Protein 6Z8H (pdb70)

Solvent-accessible surface area: 30286 Å² total; per-residue (Å²): 137,68,72,7,110,58,5,14,0,1,51,43,15,3,56,119,3,12,83,38,1,35,52,88,22,47,68,1,25,59,26,32,142,85,2,9,77,5,19,20,38,0,6,0,0,0,26,26,13,95,72,99,32,17,67,63,0,1,2,0,0,5,0,0,0,21,16,4,24,100,3,56,158,74,5,53,80,0,52,76,47,6,86,40,0,28,28,83,0,18,36,0,1,0,0,1,22,0,2,21,40,1,77,174,6,0,26,61,0,53,0,36,0,66,37,123,52,28,110,0,36,34,118,38,10,180,25,16,44,4,0,52,6,26,101,55,130,61,88,170,88,80,84,84,162,46,8,48,139,74,3,114,123,15,36,92,17,24,82,42,10,33,36,0,0,0,15,0,28,0,7,0,16,130,57,58,88,45,31,18,85,31,6,46,15,31,0,44,1,14,5,6,0,46,22,32,46,68,77,80,90,69,19,92,90,2,77,90,36,4,60,56,129,86,2,0,47,20,24,94,0,50,2,2,27,68,41,2,64,56,0,32,98,7,0,94,35,0,47,91,54,68,6,19,67,7,1,84,57,46,0,52,63,16,108,27,0,73,66,22,89,69,0,53,21,9,0,0,4,1,46,44,129,31,42,123,8,20,109,87,98,73,14,89,73,105,90,11,66,86,12,12,36,97,11,0,9,179,110,7,80,69,1,77,95,118,5,23,136,59,0,1,66,14,138,1,13,62,42,30,84,116,26,84,102,74,35,24,0,63,160,10,60,24,16,14,65,5,0,10,0,6,0,9,39,13,5,125,129,43,106,79,75,71,6,88,57,1,21,7,1,51,44,11,4,57,126,3,11,84,36,2,36,47,84,22,47,73,0,22,63,25,32,136,77,1,8,82,3,16,18,36,0,9,1,0,0,30,26,14,93,82,101,24,21,62,52,0,0,0,0,0,1,0,0,0,22,9,3,18,77,2,56,144,73,5,54,77,0,53,73,46,6,84,39,0,31,33,84,0,20,36,0,0,0,0,1,24,0,0,20,40,1,63,173,6,0,26,47,1,44,0,36,12,159,44,25,133,5,56,52,128,52,13,174,17,24,43,4,0,54,5,37,105,54,134,63,117,207,82,87,65,142,50,8,47,138,69,4,117,128,16,37,101,14,23,79,35,7,32,38,0,0,1,14,0,24,0,10,0,16,121,58,53,78,42,11,0,54,71,47,32,5,46,26,55,0,51,1,7,4,5,0,47,21,32,46,71,75,80,100,65,15,88,88,0,40,66,28,0,54,60,127,82,1,0,54,20,29,89,0,52,3,2,21,69,38,2,28,49,0,26,98,10,0,100,40,0,53,84,51,71,9,21,68,8,1,80,53,45,0,52,60,15,113,19,0,58,80,12,108,64,0,86,28,6,0,0,4,1,45,34,123,78,41,122,7,20,108,93,98,63,8,78,75,95,79,8,54,80,12,0,29,101,12,1,8,171,119,7,80,75,1,79,89,111,4,22,129,58,0,1,67,14,140,1,11,72,49,27,86,122,24,76,110,74,33,26,0,70,157,6,70,32,14,21,74,5,0,17,1,3,2,8,37,10,7,121,131,42,100

Nearest PDB structures (foldseek):
  6z8h-assembly1_A  TM=1.003E+00  e=2.555E-64  Trypanosoma brucei
  6z8g-assembly1_A  TM=1.002E+00  e=9.518E-60  Trypanosoma brucei
  6z8g-assembly1_B  TM=9.813E-01  e=1.825E-58  Trypanosoma brucei
  6z8h-assembly1_B  TM=9.817E-01  e=4.548E-58  Trypanosoma brucei
  8ok7-assembly1_D  TM=8.060E-01  e=4.323E-17  Trypanosoma brucei brucei

InterPro domains:
  IPR001812 Variant surface glycoprotein, N-terminal domain [PF00913] (261-370)
  IPR019609 Variant surface glycoprotein , C-terminal [PF10659] (403-498)

Organism: NCBI:txid5691

B-factor: mean 34.21, std 9.52, range [15.85, 76.56]

Secondary structure (DSSP, 8-state):
-PPP-SHHHHHHHHHHHHHHHHHHHHHHHHHHHHHHHHHHHHHHHHHHS-HHHHHHHHHHHHHHHHHHHHHHHHHHHHHHHHHHHHHHHHHHHHHHHHHHHHTT---EEEEE-TTT-S---GGGEEEE-TTPPP-PPPPS-------GGGGGGPPPPP----EEEEEEEEE-STTS-S------TT-EEEEEEEEESS----HHHHTT-TTS-EEEEEEE--SSTTHHHHHHHHHHHHHHTT-SSTT---TT-HHHHHT-HHHHHHHHHHHSS-TT--SGGGS-HHHHHHHHHHHHSGGGTTIIIIIHHHHHT-EEEE--TTS-EEEETTTS-SHHHHHHHHHHHHHHHH-/-PPP-SHHHHHHHHHHHHHHHHHHHHHHHHHHHHHHHHHHHHHHHHHHS-HHHHHHHHHHHHHHHHHHHHHHHHHHHHHHHHHHHHHHHHHHHHHHHHHHHHTT---EEEEE-------GGGEEEE-TTPPP-PPPP------SGGGGGGPPPPP----EEEEEEEEEESGGG-EETTTS---TT-EEEEEEEEESS----HHHHTT-TTS-EEEEEEE--SSTTHHHHHHHHHHHHHHTT-SSTT---TT-HHHHHHSTTHHHHHHHHHSS-TT--SGGGS-HHHHHHHHHHHHSGGGTTIIIIIHHHHHT-EEEE--TTS-EEEETTTS-SHHHHHHHHHHHHHHHH-

Sequence (701 aa):
NAPCTTACGCKSRLLKRLDLYTSKYADGINNERENSEAYSKLVTAALAAVPTMQRKILPLLGAAADILDICRRELATARPLVQAAISKIEEAAGVYNTLHKLERGLGEAKIEFGGTDLRLTKTKFRATSLGTIHTADCPNADEVKIGLEHEENEPEPAKLITHGHLDATCASGVGQSSSCTAVEANTHLTLGLTFSGSSKDESATWNAATNNKRAIHSNDADFLGSNATVAHEALKAIRSAGASTPCSSLITDFNAVRANPKFKLMVIKALLNKPTAEKESDAPADEVNNAINSAYGREGSEYNTKTWKDIGSTRIPKADPPGEKTDTIDKLSSLPQWGDAIARLLLQEITNAPCTTACGCKSRLLKRLDLYTSKYADGINNERENSEAYSKLVTAALAAVPTMQRKILPLLGAAADILDICRRELATARPLVQAAISKIEEAAGVYNTLHKLERGLGEAKIEFTDLRLTKTKFRATSLGTIHTADCPNGEVKIGLEHEENEPEPAKLITHGHLDATCASGVGQSSSCHTTAVEANTHLTLGLTFSGSSKDESATWNAATNNKRAIHSNDADFLGSNATVAHEALKAIRSAGASTPCSSLITDFNAVRANPKFKLMVIKALLNKPTAEKESDAPADEVNNAINSAYGREGSEYNTKTWKDIGSTRIPKADPPGEKTDTIDKLSSLPQWGDAIARLLLQEIT

Structure (mmCIF, N/CA/C/O backbone):
data_6Z8H
#
_entry.id   6Z8H
#
_cell.length_a   73.717
_cell.length_b   68.341
_cell.length_c   156.903
_cell.angle_alpha   90.000
_cell.angle_beta   92.548
_cell.angle_gamma   90.000
#
_symmetry.space_group_name_H-M   'C 1 2 1'
#
loop_
_entity.id
_entity.type
_entity.pdbx_description
1 polymer 'Variant surface glycoprotein MITat 1.13'
2 branched alpha-D-mannopyranose-(1-6)-beta-D-mannopyranose
3 non-polymer 2-acetamido-2-deoxy-beta-D-glucopyranose
4 non-polymer 'SULFATE ION'
5 water water
#
loop_
_atom_site.group_PDB
_atom_site.id
_atom_site.type_symbol
_atom_site.label_atom_id
_atom_site.label_alt_id
_atom_site.label_comp_id
_atom_site.label_asym_id
_atom_site.label_entity_id
_atom_site.label_seq_id
_atom_site.pdbx_PDB_ins_code
_atom_site.Cartn_x
_atom_site.Cartn_y
_atom_site.Cartn_z
_atom_site.occupancy
_atom_site.B_iso_or_equiv
_atom_site.auth_seq_id
_atom_site.auth_comp_id
_atom_site.auth_asym_id
_atom_site.auth_atom_id
_atom_site.pdbx_PDB_model_num
ATOM 1 N N . ASN A 1 28 ? 27.30300 37.42900 49.64500 1.000 49.40597 28 ASN A N 1
ATOM 2 C CA . ASN A 1 28 ? 26.03300 37.63700 48.95900 1.000 47.21545 28 ASN A CA 1
ATOM 3 C C . ASN A 1 28 ? 25.04800 38.30800 49.91100 1.000 42.27367 28 ASN A C 1
ATOM 4 O O . ASN A 1 28 ? 24.17800 39.06100 49.47700 1.000 41.67625 28 ASN A O 1
ATOM 14 N N . ALA A 1 29 ? 25.18900 38.02000 51.22900 1.000 40.32103 29 ALA A N 1
ATOM 15 C CA . ALA A 1 29 ? 24.29300 38.58100 52.23700 1.000 38.19407 29 ALA A CA 1
ATOM 16 C C . ALA A 1 29 ? 24.65800 40.03400 52.53500 1.000 37.36987 29 ALA A C 1
ATOM 17 O O . ALA A 1 29 ? 25.84100 40.38400 52.56700 1.000 36.94510 29 ALA A O 1
ATOM 24 N N . PRO A 1 30 ? 23.66800 40.89000 52.79300 1.000 36.44422 30 PRO A N 1
ATOM 25 C CA . PRO A 1 30 ? 23.97100 42.30000 53.04100 1.000 37.69337 30 PRO A CA 1
ATOM 26 C C . PRO A 1 30 ? 24.79100 42.47900 54.31100 1.000 38.12300 30 PRO A C 1
ATOM 27 O O . PRO A 1 30 ? 24.78100 41.64300 55.22300 1.000 38.78743 30 PRO A O 1
ATOM 38 N N . CYS A 1 31 ? 25.48400 43.61400 54.37000 1.000 37.23080 31 CYS A N 1
ATOM 39 C CA . CYS A 1 31 ? 26.21600 43.98100 55.56900 1.000 37.98624 31 CYS A CA 1
ATOM 40 C C . CYS A 1 31 ? 25.23700 44.34600 56.68400 1.000 36.79187 31 CYS A C 1
ATOM 41 O O . CYS A 1 31 ? 24.08200 44.72400 56.44200 1.000 37.25050 31 CYS A O 1
ATOM 48 N N . THR A 1 32 ? 25.71700 44.24800 57.92200 1.000 35.59648 32 THR A N 1
ATOM 49 C CA . THR A 1 32 ? 24.83100 44.31400 59.09000 1.000 34.87231 32 THR A CA 1
ATOM 50 C C . THR A 1 32 ? 25.29800 45.23800 60.20700 1.000 34.85956 32 THR A C 1
ATOM 51 O O . THR A 1 32 ? 24.52300 45.47700 61.14000 1.000 34.73955 32 THR A O 1
ATOM 62 N N . THR A 1 33 ? 26.50300 45.80100 60.13000 1.000 33.21891 33 THR A N 1
ATOM 63 C CA . THR A 1 33 ? 26.99400 46.73400 61.12800 1.000 33.33459 33 THR A CA 1
ATOM 64 C C . THR A 1 33 ? 27.59200 47.91100 60.36700 1.000 31.22798 33 THR A C 1
ATOM 65 O O . THR A 1 33 ? 27.94400 47.80100 59.18400 1.000 33.42818 33 THR A O 1
ATOM 76 N N . ALA A 1 34 ? 27.77000 49.02800 61.05200 1.000 32.05033 34 ALA A N 1
ATOM 77 C CA . ALA A 1 34 ? 28.37000 50.17000 60.39200 1.000 31.01168 34 ALA A CA 1
ATOM 78 C C . ALA A 1 34 ? 29.80600 49.87400 60.00500 1.000 31.65271 34 ALA A C 1
ATOM 79 O O . ALA A 1 34 ? 30.24800 50.24400 58.90900 1.000 32.87367 34 ALA A O 1
ATOM 86 N N . CYS A 1 35 ? 30.58100 49.27600 60.90100 1.000 33.59507 35 CYS A N 1
ATOM 87 C CA . CYS A 1 35 ? 31.95700 48.91100 60.56900 1.000 33.57000 35 CYS A CA 1
ATOM 88 C C . CYS A 1 35 ? 32.03100 47.96300 59.37300 1.000 33.55895 35 CYS A C 1
ATOM 89 O O . CYS A 1 35 ? 32.87000 48.14800 58.48300 1.000 33.45042 35 CYS A O 1
ATOM 96 N N . GLY A 1 36 ? 31.13500 46.97500 59.30800 1.000 33.47456 36 GLY A N 1
ATOM 97 C CA . GLY A 1 36 ? 31.13900 46.03500 58.20300 1.000 33.30918 36 GLY A CA 1
ATOM 98 C C . GLY A 1 36 ? 30.67500 46.66600 56.90700 1.000 33.29618 36 GLY A C 1
ATOM 99 O O . GLY A 1 36 ? 31.25000 46.41200 55.84400 1.000 34.24047 36 GLY A O 1
ATOM 103 N N . CYS A 1 37 ? 29.63100 47.48500 56.95800 1.000 33.25756 37 CYS A N 1
ATOM 104 C CA . CYS A 1 37 ? 29.15400 48.13900 55.74900 1.000 33.93404 37 CYS A CA 1
ATOM 105 C C . CYS A 1 37 ? 30.22400 49.06300 55.17800 1.000 32.42844 37 CYS A C 1
ATOM 106 O O . CYS A 1 37 ? 30.47600 49.06600 53.96500 1.000 33.68312 37 CYS A O 1
ATOM 113 N N . LYS A 1 38 ? 30.91500 49.80100 56.04300 1.000 30.77757 38 LYS A N 1
ATOM 114 C CA . LYS A 1 38 ? 31.93600 50.72600 55.57600 1.000 30.52154 38 LYS A CA 1
ATOM 115 C C . LYS A 1 38 ? 33.10100 49.95400 55.00000 1.000 31.12821 38 LYS A C 1
ATOM 116 O O . LYS A 1 38 ? 33.59700 50.29600 53.92300 1.000 31.42778 38 LYS A O 1
ATOM 135 N N . SER A 1 39 ? 33.56500 48.91500 55.69700 1.000 31.47930 39 SER A N 1
ATOM 136 C CA . SER A 1 39 ? 34.67800 48.11000 55.20900 1.000 32.83677 39 SER A CA 1
ATOM 137 C C . SER A 1 39 ? 34.34800 47.47700 53.86800 1.000 33.06864 39 SER A C 1
ATOM 138 O O . SER A 1 39 ? 35.16500 47.51500 52.93500 1.000 33.28512 39 SER A O 1
ATOM 146 N N . ARG A 1 40 ? 33.14000 46.94100 53.71600 1.000 32.85492 40 ARG A N 1
ATOM 147 C CA . ARG A 1 40 ? 32.81700 46.24800 52.47700 1.000 32.30045 40 ARG A CA 1
ATOM 148 C C . ARG A 1 40 ? 32.73000 47.23900 51.32900 1.000 32.03729 40 ARG A C 1
ATOM 149 O O . ARG A 1 40 ? 33.20800 46.96400 50.22100 1.000 33.26619 40 ARG A O 1
ATOM 170 N N . LEU A 1 41 ? 32.13800 48.40200 51.56800 1.000 31.79221 41 LEU A N 1
ATOM 171 C CA . LEU A 1 41 ? 31.97300 49.38200 50.50000 1.000 32.09176 41 LEU A CA 1
ATOM 172 C C . LEU A 1 41 ? 33.32200 49.93100 50.03400 1.000 31.99114 41 LEU A C 1
ATOM 173 O O . LEU A 1 41 ? 33.55400 50.12200 48.82000 1.000 32.56393 41 LEU A O 1
ATOM 189 N N . LEU A 1 42 ? 34.24800 50.14900 50.97300 1.000 31.83021 42 LEU A N 1
ATOM 190 C CA . LEU A 1 42 ? 35.58600 50.59100 50.60400 1.000 30.47874 42 LEU A CA 1
ATOM 191 C C . LEU A 1 42 ? 36.36700 49.47200 49.92600 1.000 29.90337 42 LEU A C 1
ATOM 192 O O . LEU A 1 42 ? 37.17400 49.74000 49.02900 1.000 30.09291 42 LEU A O 1
ATOM 208 N N . LYS A 1 43 ? 36.13100 48.21200 50.30500 1.000 29.99972 43 LYS A N 1
ATOM 209 C CA . LYS A 1 43 ? 36.75900 47.09500 49.59900 1.000 30.29118 43 LYS A CA 1
ATOM 210 C C . LYS A 1 43 ? 36.23600 46.97100 48.17400 1.000 30.83009 43 LYS A C 1
ATOM 211 O O . LYS A 1 43 ? 37.00000 46.66300 47.25000 1.000 31.93440 43 LYS A O 1
ATOM 230 N N . ARG A 1 44 ? 34.93900 47.19300 47.96900 1.000 30.83176 44 ARG A N 1
ATOM 231 C CA . ARG A 1 44 ? 34.39000 47.19300 46.62100 1.000 31.22231 44 ARG A CA 1
ATOM 232 C C . ARG A 1 44 ? 34.94200 48.35500 45.80200 1.000 31.32295 44 ARG A C 1
ATOM 233 O O . ARG A 1 44 ? 35.27700 48.19600 44.61400 1.000 34.00456 44 ARG A O 1
ATOM 254 N N . LEU A 1 45 ? 35.05700 49.52900 46.40800 1.000 30.84434 45 LEU A N 1
ATOM 255 C CA . LEU A 1 45 ? 35.67200 50.65100 45.71100 1.000 31.03995 45 LEU A CA 1
ATOM 256 C C . LEU A 1 45 ? 37.08900 50.30600 45.27600 1.000 31.05372 45 LEU A C 1
ATOM 257 O O . LEU A 1 45 ? 37.51100 50.63900 44.15200 1.000 31.88674 45 LEU A O 1
ATOM 273 N N . ASP A 1 46 ? 37.86000 49.69500 46.17000 1.000 32.14826 46 ASP A N 1
ATOM 274 C CA . ASP A 1 46 ? 39.24100 49.33900 45.88200 1.000 34.48564 46 ASP A CA 1
ATOM 275 C C . ASP A 1 46 ? 39.36300 48.41900 44.67000 1.000 33.41999 46 ASP A C 1
ATOM 276 O O . ASP A 1 46 ? 40.37100 48.49200 43.94400 1.000 34.73416 46 ASP A O 1
ATOM 285 N N . LEU A 1 47 ? 38.34200 47.60300 44.37500 1.000 32.90674 47 LEU A N 1
ATOM 286 C CA . LEU A 1 47 ? 38.40600 46.78000 43.16400 1.000 32.87965 47 LEU A CA 1
ATOM 287 C C . LEU A 1 47 ? 38.56800 47.65600 41.92100 1.000 32.43997 47 LEU A C 1
ATOM 288 O O . LEU A 1 47 ? 39.31500 47.32000 40.98000 1.000 34.33946 47 LEU A O 1
ATOM 304 N N . TYR A 1 48 ? 37.82600 48.76100 41.87600 1.000 31.38082 48 TYR A N 1
ATOM 305 C CA . TYR A 1 48 ? 37.84100 49.64500 40.72100 1.000 30.76232 48 TYR A CA 1
ATOM 306 C C . TYR A 1 48 ? 39.03400 50.57800 40.75400 1.000 29.96101 48 TYR A C 1
ATOM 307 O O . TYR A 1 48 ? 39.65400 50.81900 39.71300 1.000 29.54552 48 TYR A O 1
ATOM 325 N N . THR A 1 49 ? 39.37100 51.14700 41.90900 1.000 28.14300 49 THR A N 1
ATOM 326 C CA . THR A 1 49 ? 40.49700 52.08200 41.91600 1.000 29.22654 49 THR A CA 1
ATOM 327 C C . THR A 1 49 ? 41.83200 51.36900 41.74800 1.000 29.34964 49 THR A C 1
ATOM 328 O O . THR A 1 49 ? 42.76300 51.93700 41.15900 1.000 29.16531 49 THR A O 1
ATOM 339 N N . SER A 1 50 ? 41.92900 50.11800 42.18000 1.000 29.37335 50 SER A N 1
ATOM 340 C CA . SER A 1 50 ? 43.16200 49.36800 42.00000 1.000 30.79170 50 SER A CA 1
ATOM 341 C C . SER A 1 50 ? 43.37800 49.06100 40.53200 1.000 29.48171 50 SER A C 1
ATOM 342 O O . SER A 1 50 ? 44.49300 49.20500 40.02600 1.000 27.87002 50 SER A O 1
ATOM 350 N N . LYS A 1 51 ? 42.31300 48.68300 39.81100 1.000 28.24031 51 LYS A N 1
ATOM 351 C CA . LYS A 1 51 ? 42.45900 48.45500 38.37400 1.000 29.75274 51 LYS A CA 1
ATOM 352 C C . LYS A 1 51 ? 42.74200 49.75700 37.63100 1.000 28.83934 51 LYS A C 1
ATOM 353 O O . LYS A 1 51 ? 43.51100 49.77000 36.66200 1.000 28.79267 51 LYS A O 1
ATOM 372 N N . TYR A 1 52 ? 42.09500 50.85000 38.03000 1.000 27.46488 52 TYR A N 1
ATOM 373 C CA . TYR A 1 52 ? 42.37200 52.13800 37.40900 1.000 28.18133 52 TYR A CA 1
ATOM 374 C C . TYR A 1 52 ? 43.83700 52.50700 37.58200 1.000 28.02973 52 TYR A C 1
ATOM 375 O O . TYR A 1 52 ? 44.49200 52.92600 36.61200 1.000 28.22694 52 TYR A O 1
ATOM 393 N N . ALA A 1 53 ? 44.39000 52.30900 38.78300 1.000 27.36177 53 ALA A N 1
ATOM 394 C CA . ALA A 1 53 ? 45.80100 52.60100 39.03100 1.000 28.03836 53 ALA A CA 1
ATOM 395 C C . ALA A 1 53 ? 46.71300 51.70800 38.20200 1.000 28.43919 53 ALA A C 1
ATOM 396 O O . ALA A 1 53 ? 47.76800 52.15000 37.73300 1.000 27.91136 53 ALA A O 1
ATOM 403 N N . ASP A 1 54 ? 46.33000 50.44900 38.03600 1.000 26.96280 54 ASP A N 1
ATOM 404 C CA . ASP A 1 54 ? 47.07100 49.57200 37.15100 1.000 27.23881 54 ASP A CA 1
ATOM 405 C C . ASP A 1 54 ? 47.08000 50.17100 35.76000 1.000 26.88922 54 ASP A C 1
ATOM 406 O O . ASP A 1 54 ? 48.11000 50.18300 35.07100 1.000 26.99220 54 ASP A O 1
ATOM 415 N N . GLY A 1 55 ? 45.93400 50.69000 35.32100 1.000 24.73121 55 GLY A N 1
ATOM 416 C CA . GLY A 1 55 ? 45.88800 51.29800 34.00200 1.000 24.26355 55 GLY A CA 1
ATOM 417 C C . GLY A 1 55 ? 46.76800 52.53500 33.90700 1.000 25.53342 55 GLY A C 1
ATOM 418 O O . GLY A 1 55 ? 47.44200 52.76100 32.89000 1.000 25.82070 55 GLY A O 1
ATOM 422 N N . ILE A 1 56 ? 46.78500 53.35900 34.95600 1.000 24.15951 56 ILE A N 1
ATOM 423 C CA . ILE A 1 56 ? 47.64600 54.54300 34.96100 1.000 25.08106 56 ILE A CA 1
ATOM 424 C C . ILE A 1 56 ? 49.10500 54.14600 34.84200 1.000 26.24650 56 ILE A C 1
ATOM 425 O O . ILE A 1 56 ? 49.85900 54.74100 34.06600 1.000 26.24553 56 ILE A O 1
ATOM 441 N N . ASN A 1 57 ? 49.52600 53.13700 35.60000 1.000 26.10462 57 ASN A N 1
ATOM 442 C CA . ASN A 1 57 ? 50.89300 52.63500 35.50400 1.000 26.29753 57 ASN A CA 1
ATOM 443 C C . ASN A 1 57 ? 51.17900 52.07800 34.11200 1.000 26.21598 57 ASN A C 1
ATOM 444 O O . ASN A 1 57 ? 52.24300 52.33400 33.53500 1.000 26.55438 57 ASN A O 1
ATOM 455 N N . ASN A 1 58 ? 50.20600 51.38500 33.52600 1.000 26.18294 58 ASN A N 1
ATOM 456 C CA . ASN A 1 58 ? 50.42100 50.80500 32.20700 1.000 25.24613 58 ASN A CA 1
ATOM 457 C C . ASN A 1 58 ? 50.57400 51.89600 31.16400 1.000 25.88657 58 ASN A C 1
ATOM 458 O O . ASN A 1 58 ? 51.35300 51.74700 30.21600 1.000 25.59453 58 ASN A O 1
ATOM 469 N N . GLU A 1 59 ? 49.80800 52.98000 31.28500 1.000 24.35206 59 GLU A N 1
ATOM 470 C CA . GLU A 1 59 ? 49.92500 54.09000 30.34600 1.000 24.84807 59 GLU A CA 1
ATOM 471 C C . GLU A 1 59 ? 51.29000 54.73200 30.45700 1.000 25.91212 59 GLU A C 1
ATOM 472 O O . GLU A 1 59 ? 51.86300 55.17600 29.44300 1.000 26.48538 59 GLU A O 1
ATOM 484 N N . ARG A 1 60 ? 51.81900 54.84700 31.67600 1.000 24.82205 60 ARG A N 1
ATOM 485 C CA . ARG A 1 60 ? 53.16900 55.38500 31.82700 1.000 24.92326 60 ARG A CA 1
ATOM 486 C C . ARG A 1 60 ? 54.17800 54.49700 31.12300 1.000 25.69928 60 ARG A C 1
ATOM 487 O O . ARG A 1 60 ? 55.05600 54.99200 30.41200 1.000 25.03809 60 ARG A O 1
ATOM 508 N N . GLU A 1 61 ? 54.04800 53.18200 31.29700 1.000 23.71888 61 GLU A N 1
ATOM 509 C CA . GLU A 1 61 ? 54.95200 52.24300 30.65200 1.000 24.86303 61 GLU A CA 1
ATOM 510 C C . GLU A 1 61 ? 54.76600 52.24700 29.14600 1.000 23.43222 61 GLU A C 1
ATOM 511 O O . GLU A 1 61 ? 55.74700 52.16600 28.41000 1.000 24.52881 61 GLU A O 1
ATOM 523 N N . ASN A 1 62 ? 53.52300 52.34500 28.66500 1.000 21.72575 62 ASN A N 1
ATOM 524 C CA . ASN A 1 62 ? 53.27900 52.37300 27.22700 1.000 20.97515 62 ASN A CA 1
ATOM 525 C C . ASN A 1 62 ? 53.80900 53.66600 26.59900 1.000 21.39555 62 ASN A C 1
ATOM 526 O O . ASN A 1 62 ? 54.37200 53.63600 25.49600 1.000 21.93165 62 ASN A O 1
ATOM 537 N N . SER A 1 63 ? 53.64100 54.81200 27.26100 1.000 21.52865 63 SER A N 1
ATOM 538 C CA . SER A 1 63 ? 54.21300 56.03900 26.72400 1.000 22.27895 63 SER A CA 1
ATOM 539 C C . SER A 1 63 ? 55.72200 55.93200 26.61700 1.000 23.03648 63 SER A C 1
ATOM 540 O O . SER A 1 63 ? 56.29700 56.31200 25.58100 1.000 24.09150 63 SER A O 1
ATOM 548 N N . GLU A 1 64 ? 56.38100 55.38000 27.64500 1.000 23.68079 64 GLU A N 1
ATOM 549 C CA . GLU A 1 64 ? 57.83000 55.19800 27.59900 1.000 23.92253 64 GLU A CA 1
ATOM 550 C C . GLU A 1 64 ? 58.22800 54.22400 26.49200 1.000 24.44441 64 GLU A C 1
ATOM 551 O O . GLU A 1 64 ? 59.19200 54.46200 25.75000 1.000 25.06942 64 GLU A O 1
ATOM 563 N N . ALA A 1 65 ? 57.48500 53.12800 26.34700 1.000 23.03778 65 ALA A N 1
ATOM 564 C CA . ALA A 1 65 ? 57.83100 52.14700 25.33200 1.000 23.47950 65 ALA A CA 1
ATOM 565 C C . ALA A 1 65 ? 57.73200 52.75500 23.94700 1.000 23.96799 65 ALA A C 1
ATOM 566 O O . ALA A 1 65 ? 58.58900 52.50000 23.09100 1.000 23.05530 65 ALA A O 1
ATOM 573 N N . TYR A 1 66 ? 56.67700 53.52200 23.68300 1.000 23.05268 66 TYR A N 1
ATOM 574 C CA . TYR A 1 66 ? 56.50900 54.09900 22.35500 1.000 22.46031 66 TYR A CA 1
ATOM 575 C C . TYR A 1 66 ? 57.61400 55.09000 22.06200 1.000 22.22643 66 TYR A C 1
ATOM 576 O O . TYR A 1 66 ? 58.12700 55.13700 20.94800 1.000 22.26638 66 TYR A O 1
ATOM 594 N N . SER A 1 67 ? 57.97100 55.91800 23.03300 1.000 22.27796 67 SER A N 1
ATOM 595 C CA . SER A 1 67 ? 59.07800 56.83500 22.80800 1.000 23.34194 67 SER A CA 1
ATOM 596 C C . SER A 1 67 ? 60.37300 56.09700 22.52700 1.000 25.54359 67 SER A C 1
ATOM 597 O O . SER A 1 67 ? 61.15200 56.52000 21.66800 1.000 24.08825 67 SER A O 1
ATOM 605 N N . LYS A 1 68 ? 60.57300 54.98100 23.23100 1.000 24.33620 68 LYS A N 1
ATOM 606 C CA . LYS A 1 68 ? 61.76400 54.10500 23.08900 1.000 26.98426 68 LYS A CA 1
ATOM 607 C C . LYS A 1 68 ? 61.79800 53.54300 21.66200 1.000 24.51589 68 LYS A C 1
ATOM 608 O O . LYS A 1 68 ? 62.90300 53.45700 21.09400 1.000 23.62394 68 LYS A O 1
ATOM 627 N N . LEU A 1 69 ? 60.63300 53.18100 21.11000 1.000 22.34026 69 LEU A N 1
ATOM 628 C CA . LEU A 1 69 ? 60.52700 52.60600 19.76700 1.000 21.88809 69 LEU A CA 1
ATOM 629 C C . LEU A 1 69 ? 60.83100 53.66400 18.71200 1.000 22.24971 69 LEU A C 1
ATOM 630 O O . LEU A 1 69 ? 61.54900 53.40000 17.74800 1.000 23.69000 69 LEU A O 1
ATOM 646 N N . VAL A 1 70 ? 60.25600 54.86400 18.84700 1.000 21.99111 70 VAL A N 1
ATOM 647 C CA . VAL A 1 70 ? 60.49600 55.89800 17.84000 1.000 22.05416 70 VAL A CA 1
ATOM 648 C C . VAL A 1 70 ? 61.96900 56.26500 17.81000 1.000 21.73788 70 VAL A C 1
ATOM 649 O O . VAL A 1 70 ? 62.58700 56.37400 16.73700 1.000 22.32728 70 VAL A O 1
ATOM 662 N N . THR A 1 71 ? 62.54900 56.48400 18.98800 1.000 20.84889 71 THR A N 1
ATOM 663 C CA . THR A 1 71 ? 63.94500 56.88400 19.06800 1.000 22.46332 71 THR A CA 1
ATOM 664 C C . THR A 1 71 ? 64.85100 55.80900 18.49400 1.000 23.15700 71 THR A C 1
ATOM 665 O O . THR A 1 71 ? 65.73900 56.09100 17.68900 1.000 23.45325 71 THR A O 1
ATOM 676 N N . ALA A 1 72 ? 64.62200 54.55800 18.86800 1.000 23.05021 72 ALA A N 1
ATOM 677 C CA . ALA A 1 72 ? 65.43600 53.46900 18.34200 1.000 23.36859 72 ALA A CA 1
ATOM 678 C C . ALA A 1 72 ? 65.24500 53.29600 16.84000 1.000 23.55085 72 ALA A C 1
ATOM 679 O O . ALA A 1 72 ? 66.20100 52.99400 16.12400 1.000 24.99875 72 ALA A O 1
ATOM 686 N N . ALA A 1 73 ? 64.00400 53.40500 16.35700 1.000 21.91835 73 ALA A N 1
ATOM 687 C CA . ALA A 1 73 ? 63.75600 53.26300 14.93700 1.000 23.45788 73 ALA A CA 1
ATOM 688 C C . ALA A 1 73 ? 64.53500 54.28900 14.14800 1.000 24.48629 73 ALA A C 1
ATOM 689 O O . ALA A 1 73 ? 64.97700 53.99500 13.04200 1.000 25.32902 73 ALA A O 1
ATOM 696 N N . LEU A 1 74 ? 64.76100 55.47400 14.68900 1.000 24.15193 74 LEU A N 1
ATOM 697 C CA . LEU A 1 74 ? 65.51200 56.49400 13.95600 1.000 25.45270 74 LEU A CA 1
ATOM 698 C C . LEU A 1 74 ? 67.00600 56.23500 14.02000 1.000 26.64678 74 LEU A C 1
ATOM 699 O O . LEU A 1 74 ? 67.71300 56.42900 13.02200 1.000 29.05464 74 LEU A O 1
ATOM 715 N N . ALA A 1 75 ? 67.48900 55.77600 15.17300 1.000 26.12946 75 ALA A N 1
ATOM 716 C CA . ALA A 1 75 ? 68.92200 55.65800 15.41000 1.000 27.55197 75 ALA A CA 1
ATOM 717 C C . ALA A 1 75 ? 69.53800 54.33500 14.97400 1.000 27.13535 75 ALA A C 1
ATOM 718 O O . ALA A 1 75 ? 70.73200 54.30800 14.68500 1.000 28.83607 75 ALA A O 1
ATOM 725 N N . ALA A 1 76 ? 68.79300 53.23000 14.99300 1.000 26.90826 76 ALA A N 1
ATOM 726 C CA . ALA A 1 76 ? 69.39200 51.91500 14.79000 1.000 26.66957 76 ALA A CA 1
ATOM 727 C C . ALA A 1 76 ? 69.82400 51.68700 13.34200 1.000 26.92481 76 ALA A C 1
ATOM 728 O O . ALA A 1 76 ? 69.38700 52.37200 12.41000 1.000 28.37894 76 ALA A O 1
ATOM 735 N N . VAL A 1 77 ? 70.69300 50.69100 13.17200 1.000 27.86092 77 VAL A N 1
ATOM 736 C CA . VAL A 1 77 ? 71.15500 50.27000 11.85200 1.000 29.58640 77 VAL A CA 1
ATOM 737 C C . VAL A 1 77 ? 70.01500 49.54700 11.13800 1.000 29.02248 77 VAL A C 1
ATOM 738 O O . VAL A 1 77 ? 69.11100 48.99100 11.78500 1.000 28.96123 77 VAL A O 1
ATOM 751 N N . PRO A 1 78 ? 70.04200 49.47800 9.80400 1.000 29.46463 78 PRO A N 1
ATOM 752 C CA . PRO A 1 78 ? 68.87200 48.95000 9.08100 1.000 29.81662 78 PRO A CA 1
ATOM 753 C C . PRO A 1 78 ? 68.42000 47.55800 9.49800 1.000 29.13196 78 PRO A C 1
ATOM 754 O O . PRO A 1 78 ? 67.21500 47.30300 9.50100 1.000 29.05338 78 PRO A O 1
ATOM 765 N N . THR A 1 79 ? 69.34600 46.63000 9.76500 1.000 29.66657 79 THR A N 1
ATOM 766 C CA . THR A 1 79 ? 68.92600 45.29800 10.17900 1.000 30.59838 79 THR A CA 1
ATOM 767 C C . THR A 1 79 ? 68.07500 45.36400 11.43700 1.000 30.28078 79 THR A C 1
ATOM 768 O O . THR A 1 79 ? 67.13800 44.57200 11.59100 1.000 30.99594 79 THR A O 1
ATOM 779 N N . MET A 1 80 ? 68.38400 46.30200 12.34900 1.000 29.34138 80 MET A N 1
ATOM 780 C CA . MET A 1 80 ? 67.59400 46.45500 13.56800 1.000 28.79132 80 MET A CA 1
ATOM 781 C C . MET A 1 80 ? 66.36100 47.30500 13.30300 1.000 25.78028 80 MET A C 1
ATOM 782 O O . MET A 1 80 ? 65.27300 47.01300 13.81900 1.000 26.56640 80 MET A O 1
ATOM 796 N N . GLN A 1 81 ? 66.50600 48.35100 12.48600 1.000 25.29677 81 GLN A N 1
ATOM 797 C CA . GLN A 1 81 ? 65.34600 49.16600 12.16300 1.000 25.34157 81 GLN A CA 1
ATOM 798 C C . GLN A 1 81 ? 64.23000 48.32400 11.57200 1.000 24.59006 81 GLN A C 1
ATOM 799 O O . GLN A 1 81 ? 63.04800 48.56600 11.84500 1.000 25.32681 81 GLN A O 1
ATOM 813 N N . ARG A 1 82 ? 64.57800 47.35300 10.73200 1.000 26.15071 82 ARG A N 1
ATOM 814 C CA . ARG A 1 82 ? 63.53600 46.54700 10.12500 1.000 26.45915 82 ARG A CA 1
ATOM 815 C C . ARG A 1 82 ? 62.78800 45.71900 11.16700 1.000 26.10848 82 ARG A C 1
ATOM 816 O O . ARG A 1 82 ? 61.61900 45.40400 10.94200 1.000 27.14481 82 ARG A O 1
ATOM 837 N N . LYS A 1 83 ? 63.44400 45.32500 12.26600 1.000 25.16923 83 LYS A N 1
ATOM 838 C CA . LYS A 1 83 ? 62.77400 44.63500 13.37700 1.000 26.11576 83 LYS A CA 1
ATOM 839 C C . LYS A 1 83 ? 61.90700 45.58500 14.20400 1.000 25.99458 83 LYS A C 1
ATOM 840 O O . LYS A 1 83 ? 60.94900 45.14800 14.82500 1.000 27.26037 83 LYS A O 1
ATOM 859 N N . ILE A 1 84 ? 62.17000 46.88500 14.17700 1.000 24.53494 84 ILE A N 1
ATOM 860 C CA . ILE A 1 84 ? 61.41000 47.84600 14.97600 1.000 23.32696 84 ILE A CA 1
ATOM 861 C C . ILE A 1 84 ? 60.20400 48.39900 14.22000 1.000 23.19267 84 ILE A C 1
ATOM 862 O O . ILE A 1 84 ? 59.14700 48.63400 14.82000 1.000 22.98432 84 ILE A O 1
ATOM 878 N N . LEU A 1 85 ? 60.33600 48.61800 12.90500 1.000 23.10823 85 LEU A N 1
ATOM 879 C CA . LEU A 1 85 ? 59.23000 49.21400 12.16100 1.000 23.97007 85 LEU A CA 1
ATOM 880 C C . LEU A 1 85 ? 57.88600 48.51700 12.34500 1.000 23.96197 85 LEU A C 1
ATOM 881 O O . LEU A 1 85 ? 56.87300 49.22500 12.46600 1.000 23.37098 85 LEU A O 1
ATOM 897 N N . PRO A 1 86 ? 57.78400 47.18400 12.36200 1.000 22.88966 86 PRO A N 1
ATOM 898 C CA . PRO A 1 86 ? 56.46100 46.55900 12.53300 1.000 22.34686 86 PRO A CA 1
ATOM 899 C C . PRO A 1 86 ? 55.83700 46.79500 13.89700 1.000 23.34515 86 PRO A C 1
ATOM 900 O O . PRO A 1 86 ? 54.65200 46.49600 14.06400 1.000 24.28662 86 PRO A O 1
ATOM 911 N N . LEU A 1 87 ? 56.60700 47.28700 14.85400 1.000 23.41556 87 LEU A N 1
ATOM 912 C CA . LEU A 1 87 ? 56.08000 47.57700 16.17400 1.000 23.50665 87 LEU A CA 1
ATOM 913 C C . LEU A 1 87 ? 55.46600 48.95600 16.26400 1.000 22.93175 87 LEU A C 1
ATOM 914 O O . LEU A 1 87 ? 54.67900 49.20700 17.19100 1.000 23.13902 87 LEU A O 1
ATOM 930 N N . LEU A 1 88 ? 55.79300 49.87200 15.35800 1.000 22.52166 88 LEU A N 1
ATOM 931 C CA . LEU A 1 88 ? 55.46200 51.27000 15.62500 1.000 21.51280 88 LEU A CA 1
ATOM 932 C C . LEU A 1 88 ? 53.97200 51.57100 15.50500 1.000 21.85381 88 LEU A C 1
ATOM 933 O O . LEU A 1 88 ? 53.39400 52.19600 16.39300 1.000 22.90100 88 LEU A O 1
ATOM 949 N N . GLY A 1 89 ? 53.33300 51.16900 14.42000 1.000 22.59408 89 GLY A N 1
ATOM 950 C CA . GLY A 1 89 ? 51.92100 51.45300 14.23300 1.000 23.63500 89 GLY A CA 1
ATOM 951 C C . GLY A 1 89 ? 51.07800 50.72900 15.26800 1.000 23.77028 89 GLY A C 1
ATOM 952 O O . GLY A 1 89 ? 50.16100 51.30100 15.86600 1.000 22.46427 89 GLY A O 1
ATOM 956 N N . ALA A 1 90 ? 51.42300 49.47600 15.52900 1.000 24.95839 90 ALA A N 1
ATOM 957 C CA . ALA A 1 90 ? 50.71100 48.68200 16.52000 1.000 24.33234 90 ALA A CA 1
ATOM 958 C C . ALA A 1 90 ? 50.86600 49.30100 17.90500 1.000 23.46410 90 ALA A C 1
ATOM 959 O O . ALA A 1 90 ? 49.91800 49.31100 18.71000 1.000 23.97220 90 ALA A O 1
ATOM 966 N N . ALA A 1 91 ? 52.07600 49.73900 18.23800 1.000 22.72625 91 ALA A N 1
ATOM 967 C CA . ALA A 1 91 ? 52.30000 50.40200 19.52600 1.000 23.46584 91 ALA A CA 1
ATOM 968 C C . ALA A 1 91 ? 51.50800 51.70300 19.63600 1.000 23.30161 91 ALA A C 1
ATOM 969 O O . ALA A 1 91 ? 50.97200 52.02400 20.70300 1.000 22.33557 91 ALA A O 1
ATOM 976 N N . ALA A 1 92 ? 51.44400 52.49600 18.57800 1.000 22.52797 92 ALA A N 1
ATOM 977 C CA . ALA A 1 92 ? 50.61600 53.70200 18.62000 1.000 22.08695 92 ALA A CA 1
ATOM 978 C C . ALA A 1 92 ? 49.14200 53.36200 18.85600 1.000 22.19816 92 ALA A C 1
ATOM 979 O O . ALA A 1 92 ? 48.43500 54.09800 19.55200 1.000 22.19803 92 ALA A O 1
ATOM 986 N N . ASP A 1 93 ? 48.66300 52.28500 18.23600 1.000 22.66326 93 ASP A N 1
ATOM 987 C CA . ASP A 1 93 ? 47.30000 51.81600 18.45900 1.000 23.94660 93 ASP A CA 1
ATOM 988 C C . ASP A 1 93 ? 47.09600 51.46200 19.92900 1.000 23.36152 93 ASP A C 1
ATOM 989 O O . ASP A 1 93 ? 46.11600 51.89200 20.55300 1.000 24.07460 93 ASP A O 1
ATOM 998 N N . ILE A 1 94 ? 48.01400 50.67500 20.49700 1.000 22.90005 94 ILE A N 1
ATOM 999 C CA . ILE A 1 94 ? 47.89700 50.27800 21.89900 1.000 21.82790 94 ILE A CA 1
ATOM 1000 C C . ILE A 1 94 ? 47.86500 51.49800 22.81400 1.000 21.08742 94 ILE A C 1
ATOM 1001 O O . ILE A 1 94 ? 47.02400 51.60800 23.71400 1.000 22.69743 94 ILE A O 1
ATOM 1017 N N . LEU A 1 95 ? 48.76600 52.44800 22.58300 1.000 20.78318 95 LEU A N 1
ATOM 1018 C CA . LEU A 1 95 ? 48.86600 53.60000 23.47000 1.000 20.89268 95 LEU A CA 1
ATOM 1019 C C . LEU A 1 95 ? 47.63100 54.47500 23.34600 1.000 21.53026 95 LEU A C 1
ATOM 1020 O O . LEU A 1 95 ? 47.11900 54.98900 24.34400 1.000 21.59388 95 LEU A O 1
ATOM 1036 N N . ASP A 1 96 ? 47.15800 54.71100 22.13000 1.000 21.31305 96 ASP A N 1
ATOM 1037 C CA . ASP A 1 96 ? 45.98800 55.56000 21.94800 1.000 22.35051 96 ASP A CA 1
ATOM 1038 C C . ASP A 1 96 ? 44.76000 54.94800 22.62100 1.000 21.58965 96 ASP A C 1
ATOM 1039 O O . ASP A 1 96 ? 43.99500 55.64900 23.29200 1.000 22.02297 96 ASP A O 1
ATOM 1048 N N . ILE A 1 97 ? 44.55100 53.64400 22.43200 1.000 21.64885 97 ILE A N 1
ATOM 1049 C CA . ILE A 1 97 ? 43.39700 52.98300 23.04300 1.000 22.42021 97 ILE A CA 1
ATOM 1050 C C . ILE A 1 97 ? 43.52000 53.02200 24.56300 1.000 22.13953 97 ILE A C 1
ATOM 1051 O O . ILE A 1 97 ? 42.54600 53.29900 25.28600 1.000 23.64536 97 ILE A O 1
ATOM 1067 N N . CYS A 1 98 ? 44.72900 52.75800 25.06200 1.000 22.31716 98 CYS A N 1
ATOM 1068 C CA . CYS A 1 98 ? 45.00400 52.80700 26.49600 1.000 23.84744 98 CYS A CA 1
ATOM 1069 C C . CYS A 1 98 ? 44.60800 54.15800 27.07500 1.000 23.87135 98 CYS A C 1
ATOM 1070 O O . CYS A 1 98 ? 43.89200 54.23900 28.08400 1.000 24.66556 98 CYS A O 1
ATOM 1077 N N . ARG A 1 99 ? 45.04200 55.23300 26.43400 1.000 23.21384 99 ARG A N 1
ATOM 1078 C CA . ARG A 1 99 ? 44.74400 56.56400 26.93500 1.000 23.10650 99 ARG A CA 1
ATOM 1079 C C . ARG A 1 99 ? 43.26300 56.87800 26.83900 1.000 23.34180 99 ARG A C 1
ATOM 1080 O O . ARG A 1 99 ? 42.70200 57.47500 27.76300 1.000 24.88188 99 ARG A O 1
ATOM 1101 N N . ARG A 1 100 ? 42.59200 56.44300 25.78100 1.000 24.07869 100 ARG A N 1
ATOM 1102 C CA . ARG A 1 100 ? 41.16900 56.74100 25.63900 1.000 25.74081 100 ARG A CA 1
ATOM 1103 C C . ARG A 1 100 ? 40.34500 55.97600 26.65800 1.000 24.34153 100 ARG A C 1
ATOM 1104 O O . ARG A 1 100 ? 39.37500 56.51100 27.20400 1.000 25.75749 100 ARG A O 1
ATOM 1125 N N . GLU A 1 101 ? 40.73900 54.73700 26.93700 1.000 24.65192 101 GLU A N 1
ATOM 1126 C CA . GLU A 1 101 ? 40.06100 53.96300 27.96300 1.000 24.55054 101 GLU A CA 1
ATOM 1127 C C . GLU A 1 101 ? 40.18500 54.64300 29.31800 1.000 24.34096 101 GLU A C 1
ATOM 1128 O O . GLU A 1 101 ? 39.22800 54.65600 30.10800 1.000 25.77190 101 GLU A O 1
ATOM 1140 N N . LEU A 1 102 ? 41.38000 55.13200 29.64500 1.000 24.71122 102 LEU A N 1
ATOM 1141 C CA . LEU A 1 102 ? 41.56300 55.85400 30.89800 1.000 24.85227 102 LEU A CA 1
ATOM 1142 C C . LEU A 1 102 ? 40.72300 57.11800 30.94300 1.000 24.97558 102 LEU A C 1
ATOM 1143 O O . LEU A 1 102 ? 40.10600 57.40400 31.96800 1.000 25.45667 102 LEU A O 1
ATOM 1159 N N . ALA A 1 103 ? 40.66900 57.88900 29.85900 1.000 25.31141 103 ALA A N 1
ATOM 1160 C CA . ALA A 1 103 ? 39.89600 59.12800 29.87800 1.000 25.41604 103 ALA A CA 1
ATOM 1161 C C . ALA A 1 103 ? 38.40600 58.85500 30.04900 1.000 27.61129 103 ALA A C 1
ATOM 1162 O O . ALA A 1 103 ? 37.70700 59.61300 30.73200 1.000 28.05133 103 ALA A O 1
ATOM 1169 N N . THR A 1 104 ? 37.90700 57.75400 29.48000 1.000 27.53293 104 THR A N 1
ATOM 1170 C CA . THR A 1 104 ? 36.49900 57.39200 29.67000 1.000 28.72006 104 THR A CA 1
ATOM 1171 C C . THR A 1 104 ? 36.23600 56.95200 31.11600 1.000 28.72620 104 THR A C 1
ATOM 1172 O O . THR A 1 104 ? 35.21200 57.31500 31.73400 1.000 29.54649 104 THR A O 1
ATOM 1183 N N . ALA A 1 105 ? 37.16500 56.17900 31.67900 1.000 27.24025 105 ALA A N 1
ATOM 1184 C CA . ALA A 1 105 ? 36.98400 55.67400 33.03200 1.000 26.76164 105 ALA A CA 1
ATOM 1185 C C . ALA A 1 105 ? 37.12800 56.77000 34.08100 1.000 27.43928 105 ALA A C 1
ATOM 1186 O O . ALA A 1 105 ? 36.47300 56.70000 35.13500 1.000 28.89145 105 ALA A O 1
ATOM 1193 N N . ARG A 1 106 ? 37.97300 57.77500 33.84300 1.000 26.80062 106 ARG A N 1
ATOM 1194 C CA . ARG A 1 106 ? 38.38000 58.74600 34.85200 1.000 25.11772 106 ARG A CA 1
ATOM 1195 C C . ARG A 1 106 ? 37.16200 59.36000 35.54000 1.000 26.51736 106 ARG A C 1
ATOM 1196 O O . ARG A 1 106 ? 37.07400 59.28000 36.77700 1.000 26.44039 106 ARG A O 1
ATOM 1217 N N . PRO A 1 107 ? 36.20500 59.97000 34.82400 1.000 27.01827 107 PRO A N 1
ATOM 1218 C CA . PRO A 1 107 ? 35.09500 60.62800 35.55200 1.000 28.54683 107 PRO A CA 1
ATOM 1219 C C . PRO A 1 107 ? 34.17300 59.64600 36.26900 1.000 28.53605 107 PRO A C 1
ATOM 1220 O O . PRO A 1 107 ? 33.53500 60.01200 37.26400 1.000 29.37460 107 PRO A O 1
ATOM 1231 N N . LEU A 1 108 ? 34.04900 58.41700 35.77100 1.000 27.21740 108 LEU A N 1
ATOM 1232 C CA . LEU A 1 108 ? 33.23000 57.41700 36.45400 1.000 27.99287 108 LEU A CA 1
ATOM 1233 C C . LEU A 1 108 ? 33.88600 56.97600 37.75600 1.000 28.35334 108 LEU A C 1
ATOM 1234 O O . LEU A 1 108 ? 33.21200 56.84200 38.78200 1.000 28.57795 108 LEU A O 1
ATOM 1250 N N . VAL A 1 109 ? 35.20000 56.77800 37.75500 1.000 26.61821 109 VAL A N 1
ATOM 1251 C CA . VAL A 1 109 ? 35.91700 56.40500 38.96500 1.000 27.50315 109 VAL A CA 1
ATOM 1252 C C . VAL A 1 109 ? 35.88800 57.54700 39.96000 1.000 28.10703 109 VAL A C 1
ATOM 1253 O O . VAL A 1 109 ? 35.62900 57.33200 41.15200 1.000 27.87297 109 VAL A O 1
ATOM 1266 N N . GLN A 1 110 ? 36.04400 58.77900 39.48100 1.000 26.94553 110 GLN A N 1
ATOM 1267 C CA . GLN A 1 110 ? 35.98800 59.93400 40.36600 1.000 27.32543 110 GLN A CA 1
ATOM 1268 C C . GLN A 1 110 ? 34.61900 60.04600 41.01500 1.000 28.82972 110 GLN A C 1
ATOM 1269 O O . GLN A 1 110 ? 34.52400 60.31500 42.21800 1.000 28.63315 110 GLN A O 1
ATOM 1283 N N . ALA A 1 111 ? 33.54000 59.84200 40.24300 1.000 28.09077 111 ALA A N 1
ATOM 1284 C CA . ALA A 1 111 ? 32.19500 59.94400 40.80800 1.000 28.60114 111 ALA A CA 1
ATOM 1285 C C . ALA A 1 111 ? 31.95800 58.87900 41.86900 1.000 27.95831 111 ALA A C 1
ATOM 1286 O O . ALA A 1 111 ? 31.30000 59.14600 42.88700 1.000 27.97998 111 ALA A O 1
ATOM 1293 N N . ALA A 1 112 ? 32.50800 57.67600 41.66300 1.000 28.59237 112 ALA A N 1
ATOM 1294 C CA . ALA A 1 112 ? 32.33800 56.59700 42.63300 1.000 27.89548 112 ALA A CA 1
ATOM 1295 C C . ALA A 1 112 ? 33.14300 56.86400 43.90100 1.000 26.68564 112 ALA A C 1
ATOM 1296 O O . ALA A 1 112 ? 32.65100 56.64100 45.01700 1.000 27.27105 112 ALA A O 1
ATOM 1303 N N . ILE A 1 113 ? 34.36700 57.35600 43.76700 1.000 26.14194 113 ILE A N 1
ATOM 1304 C CA . ILE A 1 113 ? 35.16600 57.68700 44.94200 1.000 26.09944 113 ILE A CA 1
ATOM 1305 C C . ILE A 1 113 ? 34.43000 58.70000 45.81000 1.000 26.41926 113 ILE A C 1
ATOM 1306 O O . ILE A 1 113 ? 34.30900 58.54400 47.03800 1.000 26.68714 113 ILE A O 1
ATOM 1322 N N . SER A 1 114 ? 33.90000 59.75200 45.19000 1.000 26.94604 114 SER A N 1
ATOM 1323 C CA . SER A 1 114 ? 33.28000 60.79600 45.99800 1.000 27.50766 114 SER A CA 1
ATOM 1324 C C . SER A 1 114 ? 32.01800 60.28700 46.67600 1.000 25.95339 114 SER A C 1
ATOM 1325 O O . SER A 1 114 ? 31.76500 60.60900 47.84100 1.000 26.19215 114 SER A O 1
ATOM 1333 N N . LYS A 1 115 ? 31.21600 59.48400 45.97800 1.000 25.97044 115 LYS A N 1
ATOM 1334 C CA . LYS A 1 115 ? 29.95300 59.01100 46.54100 1.000 25.40748 115 LYS A CA 1
ATOM 1335 C C . LYS A 1 115 ? 30.17100 57.94100 47.60500 1.000 25.09583 115 LYS A C 1
ATOM 1336 O O . LYS A 1 115 ? 29.50500 57.95500 48.64700 1.000 25.90310 115 LYS A O 1
ATOM 1355 N N . ILE A 1 116 ? 31.13700 57.05100 47.41300 1.000 25.83411 116 ILE A N 1
ATOM 1356 C CA . ILE A 1 116 ? 31.43800 56.03200 48.41500 1.000 25.05583 116 ILE A CA 1
ATOM 1357 C C . ILE A 1 116 ? 32.04700 56.65600 49.66000 1.000 26.16663 116 ILE A C 1
ATOM 1358 O O . ILE A 1 116 ? 31.70800 56.25500 50.77700 1.000 26.35191 116 ILE A O 1
ATOM 1374 N N . GLU A 1 117 ? 32.96300 57.61400 49.50800 1.000 26.70942 117 GLU A N 1
ATOM 1375 C CA . GLU A 1 117 ? 33.58700 58.23300 50.67400 1.000 25.84285 117 GLU A CA 1
ATOM 1376 C C . GLU A 1 117 ? 32.58100 59.06500 51.47700 1.000 27.14408 117 GLU A C 1
ATOM 1377 O O . GLU A 1 117 ? 32.62700 59.05900 52.71200 1.000 26.87296 117 GLU A O 1
ATOM 1389 N N . GLU A 1 118 ? 31.62000 59.72800 50.81000 1.000 25.86051 118 GLU A N 1
ATOM 1390 C CA . GLU A 1 118 ? 30.55800 60.41600 51.54000 1.000 25.58073 118 GLU A CA 1
ATOM 1391 C C . GLU A 1 118 ? 29.72900 59.42500 52.34600 1.000 24.95551 118 GLU A C 1
ATOM 1392 O O . GLU A 1 118 ? 29.41500 59.67900 53.51400 1.000 25.30659 118 GLU A O 1
ATOM 1404 N N . ALA A 1 119 ? 29.35600 58.29000 51.74800 1.000 24.81162 119 ALA A N 1
ATOM 1405 C CA . ALA A 1 119 ? 28.59100 57.29000 52.48800 1.000 25.86287 119 ALA A CA 1
ATOM 1406 C C . ALA A 1 119 ? 29.39400 56.71700 53.64200 1.000 25.57917 119 ALA A C 1
ATOM 1407 O O . ALA A 1 119 ? 28.83500 56.46200 54.71400 1.000 25.80802 119 ALA A O 1
ATOM 1414 N N . ALA A 1 120 ? 30.70800 56.58100 53.47000 1.000 23.99888 120 ALA A N 1
ATOM 1415 C CA . ALA A 1 120 ? 31.58500 56.07300 54.51800 1.000 24.11713 120 ALA A CA 1
ATOM 1416 C C . ALA A 1 120 ? 31.60500 57.01700 55.70400 1.000 24.92230 120 ALA A C 1
ATOM 1417 O O . ALA A 1 120 ? 31.60400 56.57000 56.85800 1.000 26.18951 120 ALA A O 1
ATOM 1424 N N . GLY A 1 121 ? 31.55700 58.31900 55.44600 1.000 23.32705 121 GLY A N 1
ATOM 1425 C CA . GLY A 1 121 ? 31.45700 59.27100 56.54100 1.000 23.33775 121 GLY A CA 1
ATOM 1426 C C . GLY A 1 121 ? 30.16400 59.09800 57.32500 1.000 24.29142 121 GLY A C 1
ATOM 1427 O O . GLY A 1 121 ? 30.14800 59.14700 58.56900 1.000 24.51070 121 GLY A O 1
ATOM 1431 N N . VAL A 1 122 ? 29.05000 58.90800 56.61600 1.000 24.04318 122 VAL A N 1
ATOM 1432 C CA . VAL A 1 122 ? 27.81200 58.60900 57.32700 1.000 25.92028 122 VAL A CA 1
ATOM 1433 C C . VAL A 1 122 ? 27.96700 57.34000 58.15800 1.000 24.76756 122 VAL A C 1
ATOM 1434 O O . VAL A 1 122 ? 27.52500 57.29700 59.31900 1.000 25.55622 122 VAL A O 1
ATOM 1447 N N . TYR A 1 123 ? 28.59300 56.28200 57.60500 1.000 24.69136 123 TYR A N 1
ATOM 1448 C CA . TYR A 1 123 ? 28.77600 55.06600 58.40600 1.000 25.20268 123 TYR A CA 1
ATOM 1449 C C . TYR A 1 123 ? 29.60000 55.33100 59.66600 1.000 25.65954 123 TYR A C 1
ATOM 1450 O O . TYR A 1 123 ? 29.39400 54.66400 60.68500 1.000 25.59184 123 TYR A O 1
ATOM 1468 N N . ASN A 1 124 ? 30.51800 56.29400 59.63600 1.000 25.55708 124 ASN A N 1
ATOM 1469 C CA . ASN A 1 124 ? 31.24900 56.61900 60.85000 1.000 24.92223 124 ASN A CA 1
ATOM 1470 C C . ASN A 1 124 ? 30.27200 57.00400 61.93900 1.000 24.76109 124 ASN A C 1
ATOM 1471 O O . ASN A 1 124 ? 30.36400 56.53900 63.08800 1.000 26.81896 124 ASN A O 1
ATOM 1482 N N . THR A 1 125 ? 29.29400 57.83800 61.58400 1.000 24.79456 125 THR A N 1
ATOM 1483 C CA . THR A 1 125 ? 28.33200 58.27300 62.58600 1.000 24.99090 125 THR A CA 1
ATOM 1484 C C . THR A 1 125 ? 27.41400 57.12600 62.99600 1.000 25.09098 125 THR A C 1
ATOM 1485 O O . THR A 1 125 ? 27.00800 57.03700 64.16300 1.000 25.31416 125 THR A O 1
ATOM 1496 N N . LEU A 1 126 ? 27.01600 56.27100 62.05000 1.000 24.42766 126 LEU A N 1
ATOM 1497 C CA . LEU A 1 126 ? 26.19900 55.11100 62.41500 1.000 25.56055 126 LEU A CA 1
ATOM 1498 C C . LEU A 1 126 ? 26.90800 54.21300 63.42000 1.000 27.06773 126 LEU A C 1
ATOM 1499 O O . LEU A 1 126 ? 26.25800 53.65800 64.31200 1.000 26.75011 126 LEU A O 1
ATOM 1515 N N . HIS A 1 127 ? 28.20600 54.14200 63.37200 1.000 25.29971 127 HIS A N 1
ATOM 1516 C CA . HIS A 1 127 ? 29.03500 53.39500 64.32300 1.000 27.58058 127 HIS A CA 1
ATOM 1517 C C . HIS A 1 127 ? 29.07300 54.11600 65.67300 1.000 27.65300 127 HIS A C 1
ATOM 1518 O O . HIS A 1 127 ? 29.12700 53.50200 66.68000 1.000 28.02964 127 HIS A O 1
ATOM 1533 N N . LYS A 1 128 ? 29.02800 55.42800 65.67400 1.000 27.68147 128 LYS A N 1
ATOM 1534 C CA . LYS A 1 128 ? 28.98400 56.21400 66.92400 1.000 27.10301 128 LYS A CA 1
ATOM 1535 C C . LYS A 1 128 ? 27.63000 55.94600 67.61400 1.000 26.88044 128 LYS A C 1
ATOM 1536 O O . LYS A 1 128 ? 27.54400 56.07100 68.79100 1.000 27.78851 128 LYS A O 1
ATOM 1555 N N . LEU A 1 129 ? 26.59800 55.65400 66.86500 1.000 28.78773 129 LEU A N 1
ATOM 1556 C CA . LEU A 1 129 ? 25.24900 55.52500 67.39300 1.000 28.19450 129 LEU A CA 1
ATOM 1557 C C . LEU A 1 129 ? 24.79800 54.08300 67.59800 1.000 29.90366 129 LEU A C 1
ATOM 1558 O O . LEU A 1 129 ? 23.69800 53.87000 68.11300 1.000 31.36137 129 LEU A O 1
ATOM 1574 N N . GLU A 1 130 ? 25.64100 53.10100 67.26300 1.000 31.94869 130 GLU A N 1
ATOM 1575 C CA . GLU A 1 130 ? 25.22200 51.70300 67.22500 1.000 33.25339 130 GLU A CA 1
ATOM 1576 C C . GLU A 1 130 ? 24.71900 51.21100 68.57200 1.000 35.58431 130 GLU A C 1
ATOM 1577 O O . GLU A 1 130 ? 23.82300 50.36000 68.61900 1.000 38.26686 130 GLU A O 1
ATOM 1589 N N . ARG A 1 131 ? 25.24600 51.73300 69.68200 1.000 33.55905 131 ARG A N 1
ATOM 1590 C CA . ARG A 1 131 ? 24.93200 51.27300 71.05700 1.000 31.64616 131 ARG A CA 1
ATOM 1591 C C . ARG A 1 131 ? 23.91400 52.22700 71.65700 1.000 30.72173 131 ARG A C 1
ATOM 1592 O O . ARG A 1 131 ? 23.72500 52.12200 72.82700 1.000 33.33942 131 ARG A O 1
ATOM 1613 N N . GLY A 1 132 ? 23.31900 53.12100 70.88900 1.000 29.45951 132 GLY A N 1
ATOM 1614 C CA . GLY A 1 132 ? 22.36700 54.07100 71.40100 1.000 29.09248 132 GLY A CA 1
ATOM 1615 C C . GLY A 1 132 ? 23.01800 55.32500 71.93700 1.000 26.11776 132 GLY A C 1
ATOM 1616 O O . GLY A 1 132 ? 24.22300 55.57200 71.80800 1.000 27.44808 132 GLY A O 1
ATOM 1620 N N . LEU A 1 133 ? 22.18200 56.13800 72.57900 1.000 24.81273 133 LEU A N 1
ATOM 1621 C CA . LEU A 1 133 ? 22.59100 57.45400 73.05900 1.000 24.40810 133 LEU A CA 1
ATOM 1622 C C . LEU A 1 133 ? 22.30100 57.60300 74.55800 1.000 23.25277 133 LEU A C 1
ATOM 1623 O O . LEU A 1 133 ? 22.06300 58.71200 75.04900 1.000 23.29291 133 LEU A O 1
ATOM 1639 N N . GLY A 1 134 ? 22.36700 56.50000 75.30400 1.000 21.81701 134 GLY A N 1
ATOM 1640 C CA . GLY A 1 134 ? 22.30000 56.57500 76.75700 1.000 21.47548 134 GLY A CA 1
ATOM 1641 C C . GLY A 1 134 ? 20.89400 56.80100 77.30100 1.000 21.85053 134 GLY A C 1
ATOM 1642 O O . GLY A 1 134 ? 19.86900 56.63000 76.62400 1.000 23.43969 134 GLY A O 1
ATOM 1646 N N . GLU A 1 135 ? 20.85800 57.26900 78.54800 1.000 22.61415 135 GLU A N 1
ATOM 1647 C CA . GLU A 1 135 ? 19.59400 57.33600 79.28200 1.000 22.40802 135 GLU A CA 1
ATOM 1648 C C . GLU A 1 135 ? 19.67100 58.39400 80.37200 1.000 23.39698 135 GLU A C 1
ATOM 1649 O O . GLU A 1 135 ? 20.75000 58.82200 80.79700 1.000 23.07558 135 GLU A O 1
ATOM 1661 N N . ALA A 1 136 ? 18.48800 58.79800 80.82300 1.000 22.19065 136 ALA A N 1
ATOM 1662 C CA . ALA A 1 136 ? 18.31300 59.58700 82.03700 1.000 23.86456 136 ALA A CA 1
ATOM 1663 C C . ALA A 1 136 ? 17.55600 58.71000 83.01000 1.000 25.27240 136 ALA A C 1
ATOM 1664 O O . ALA A 1 136 ? 16.48600 58.22000 82.66900 1.000 27.40048 136 ALA A O 1
ATOM 1671 N N . LYS A 1 137 ? 18.10600 58.51000 84.19900 1.000 27.60264 137 LYS A N 1
ATOM 1672 C CA . LYS A 1 137 ? 17.46000 57.65600 85.19200 1.000 30.88580 137 LYS A CA 1
ATOM 1673 C C . LYS A 1 137 ? 17.25400 58.45900 86.46800 1.000 29.43660 137 LYS A C 1
ATOM 1674 O O . LYS A 1 137 ? 18.22500 58.82300 87.13500 1.000 32.13524 137 LYS A O 1
ATOM 1693 N N . ILE A 1 138 ? 15.99900 58.76300 86.76200 1.000 28.72871 138 ILE A N 1
ATOM 1694 C CA . ILE A 1 138 ? 15.62000 59.40700 88.01500 1.000 29.50319 138 ILE A CA 1
ATOM 1695 C C . ILE A 1 138 ? 15.31800 58.34000 89.05300 1.000 32.28587 138 ILE A C 1
ATOM 1696 O O . ILE A 1 138 ? 14.53400 57.41700 88.79900 1.000 33.34319 138 ILE A O 1
ATOM 1712 N N . GLU A 1 139 ? 15.94200 58.46600 90.22200 1.000 33.80215 139 GLU A N 1
ATOM 1713 C CA . GLU A 1 139 ? 15.59000 57.68600 91.40400 1.000 34.76387 139 GLU A CA 1
ATOM 1714 C C . GLU A 1 139 ? 15.13200 58.68100 92.45900 1.000 34.17742 139 GLU A C 1
ATOM 1715 O O . GLU A 1 139 ? 15.93400 59.46600 92.97000 1.000 35.79462 139 GLU A O 1
ATOM 1727 N N . PHE A 1 140 ? 13.84500 58.66500 92.76600 1.000 35.82487 140 PHE A N 1
ATOM 1728 C CA . PHE A 1 140 ? 13.29300 59.69700 93.64000 1.000 35.03147 140 PHE A CA 1
ATOM 1729 C C . PHE A 1 140 ? 13.80900 59.65800 95.07700 1.000 37.19678 140 PHE A C 1
ATOM 1730 O O . PHE A 1 140 ? 13.65100 60.66000 95.78500 1.000 37.02670 140 PHE A O 1
ATOM 1747 N N . GLY A 1 141 ? 14.49000 58.59000 95.49500 1.000 37.73176 141 GLY A N 1
ATOM 1748 C CA . GLY A 1 141 ? 15.26300 58.59800 96.71800 1.000 39.51034 141 GLY A CA 1
ATOM 1749 C C . GLY A 1 141 ? 14.61900 57.92300 97.92200 1.000 41.94258 141 GLY A C 1
ATOM 1750 O O . GLY A 1 141 ? 15.34500 57.49300 98.82200 1.000 43.62477 141 GLY A O 1
ATOM 1754 N N . GLY A 1 142 ? 13.28300 57.84100 97.98100 1.000 41.54466 142 GLY A N 1
ATOM 1755 C CA . GLY A 1 142 ? 12.58200 57.18600 99.07300 1.000 41.49333 142 GLY A CA 1
ATOM 1756 C C . GLY A 1 142 ? 12.01200 58.10700 100.13200 1.000 42.38206 142 GLY A C 1
ATOM 1757 O O . GLY A 1 142 ? 11.31000 57.62600 101.03300 1.000 43.79630 142 GLY A O 1
ATOM 1761 N N . THR A 1 143 ? 12.29900 59.40000 100.07300 1.000 43.19384 143 THR A N 1
ATOM 1762 C CA . THR A 1 143 ? 11.81000 60.35100 101.05900 1.000 43.01032 143 THR A CA 1
ATOM 1763 C C . THR A 1 143 ? 10.70200 61.24400 100.53200 1.000 42.76507 143 THR A C 1
ATOM 1764 O O . THR A 1 143 ? 9.70800 61.46300 101.23800 1.000 43.74046 143 THR A O 1
ATOM 1775 N N . ASP A 1 144 ? 10.84400 61.76000 99.30900 1.000 41.07737 144 ASP A N 1
ATOM 1776 C CA . ASP A 1 144 ? 9.82800 62.63400 98.73900 1.000 39.91725 144 ASP A CA 1
ATOM 1777 C C . ASP A 1 144 ? 9.94100 62.60000 97.21800 1.000 37.24829 144 ASP A C 1
ATOM 1778 O O . ASP A 1 144 ? 10.82200 61.94600 96.64700 1.000 37.76874 144 ASP A O 1
ATOM 1787 N N . LEU A 1 145 ? 9.02100 63.31300 96.56600 1.000 39.06524 145 LEU A N 1
ATOM 1788 C CA . LEU A 1 145 ? 9.00600 63.44400 95.11000 1.000 38.78510 145 LEU A CA 1
ATOM 1789 C C . LEU A 1 145 ? 9.54300 64.79700 94.64800 1.000 37.94651 145 LEU A C 1
ATOM 1790 O O . LEU A 1 145 ? 9.32900 65.18300 93.48700 1.000 39.25177 145 LEU A O 1
ATOM 1806 N N . ARG A 1 146 ? 10.25300 65.52000 95.51700 1.000 36.35555 146 ARG A N 1
ATOM 1807 C CA . ARG A 1 146 ? 11.00600 66.67700 95.05500 1.000 35.02644 146 ARG A CA 1
ATOM 1808 C C . ARG A 1 146 ? 12.14100 66.23000 94.11300 1.000 34.26235 146 ARG A C 1
ATOM 1809 O O . ARG A 1 146 ? 12.55400 65.06300 94.09000 1.000 34.51744 146 ARG A O 1
ATOM 1830 N N . LEU A 1 147 ? 12.64500 67.16800 93.31700 1.000 33.63542 147 LEU A N 1
ATOM 1831 C CA . LEU A 1 147 ? 13.61000 66.81900 92.28100 1.000 31.73861 147 LEU A CA 1
ATOM 1832 C C . LEU A 1 147 ? 14.70400 67.87000 92.22400 1.000 30.04231 147 LEU A C 1
ATOM 1833 O O . LEU A 1 147 ? 14.41800 69.06900 92.13100 1.000 29.61180 147 LEU A O 1
ATOM 1849 N N . THR A 1 148 ? 15.95100 67.40100 92.27400 1.000 27.98845 148 THR A N 1
ATOM 1850 C CA . THR A 1 148 ? 17.10600 68.18500 91.86700 1.000 26.91453 148 THR A CA 1
ATOM 1851 C C . THR A 1 148 ? 17.99400 67.26900 91.04900 1.000 24.57805 148 THR A C 1
ATOM 1852 O O . THR A 1 148 ? 17.72300 66.07500 90.90000 1.000 23.79754 148 THR A O 1
ATOM 1863 N N . LYS A 1 149 ? 19.09300 67.82800 90.55600 1.000 23.55117 149 LYS A N 1
ATOM 1864 C CA . LYS A 1 149 ? 20.00800 67.03400 89.75200 1.000 23.63793 149 LYS A CA 1
ATOM 1865 C C . LYS A 1 149 ? 20.50800 65.79600 90.47900 1.000 23.99122 149 LYS A C 1
ATOM 1866 O O . LYS A 1 149 ? 20.82700 64.79100 89.83800 1.000 25.22209 149 LYS A O 1
ATOM 1885 N N . THR A 1 150 ? 20.59200 65.83100 91.80500 1.000 23.34871 150 THR A N 1
ATOM 1886 C CA . THR A 1 150 ? 21.18200 64.69600 92.49200 1.000 25.84799 150 THR A CA 1
ATOM 1887 C C . THR A 1 150 ? 20.32200 63.43800 92.43100 1.000 26.57339 150 THR A C 1
ATOM 1888 O O . THR A 1 150 ? 20.81400 62.35900 92.77800 1.000 25.68085 150 THR A O 1
ATOM 1899 N N . LYS A 1 151 ? 19.06000 63.53800 92.03000 1.000 26.72586 151 LYS A N 1
ATOM 1900 C CA . LYS A 1 151 ? 18.23700 62.35000 91.85200 1.000 28.02770 151 LYS A CA 1
ATOM 1901 C C . LYS A 1 151 ? 18.35200 61.75300 90.45700 1.000 28.57032 151 LYS A C 1
ATOM 1902 O O . LYS A 1 151 ? 17.78300 60.68400 90.19800 1.000 29.38133 151 LYS A O 1
ATOM 1921 N N . PHE A 1 152 ? 19.11000 62.39300 89.56700 1.000 28.49504 152 PHE A N 1
ATOM 1922 C CA . PHE A 1 152 ? 19.43200 61.81900 88.26000 1.000 29.09029 152 PHE A CA 1
ATOM 1923 C C . PHE A 1 152 ? 20.70000 61.00600 88.43800 1.000 33.18232 152 PHE A C 1
ATOM 1924 O O . PHE A 1 152 ? 21.81200 61.53700 88.40200 1.000 34.52481 152 PHE A O 1
ATOM 1941 N N . ARG A 1 153 ? 20.54400 59.70600 88.67900 1.000 37.17116 153 ARG A N 1
ATOM 1942 C CA . ARG A 1 153 ? 21.74500 58.91900 88.91800 1.000 41.42006 153 ARG A CA 1
ATOM 1943 C C . ARG A 1 153 ? 22.37200 58.45000 87.61200 1.000 41.98351 153 ARG A C 1
ATOM 1944 O O . ARG A 1 153 ? 23.60100 58.42500 87.47900 1.000 45.66466 153 ARG A O 1
ATOM 1965 N N . ALA A 1 154 ? 21.55900 58.09500 86.62900 1.000 38.29128 154 ALA A N 1
ATOM 1966 C CA . ALA A 1 154 ? 22.05100 57.87200 85.28400 1.000 36.15748 154 ALA A CA 1
ATOM 1967 C C . ALA A 1 154 ? 21.77000 59.14300 84.50400 1.000 32.74314 154 ALA A C 1
ATOM 1968 O O . ALA A 1 154 ? 20.66800 59.72100 84.61700 1.000 30.24265 154 ALA A O 1
ATOM 1975 N N . THR A 1 155 ? 22.81100 59.62400 83.81800 1.000 32.58535 155 THR A N 1
ATOM 1976 C CA . THR A 1 155 ? 22.73200 60.74600 82.92100 1.000 31.19434 155 THR A CA 1
ATOM 1977 C C . THR A 1 155 ? 23.64400 60.51600 81.73500 1.000 30.56040 155 THR A C 1
ATOM 1978 O O . THR A 1 155 ? 24.30800 61.44600 81.26300 1.000 34.76146 155 THR A O 1
ATOM 1989 N N . SER A 1 156 ? 23.72900 59.26400 81.26800 1.000 26.46843 156 SER A N 1
ATOM 1990 C CA . SER A 1 156 ? 24.50500 58.91600 80.08100 1.000 25.99663 156 SER A CA 1
ATOM 1991 C C . SER A 1 156 ? 23.91600 59.47800 78.79300 1.000 24.87145 156 SER A C 1
ATOM 1992 O O . SER A 1 156 ? 24.57900 59.40000 77.75100 1.000 23.32524 156 SER A O 1
ATOM 2000 N N . LEU A 1 157 ? 22.72600 60.07200 78.83700 1.000 23.98343 157 LEU A N 1
ATOM 2001 C CA . LEU A 1 157 ? 22.06100 60.57800 77.64700 1.000 24.57013 157 LEU A CA 1
ATOM 2002 C C . LEU A 1 157 ? 22.97700 61.52600 76.88600 1.000 23.81912 157 LEU A C 1
ATOM 2003 O O . LEU A 1 157 ? 23.53100 62.46800 77.45500 1.000 27.23539 157 LEU A O 1
ATOM 2019 N N . GLY A 1 158 ? 23.15600 61.24400 75.58100 1.000 22.59971 158 GLY A N 1
ATOM 2020 C CA . GLY A 1 158 ? 24.01500 62.01800 74.71000 1.000 22.20931 158 GLY A CA 1
ATOM 2021 C C . GLY A 1 158 ? 25.39500 61.45300 74.52100 1.000 22.09268 158 GLY A C 1
ATOM 2022 O O . GLY A 1 158 ? 26.14700 62.00800 73.71100 1.000 24.10820 158 GLY A O 1
ATOM 2026 N N . THR A 1 159 ? 25.74900 60.37000 75.20400 1.000 22.88757 159 THR A N 1
ATOM 2027 C CA . THR A 1 159 ? 27.05600 59.75300 75.02000 1.000 22.95686 159 THR A CA 1
ATOM 2028 C C . THR A 1 159 ? 27.04800 58.89100 73.76400 1.000 22.90911 159 THR A C 1
ATOM 2029 O O . THR A 1 159 ? 26.18700 58.01800 73.60800 1.000 23.15503 159 THR A O 1
ATOM 2040 N N . ILE A 1 160 ? 27.99800 59.14200 72.86300 1.000 24.55137 160 ILE A N 1
ATOM 2041 C CA . ILE A 1 160 ? 28.15800 58.32600 71.67300 1.000 25.73611 160 ILE A CA 1
ATOM 2042 C C . ILE A 1 160 ? 29.18800 57.23500 71.93400 1.000 27.28420 160 ILE A C 1
ATOM 2043 O O . ILE A 1 160 ? 30.00300 57.32900 72.84600 1.000 27.87523 160 ILE A O 1
ATOM 2059 N N . HIS A 1 161 ? 29.23800 56.24900 71.03300 1.000 27.91655 161 HIS A N 1
ATOM 2060 C CA . HIS A 1 161 ? 30.16100 55.12800 71.14900 1.000 29.33499 161 HIS A CA 1
ATOM 2061 C C . HIS A 1 161 ? 31.50300 55.54800 70.57700 1.000 29.40450 161 HIS A C 1
ATOM 2062 O O . HIS A 1 161 ? 31.56700 56.07000 69.46100 1.000 31.41087 161 HIS A O 1
ATOM 2076 N N . THR A 1 162 ? 32.57400 55.31800 71.33700 1.000 29.55777 162 THR A N 1
ATOM 2077 C CA . THR A 1 162 ? 33.90100 55.79900 70.97700 1.000 30.48070 162 THR A CA 1
ATOM 2078 C C . THR A 1 162 ? 34.89900 54.71600 70.57200 1.000 32.80792 162 THR A C 1
ATOM 2079 O O . THR A 1 162 ? 35.97400 55.05000 70.06500 1.000 35.18903 162 THR A O 1
ATOM 2090 N N . ALA A 1 163 ? 34.59900 53.44600 70.78000 1.000 32.99055 163 ALA A N 1
ATOM 2091 C CA . ALA A 1 163 ? 35.58800 52.41700 70.49400 1.000 34.75415 163 ALA A CA 1
ATOM 2092 C C . ALA A 1 163 ? 35.82800 52.27900 68.99600 1.000 35.37577 163 ALA A C 1
ATOM 2093 O O . ALA A 1 163 ? 34.94100 52.51700 68.16800 1.000 37.11763 163 ALA A O 1
ATOM 2100 N N . ASP A 1 164 ? 37.04600 51.87200 68.65200 1.000 36.20921 164 ASP A N 1
ATOM 2101 C CA . ASP A 1 164 ? 37.32100 51.49700 67.27900 1.000 36.42636 164 ASP A CA 1
ATOM 2102 C C . ASP A 1 164 ? 36.46800 50.29200 66.89600 1.000 36.16072 164 ASP A C 1
ATOM 2103 O O . ASP A 1 164 ? 35.89000 49.60600 67.74000 1.000 36.81202 164 ASP A O 1
ATOM 2112 N N . CYS A 1 165 ? 36.42300 50.01900 65.59900 1.000 36.84194 165 CYS A N 1
ATOM 2113 C CA . CYS A 1 165 ? 35.79300 48.80800 65.10900 1.000 37.54566 165 CYS A CA 1
ATOM 2114 C C . CYS A 1 165 ? 36.55800 47.58800 65.62500 1.000 37.72965 165 CYS A C 1
ATOM 2115 O O . CYS A 1 165 ? 37.77900 47.64300 65.81700 1.000 39.75062 165 CYS A O 1
ATOM 2122 N N . PRO A 1 166 ? 35.86300 46.48800 65.91000 1.000 39.89086 166 PRO A N 1
ATOM 2123 C CA . PRO A 1 166 ? 36.57100 45.24400 66.24800 1.000 41.96759 166 PRO A CA 1
ATOM 2124 C C . PRO A 1 166 ? 37.42400 44.74200 65.09100 1.000 44.21301 166 PRO A C 1
ATOM 2125 O O . PRO A 1 166 ? 37.12500 44.97800 63.91800 1.000 43.56323 166 PRO A O 1
ATOM 2136 N N . ASN A 1 167 ? 38.49900 44.03300 65.44400 1.000 47.85804 167 ASN A N 1
ATOM 2137 C CA . ASN A 1 167 ? 39.45800 43.56900 64.44500 1.000 51.81666 167 ASN A CA 1
ATOM 2138 C C . ASN A 1 167 ? 38.86000 42.52800 63.50300 1.000 53.66495 167 ASN A C 1
ATOM 2139 O O . ASN A 1 167 ? 39.30100 42.42500 62.35000 1.000 54.82968 167 ASN A O 1
ATOM 2150 N N . ALA A 1 168 ? 37.87600 41.75600 63.96200 1.000 54.35190 168 ALA A N 1
ATOM 2151 C CA . ALA A 1 168 ? 37.16500 40.80100 63.12200 1.000 56.23968 168 ALA A CA 1
ATOM 2152 C C . ALA A 1 168 ? 35.69200 41.17900 63.09300 1.000 58.28402 168 ALA A C 1
ATOM 2153 O O . ALA A 1 168 ? 35.10200 41.42900 64.14700 1.000 58.44268 168 ALA A O 1
ATOM 2160 N N . ASP A 1 169 ? 35.09900 41.20700 61.89900 1.000 59.95982 169 ASP A N 1
ATOM 2161 C CA . ASP A 1 169 ? 33.69500 41.58900 61.76600 1.000 62.03935 169 ASP A CA 1
ATOM 2162 C C . ASP A 1 169 ? 32.82100 40.35500 61.51600 1.000 62.59037 169 ASP A C 1
ATOM 2163 O O . ASP A 1 169 ? 32.02500 40.30000 60.57000 1.000 62.51052 169 ASP A O 1
ATOM 2172 N N . GLU A 1 172 ? 31.09800 40.24100 57.99800 1.000 63.10185 172 GLU A N 1
ATOM 2173 C CA . GLU A 1 172 ? 31.90000 40.42500 56.79500 1.000 61.89721 172 GLU A CA 1
ATOM 2174 C C . GLU A 1 172 ? 32.96600 39.34100 56.67700 1.000 62.65466 172 GLU A C 1
ATOM 2175 O O . GLU A 1 172 ? 33.92400 39.48600 55.91300 1.000 62.68865 172 GLU A O 1
ATOM 2186 N N . VAL A 1 175 ? 32.59900 36.89300 53.30500 1.000 57.24812 175 VAL A N 1
ATOM 2187 C CA . VAL A 1 175 ? 32.15800 37.63000 52.12600 1.000 55.64897 175 VAL A CA 1
ATOM 2188 C C . VAL A 1 175 ? 33.28400 37.67100 51.09200 1.000 54.24136 175 VAL A C 1
ATOM 2189 O O . VAL A 1 175 ? 34.42400 38.02400 51.40400 1.000 54.03374 175 VAL A O 1
ATOM 2201 N N . LYS A 1 176 ? 32.96200 37.30300 49.85700 1.000 52.58324 176 LYS A N 1
ATOM 2202 C CA . LYS A 1 176 ? 33.92200 37.31400 48.76100 1.000 52.13798 176 LYS A CA 1
ATOM 2203 C C . LYS A 1 176 ? 33.67400 38.55100 47.90900 1.000 50.46999 176 LYS A C 1
ATOM 2204 O O . LYS A 1 176 ? 32.56100 38.76000 47.41300 1.000 51.23022 176 LYS A O 1
ATOM 2223 N N . ILE A 1 177 ? 34.70300 39.37700 47.76800 1.000 47.11294 177 ILE A N 1
ATOM 2224 C CA . ILE A 1 177 ? 34.61500 40.65300 47.07400 1.000 46.01962 177 ILE A CA 1
ATOM 2225 C C . ILE A 1 177 ? 35.46200 40.55500 45.81100 1.000 44.72649 177 ILE A C 1
ATOM 2226 O O . ILE A 1 177 ? 36.66500 40.26100 45.88100 1.000 47.27160 177 ILE A O 1
ATOM 2242 N N . GLY A 1 178 ? 34.83900 40.80800 44.66300 1.000 41.49828 178 GLY A N 1
ATOM 2243 C CA . GLY A 1 178 ? 35.54500 40.75600 43.39300 1.000 39.04834 178 GLY A CA 1
ATOM 2244 C C . GLY A 1 178 ? 34.66000 41.23700 42.26700 1.000 38.50150 178 GLY A C 1
ATOM 2245 O O . GLY A 1 178 ? 33.42800 41.20400 42.36200 1.000 40.12270 178 GLY A O 1
ATOM 2249 N N . LEU A 1 179 ? 35.30800 41.63700 41.16100 1.000 39.43401 179 LEU A N 1
ATOM 2250 C CA . LEU A 1 179 ? 34.53800 42.20500 40.05900 1.000 40.65731 179 LEU A CA 1
ATOM 2251 C C . LEU A 1 179 ? 33.54600 41.19400 39.50300 1.000 43.81905 179 LEU A C 1
ATOM 2252 O O . LEU A 1 179 ? 32.46400 41.57500 39.03700 1.000 43.70652 179 LEU A O 1
ATOM 2268 N N . GLU A 1 180 ? 33.88100 39.90100 39.56600 1.000 46.61038 180 GLU A N 1
ATOM 2269 C CA . GLU A 1 180 ? 32.96300 38.87400 39.09600 1.000 48.61408 180 GLU A CA 1
ATOM 2270 C C . GLU A 1 180 ? 31.72300 38.76500 39.97800 1.000 48.72053 180 GLU A C 1
ATOM 2271 O O . GLU A 1 180 ? 30.69300 38.26700 39.51500 1.000 50.51421 180 GLU A O 1
ATOM 2283 N N . HIS A 1 181 ? 31.78700 39.21900 41.23000 1.000 46.91613 181 HIS A N 1
ATOM 2284 C CA . HIS A 1 181 ? 30.64600 39.13000 42.12800 1.000 47.48620 181 HIS A CA 1
ATOM 2285 C C . HIS A 1 181 ? 29.81400 40.40300 42.15100 1.000 43.97449 181 HIS A C 1
ATOM 2286 O O . HIS A 1 181 ? 28.77300 40.43600 42.81100 1.000 43.95457 181 HIS A O 1
ATOM 2300 N N . GLU A 1 182 ? 30.23700 41.45000 41.44600 1.000 40.40388 182 GLU A N 1
ATOM 2301 C CA . GLU A 1 182 ? 29.61100 42.75400 41.61700 1.000 39.60955 182 GLU A CA 1
ATOM 2302 C C . GLU A 1 182 ? 28.21600 42.81900 41.00700 1.000 39.86083 182 GLU A C 1
ATOM 2303 O O . GLU A 1 182 ? 27.37300 43.58400 41.48600 1.000 40.89101 182 GLU A O 1
ATOM 2315 N N . GLU A 1 183 ? 27.93300 42.01900 39.97400 1.000 42.32302 183 GLU A N 1
ATOM 2316 C CA . GLU A 1 183 ? 26.62100 42.12200 39.34100 1.000 45.45695 183 GLU A CA 1
ATOM 2317 C C . GLU A 1 183 ? 25.49600 41.72600 40.29100 1.000 44.99318 183 GLU A C 1
ATOM 2318 O O . GLU A 1 183 ? 24.35500 42.16400 40.10600 1.000 46.31944 183 GLU A O 1
ATOM 2330 N N . ASN A 1 184 ? 25.77800 40.89300 41.29400 1.000 44.16512 184 ASN A N 1
ATOM 2331 C CA . ASN A 1 184 ? 24.75200 40.44000 42.22800 1.000 44.85042 184 ASN A CA 1
ATOM 2332 C C . ASN A 1 184 ? 24.98800 40.90700 43.66100 1.000 44.34532 184 ASN A C 1
ATOM 2333 O O . ASN A 1 184 ? 24.29700 40.44500 44.57800 1.000 45.21034 184 ASN A O 1
ATOM 2344 N N . GLU A 1 185 ? 25.90600 41.82900 43.87100 1.000 42.35194 185 GLU A N 1
ATOM 2345 C CA . GLU A 1 185 ? 26.15300 42.33400 45.20900 1.000 40.83651 185 GLU A CA 1
ATOM 2346 C C . GLU A 1 185 ? 24.97600 43.20100 45.65000 1.000 40.65549 185 GLU A C 1
ATOM 2347 O O . GLU A 1 185 ? 24.49100 44.03400 44.87700 1.000 41.11425 185 GLU A O 1
ATOM 2359 N N . PRO A 1 186 ? 24.45300 43.00400 46.85200 1.000 40.03804 186 PRO A N 1
ATOM 2360 C CA . PRO A 1 186 ? 23.33000 43.82600 47.30800 1.000 39.45573 186 PRO A CA 1
ATOM 2361 C C . PRO A 1 186 ? 23.78100 45.22600 47.69400 1.000 37.71007 186 PRO A C 1
ATOM 2362 O O . PRO A 1 186 ? 24.95300 45.48500 47.97900 1.000 36.97307 186 PRO A O 1
ATOM 2373 N N . GLU A 1 187 ? 22.79500 46.11900 47.75700 1.000 39.64739 187 GLU A N 1
ATOM 2374 C CA . GLU A 1 187 ? 23.04200 47.47600 48.19800 1.000 40.22185 187 GLU A CA 1
ATOM 2375 C C . GLU A 1 187 ? 23.57900 47.47600 49.62900 1.000 37.73543 187 GLU A C 1
ATOM 2376 O O . GLU A 1 187 ? 23.19800 46.62900 50.45300 1.000 37.51314 187 GLU A O 1
ATOM 2388 N N . PRO A 1 188 ? 24.44400 48.43500 49.96200 1.000 36.55364 188 PRO A N 1
ATOM 2389 C CA . PRO A 1 188 ? 24.85300 48.60800 51.36100 1.000 35.99010 188 PRO A CA 1
ATOM 2390 C C . PRO A 1 188 ? 23.64100 48.92100 52.22800 1.000 36.56758 188 PRO A C 1
ATOM 2391 O O . PRO A 1 188 ? 22.71200 49.61000 51.79500 1.000 36.47257 188 PRO A O 1
ATOM 2402 N N . ALA A 1 189 ? 23.65100 48.38200 53.45100 1.000 36.05796 189 ALA A N 1
ATOM 2403 C CA . ALA A 1 189 ? 22.50900 48.47300 54.35400 1.000 34.71367 189 ALA A CA 1
ATOM 2404 C C . ALA A 1 189 ? 22.40400 49.86300 54.96800 1.000 32.67023 189 ALA A C 1
ATOM 2405 O O . ALA A 1 189 ? 23.40600 50.52600 55.23600 1.000 33.28550 189 ALA A O 1
ATOM 2412 N N . LYS A 1 190 ? 21.16500 50.27700 55.24500 1.000 32.93723 190 LYS A N 1
ATOM 2413 C CA . LYS A 1 190 ? 20.92500 51.58400 55.84100 1.000 33.06782 190 LYS A CA 1
ATOM 2414 C C . LYS A 1 190 ? 21.13900 51.55800 57.34900 1.000 32.00665 190 LYS A C 1
ATOM 2415 O O . LYS A 1 190 ? 21.54500 52.56800 57.92800 1.000 32.22601 190 LYS A O 1
ATOM 2434 N N . LEU A 1 191 ? 20.92500 50.40000 57.96300 1.000 31.06944 191 LEU A N 1
ATOM 2435 C CA . LEU A 1 191 ? 21.14200 50.15600 59.39200 1.000 30.59766 191 LEU A CA 1
ATOM 2436 C C . LEU A 1 191 ? 20.18700 50.85600 60.37300 1.000 30.45927 191 LEU A C 1
ATOM 2437 O O . LEU A 1 191 ? 19.55100 50.18900 61.19000 1.000 31.86609 191 LEU A O 1
ATOM 2453 N N . ILE A 1 192 ? 20.09500 52.18000 60.34500 1.000 29.07282 192 ILE A N 1
ATOM 2454 C CA . ILE A 1 192 ? 19.25300 52.93800 61.27100 1.000 28.77336 192 ILE A CA 1
ATOM 2455 C C . ILE A 1 192 ? 18.22400 53.70400 60.45200 1.000 28.48685 192 ILE A C 1
ATOM 2456 O O . ILE A 1 192 ? 18.59000 54.49100 59.55600 1.000 29.07616 192 ILE A O 1
ATOM 2472 N N . THR A 1 193 ? 16.94600 53.42100 60.71000 1.000 27.98326 193 THR A N 1
ATOM 2473 C CA . THR A 1 193 ? 15.83300 54.18800 60.17600 1.000 29.64079 193 THR A CA 1
ATOM 2474 C C . THR A 1 193 ? 14.94000 54.83000 61.24000 1.000 28.12459 193 THR A C 1
ATOM 2475 O O . THR A 1 193 ? 14.14000 55.70900 60.89900 1.000 28.31387 193 THR A O 1
ATOM 2486 N N . HIS A 1 194 ? 15.04100 54.42300 62.50700 1.000 25.71744 194 HIS A N 1
ATOM 2487 C CA . HIS A 1 194 ? 14.14000 54.88700 63.55000 1.000 26.46670 194 HIS A CA 1
ATOM 2488 C C . HIS A 1 194 ? 14.92300 55.10200 64.83000 1.000 25.38033 194 HIS A C 1
ATOM 2489 O O . HIS A 1 194 ? 15.85600 54.35300 65.14500 1.000 25.95778 194 HIS A O 1
ATOM 2503 N N . GLY A 1 195 ? 14.47800 56.08900 65.59300 1.000 26.18752 195 GLY A N 1
ATOM 2504 C CA . GLY A 1 195 ? 14.93300 56.28500 66.95000 1.000 26.19785 195 GLY A CA 1
ATOM 2505 C C . GLY A 1 195 ? 13.81800 55.81400 67.86600 1.000 27.94629 195 GLY A C 1
ATOM 2506 O O . GLY A 1 195 ? 12.64700 55.92600 67.52300 1.000 29.24456 195 GLY A O 1
ATOM 2510 N N . HIS A 1 196 ? 14.18000 55.28200 69.03800 1.000 28.04910 196 HIS A N 1
ATOM 2511 C CA . HIS A 1 196 ? 13.23700 54.65700 69.95900 1.000 27.30888 196 HIS A CA 1
ATOM 2512 C C . HIS A 1 196 ? 13.35100 55.31800 71.31400 1.000 27.29851 196 HIS A C 1
ATOM 2513 O O . HIS A 1 196 ? 14.44400 55.41400 71.88400 1.000 26.18426 196 HIS A O 1
ATOM 2527 N N . LEU A 1 197 ? 12.20800 55.69800 71.84700 1.000 28.61186 197 LEU A N 1
ATOM 2528 C CA . LEU A 1 197 ? 12.13200 56.18300 73.20900 1.000 29.81057 197 LEU A CA 1
ATOM 2529 C C . LEU A 1 197 ? 11.92400 54.95000 74.07900 1.000 30.65142 197 LEU A C 1
ATOM 2530 O O . LEU A 1 197 ? 10.87000 54.30100 73.98800 1.000 31.27465 197 LEU A O 1
ATOM 2546 N N . ASP A 1 198 ? 12.98300 54.53200 74.78100 1.000 30.59430 198 ASP A N 1
ATOM 2547 C CA . ASP A 1 198 ? 12.92500 53.41100 75.71900 1.000 30.52496 198 ASP A CA 1
ATOM 2548 C C . ASP A 1 198 ? 12.53800 53.93500 77.09500 1.000 30.81283 198 ASP A C 1
ATOM 2549 O O . ASP A 1 198 ? 13.04200 54.96700 77.55100 1.000 31.97514 198 ASP A O 1
ATOM 2558 N N . ALA A 1 199 ? 11.61800 53.22700 77.76000 1.000 31.17151 199 ALA A N 1
ATOM 2559 C CA . ALA A 1 199 ? 11.11500 53.68400 79.04700 1.000 32.45153 199 ALA A CA 1
ATOM 2560 C C . ALA A 1 199 ? 11.05500 52.52900 80.02600 1.000 33.07813 199 ALA A C 1
ATOM 2561 O O . ALA A 1 199 ? 10.76300 51.39100 79.64800 1.000 34.47242 199 ALA A O 1
ATOM 2568 N N . THR A 1 200 ? 11.40500 52.83700 81.27400 1.000 33.80158 200 THR A N 1
ATOM 2569 C CA . THR A 1 200 ? 11.26500 51.91500 82.40600 1.000 33.29376 200 THR A CA 1
ATOM 2570 C C . THR A 1 200 ? 10.77600 52.70700 83.61000 1.000 32.94246 200 THR A C 1
ATOM 2571 O O . THR A 1 200 ? 11.36700 53.74000 83.94500 1.000 34.20066 200 THR A O 1
ATOM 2582 N N . CYS A 1 201 ? 9.71500 52.21900 84.26400 1.000 35.46537 201 CYS A N 1
ATOM 2583 C CA . CYS A 1 201 ? 9.18600 52.83500 85.47600 1.000 38.38502 201 CYS A CA 1
ATOM 2584 C C . CYS A 1 201 ? 9.01400 51.79500 86.56800 1.000 38.98969 201 CYS A C 1
ATOM 2585 O O . CYS A 1 201 ? 8.80300 50.59600 86.34500 1.000 40.66175 201 CYS A O 1
ATOM 2592 N N . ALA A 1 202 ? 9.15900 52.26000 87.76900 1.000 39.73960 202 ALA A N 1
ATOM 2593 C CA . ALA A 1 202 ? 9.02700 51.30000 88.84800 1.000 38.04427 202 ALA A CA 1
ATOM 2594 C C . ALA A 1 202 ? 8.64600 52.10800 90.05700 1.000 39.43549 202 ALA A C 1
ATOM 2595 O O . ALA A 1 202 ? 9.44200 52.94100 90.48500 1.000 41.13733 202 ALA A O 1
ATOM 2602 N N . SER A 1 203 ? 7.45700 51.85900 90.58300 1.000 38.56826 203 SER A N 1
ATOM 2603 C CA . SER A 1 203 ? 6.93400 52.53600 91.75100 1.000 38.58031 203 SER A CA 1
ATOM 2604 C C . SER A 1 203 ? 6.82900 51.52300 92.87600 1.000 40.99412 203 SER A C 1
ATOM 2605 O O . SER A 1 203 ? 6.82800 50.31000 92.63700 1.000 42.27441 203 SER A O 1
ATOM 2613 N N . GLY A 1 204 ? 6.81000 52.03800 94.09700 1.000 43.92673 204 GLY A N 1
ATOM 2614 C CA . GLY A 1 204 ? 6.76000 51.21100 95.28400 1.000 45.36361 204 GLY A CA 1
ATOM 2615 C C . GLY A 1 204 ? 8.14000 50.92000 95.85400 1.000 45.38740 204 GLY A C 1
ATOM 2616 O O . GLY A 1 204 ? 9.17400 51.11700 95.20500 1.000 43.81261 204 GLY A O 1
ATOM 2620 N N . VAL A 1 205 ? 8.12500 50.44000 97.10600 1.000 47.11848 205 VAL A N 1
ATOM 2621 C CA . VAL A 1 205 ? 9.35700 50.08300 97.80000 1.000 48.65026 205 VAL A CA 1
ATOM 2622 C C . VAL A 1 205 ? 9.94100 48.83900 97.14700 1.000 49.52065 205 VAL A C 1
ATOM 2623 O O . VAL A 1 205 ? 9.23600 47.85000 96.90700 1.000 51.26097 205 VAL A O 1
ATOM 2636 N N . GLY A 1 206 ? 11.23200 48.87200 96.87300 1.000 50.60809 206 GLY A N 1
ATOM 2637 C CA . GLY A 1 206 ? 11.88100 47.78600 96.17700 1.000 50.24158 206 GLY A CA 1
ATOM 2638 C C . GLY A 1 206 ? 11.81100 47.85600 94.66400 1.000 50.69516 206 GLY A C 1
ATOM 2639 O O . GLY A 1 206 ? 12.54000 47.10700 94.00100 1.000 50.55534 206 GLY A O 1
ATOM 2643 N N . GLN A 1 207 ? 10.96100 48.71600 94.10200 1.000 50.17199 207 GLN A N 1
ATOM 2644 C CA . GLN A 1 207 ? 10.82700 48.87400 92.65000 1.000 50.08560 207 GLN A CA 1
ATOM 2645 C C . GLN A 1 207 ? 10.57700 47.52400 91.97100 1.000 51.91259 207 GLN A C 1
ATOM 2646 O O . GLN A 1 207 ? 11.27600 47.13200 91.03000 1.000 52.00078 207 GLN A O 1
ATOM 2660 N N . SER A 1 208 ? 9.54400 46.82500 92.44800 1.000 52.92198 208 SER A N 1
ATOM 2661 C CA . SER A 1 208 ? 9.13300 45.55200 91.87300 1.000 53.99582 208 SER A CA 1
ATOM 2662 C C . SER A 1 208 ? 7.77400 45.61100 91.19600 1.000 53.79020 208 SER A C 1
ATOM 2663 O O . SER A 1 208 ? 7.43700 44.68600 90.45300 1.000 55.14331 208 SER A O 1
ATOM 2671 N N . SER A 1 209 ? 7.00600 46.66400 91.41100 1.000 52.25692 209 SER A N 1
ATOM 2672 C CA . SER A 1 209 ? 5.67100 46.76900 90.85800 1.000 52.78794 209 SER A CA 1
ATOM 2673 C C . SER A 1 209 ? 5.75000 47.69100 89.65100 1.000 51.60822 209 SER A C 1
ATOM 2674 O O . SER A 1 209 ? 6.81700 48.21800 89.30500 1.000 51.69923 209 SER A O 1
ATOM 2682 N N . SER A 1 210 ? 4.60900 47.90000 89.01700 1.000 52.00862 210 SER A N 1
ATOM 2683 C CA . SER A 1 210 ? 4.52800 48.70300 87.81300 1.000 51.44573 210 SER A CA 1
ATOM 2684 C C . SER A 1 210 ? 3.74300 49.97800 88.08600 1.000 50.44377 210 SER A C 1
ATOM 2685 O O . SER A 1 210 ? 2.85900 50.00800 88.94100 1.000 49.89669 210 SER A O 1
ATOM 2693 N N . CYS A 1 211 ? 4.11000 51.04000 87.38300 1.000 50.06901 211 CYS A N 1
ATOM 2694 C CA . CYS A 1 211 ? 3.49700 52.35200 87.54000 1.000 48.75181 211 CYS A CA 1
ATOM 2695 C C . CYS A 1 211 ? 2.18100 52.41200 86.74400 1.000 48.39669 211 CYS A C 1
ATOM 2696 O O . CYS A 1 211 ? 1.42800 53.39800 86.82200 1.000 47.08511 211 CYS A O 1
ATOM 2703 N N . THR A 1 214 ? 0.55100 51.11300 90.28600 1.000 44.79705 214 THR A N 1
ATOM 2704 C CA . THR A 1 214 ? 0.91100 51.93400 91.46600 1.000 43.99223 214 THR A CA 1
ATOM 2705 C C . THR A 1 214 ? 1.36600 53.33400 91.03200 1.000 43.55206 214 THR A C 1
ATOM 2706 O O . THR A 1 214 ? 2.35300 53.41900 90.31700 1.000 43.44239 214 THR A O 1
ATOM 2716 N N . ALA A 1 215 ? 0.79900 54.42900 91.52100 1.000 44.61420 215 ALA A N 1
ATOM 2717 C CA . ALA A 1 215 ? 1.21900 55.76600 91.06200 1.000 43.82388 215 ALA A CA 1
ATOM 2718 C C . ALA A 1 215 ? 2.68800 56.02200 91.46200 1.000 42.02408 215 ALA A C 1
ATOM 2719 O O . ALA A 1 215 ? 3.14600 55.55000 92.45600 1.000 45.00949 215 ALA A O 1
ATOM 2726 N N . VAL A 1 216 ? 3.43700 56.71400 90.61400 1.000 42.61257 216 VAL A N 1
ATOM 2727 C CA . VAL A 1 216 ? 4.79000 57.18500 90.87000 1.000 40.80592 216 VAL A CA 1
ATOM 2728 C C . VAL A 1 216 ? 4.86800 57.76800 92.27200 1.000 41.43258 216 VAL A C 1
ATOM 2729 O O . VAL A 1 216 ? 4.08500 58.65400 92.64200 1.000 40.42728 216 VAL A O 1
ATOM 2742 N N . GLU A 1 217 ? 5.82000 57.27400 93.05600 1.000 42.31569 217 GLU A N 1
ATOM 2743 C CA . GLU A 1 217 ? 5.95700 57.67700 94.45000 1.000 42.40383 217 GLU A CA 1
ATOM 2744 C C . GLU A 1 217 ? 7.43700 57.84300 94.77800 1.000 42.36815 217 GLU A C 1
ATOM 2745 O O . GLU A 1 217 ? 8.28700 57.95400 93.89000 1.000 42.03555 217 GLU A O 1
ATOM 2757 N N . ALA A 1 218 ? 7.76300 57.89200 96.06700 1.000 42.51061 218 ALA A N 1
ATOM 2758 C CA . ALA A 1 218 ? 9.07800 58.34500 96.49900 1.000 41.46151 218 ALA A CA 1
ATOM 2759 C C . ALA A 1 218 ? 10.17900 57.32900 96.24300 1.000 41.07908 218 ALA A C 1
ATOM 2760 O O . ALA A 1 218 ? 11.34100 57.73200 96.12400 1.000 40.52090 218 ALA A O 1
ATOM 2767 N N . ASN A 1 219 ? 9.84800 56.04300 96.12500 1.000 41.77675 219 ASN A N 1
ATOM 2768 C CA . ASN A 1 219 ? 10.83600 55.02400 95.80500 1.000 40.29806 219 ASN A CA 1
ATOM 2769 C C . ASN A 1 219 ? 10.93300 54.77200 94.30500 1.000 38.82720 219 ASN A C 1
ATOM 2770 O O . ASN A 1 219 ? 11.63300 53.85000 93.90200 1.000 39.85729 219 ASN A O 1
ATOM 2781 N N . THR A 1 220 ? 10.20100 55.52600 93.49000 1.000 38.16037 220 THR A N 1
ATOM 2782 C CA . THR A 1 220 ? 10.06300 55.21600 92.06400 1.000 36.51280 220 THR A CA 1
ATOM 2783 C C . THR A 1 220 ? 11.34000 55.49300 91.25800 1.000 36.71256 220 THR A C 1
ATOM 2784 O O . THR A 1 220 ? 12.05000 56.47000 91.50100 1.000 38.28684 220 THR A O 1
ATOM 2795 N N . HIS A 1 221 ? 11.68100 54.55200 90.37900 1.000 36.93807 221 HIS A N 1
ATOM 2796 C CA . HIS A 1 221 ? 12.73300 54.74200 89.38300 1.000 36.20624 221 HIS A CA 1
ATOM 2797 C C . HIS A 1 221 ? 12.08900 54.95100 88.02000 1.000 36.41766 221 HIS A C 1
ATOM 2798 O O . HIS A 1 221 ? 11.30500 54.11700 87.56200 1.000 36.56460 221 HIS A O 1
ATOM 2812 N N . LEU A 1 222 ? 12.45100 56.04600 87.35700 1.000 34.20168 222 LEU A N 1
ATOM 2813 C CA . LEU A 1 222 ? 11.94300 56.37700 86.02900 1.000 33.07497 222 LEU A CA 1
ATOM 2814 C C . LEU A 1 222 ? 13.14400 56.54200 85.12000 1.000 30.72525 222 LEU A C 1
ATOM 2815 O O . LEU A 1 222 ? 13.99000 57.39400 85.39200 1.000 31.60566 222 LEU A O 1
ATOM 2831 N N . THR A 1 223 ? 13.22000 55.72000 84.08000 1.000 31.31803 223 THR A N 1
ATOM 2832 C CA . THR A 1 223 ? 14.38600 55.69100 83.18600 1.000 31.23070 223 THR A CA 1
ATOM 2833 C C . THR A 1 223 ? 13.89700 55.92500 81.76200 1.000 28.98060 223 THR A C 1
ATOM 2834 O O . THR A 1 223 ? 12.99800 55.24100 81.31900 1.000 30.11946 223 THR A O 1
ATOM 2845 N N . LEU A 1 224 ? 14.43100 56.93500 81.09800 1.000 27.95814 224 LEU A N 1
ATOM 2846 C CA . LEU A 1 224 ? 14.14200 57.22900 79.69900 1.000 27.13785 224 LEU A CA 1
ATOM 2847 C C . LEU A 1 224 ? 15.44000 57.24000 78.90200 1.000 27.10806 224 LEU A C 1
ATOM 2848 O O . LEU A 1 224 ? 16.40000 57.89700 79.30000 1.000 28.34376 224 LEU A O 1
ATOM 2864 N N . GLY A 1 225 ? 15.47500 56.45500 77.82000 1.000 25.99666 225 GLY A N 1
ATOM 2865 C CA . GLY A 1 225 ? 16.66200 56.32200 77.00900 1.000 24.67021 225 GLY A CA 1
ATOM 2866 C C . GLY A 1 225 ? 16.31600 56.41400 75.53600 1.000 22.55807 225 GLY A C 1
ATOM 2867 O O . GLY A 1 225 ? 15.14800 56.36700 75.12400 1.000 22.90332 225 GLY A O 1
ATOM 2871 N N . LEU A 1 226 ? 17.37200 56.54900 74.73800 1.000 23.31557 226 LEU A N 1
ATOM 2872 C CA . LEU A 1 226 ? 17.26000 56.63300 73.28600 1.000 23.24145 226 LEU A CA 1
ATOM 2873 C C . LEU A 1 226 ? 18.12100 55.56200 72.63100 1.000 23.48719 226 LEU A C 1
ATOM 2874 O O . LEU A 1 226 ? 19.32400 55.46600 72.89800 1.000 23.34617 226 LEU A O 1
ATOM 2890 N N . THR A 1 227 ? 17.48800 54.72400 71.83700 1.000 24.47547 227 THR A N 1
ATOM 2891 C CA . THR A 1 227 ? 18.20900 53.75600 71.01400 1.000 25.15741 227 THR A CA 1
ATOM 2892 C C . THR A 1 227 ? 17.75400 53.90000 69.56900 1.000 25.71646 227 THR A C 1
ATOM 2893 O O . THR A 1 227 ? 16.84600 54.66900 69.24600 1.000 25.82616 227 THR A O 1
ATOM 2904 N N . PHE A 1 228 ? 18.39900 53.14300 68.69300 1.000 25.09387 228 PHE A N 1
ATOM 2905 C CA . PHE A 1 228 ? 18.16400 53.23900 67.25900 1.000 25.59245 228 PHE A CA 1
ATOM 2906 C C . PHE A 1 228 ? 18.11300 51.83000 66.69000 1.000 26.82950 228 PHE A C 1
ATOM 2907 O O . PHE A 1 228 ? 18.78200 50.92400 67.19900 1.000 28.85275 228 PHE A O 1
ATOM 2924 N N . SER A 1 229 ? 17.36300 51.65800 65.59900 1.000 28.47360 229 SER A N 1
ATOM 2925 C CA . SER A 1 229 ? 17.34100 50.38700 64.88300 1.000 28.45209 229 SER A CA 1
ATOM 2926 C C . SER A 1 229 ? 16.81900 50.60800 63.46700 1.000 28.77913 229 SER A C 1
ATOM 2927 O O . SER A 1 229 ? 16.53400 51.73500 63.04500 1.000 28.60758 229 SER A O 1
ATOM 2935 N N . GLY A 1 230 ? 16.70400 49.50700 62.73600 1.000 28.52302 230 GLY A N 1
ATOM 2936 C CA . GLY A 1 230 ? 16.22800 49.47100 61.37200 1.000 29.04331 230 GLY A CA 1
ATOM 2937 C C . GLY A 1 230 ? 14.74100 49.23800 61.21700 1.000 29.22431 230 GLY A C 1
ATOM 2938 O O . GLY A 1 230 ? 14.27300 49.05700 60.08800 1.000 31.18803 230 GLY A O 1
ATOM 2942 N N . SER A 1 231 ? 13.97200 49.27000 62.30000 1.000 30.57718 231 SER A N 1
ATOM 2943 C CA . SER A 1 231 ? 12.54100 49.04100 62.19800 1.000 31.22747 231 SER A CA 1
ATOM 2944 C C . SER A 1 231 ? 11.80600 49.89500 63.22000 1.000 31.79213 231 SER A C 1
ATOM 2945 O O . SER A 1 231 ? 12.31000 50.14800 64.31700 1.000 32.07124 231 SER A O 1
ATOM 2953 N N . SER A 1 232 ? 10.58800 50.30100 62.86800 1.000 31.26342 232 SER A N 1
ATOM 2954 C CA . SER A 1 232 ? 9.73400 50.97500 63.83800 1.000 32.30432 232 SER A CA 1
ATOM 2955 C C . SER A 1 232 ? 9.34000 50.01800 64.96200 1.000 33.09981 232 SER A C 1
ATOM 2956 O O . SER A 1 232 ? 9.12800 48.82400 64.74500 1.000 33.69011 232 SER A O 1
ATOM 2964 N N . LYS A 1 233 ? 9.20800 50.56300 66.17600 1.000 32.95351 233 LYS A N 1
ATOM 2965 C CA . LYS A 1 233 ? 8.83700 49.79100 67.36100 1.000 34.84298 233 LYS A CA 1
ATOM 2966 C C . LYS A 1 233 ? 7.78800 50.52700 68.18600 1.000 35.79256 233 LYS A C 1
ATOM 2967 O O . LYS A 1 233 ? 7.85600 51.74700 68.37200 1.000 35.24602 233 LYS A O 1
ATOM 2986 N N . ASP A 1 234 ? 6.82700 49.76400 68.70100 1.000 36.63329 234 ASP A N 1
ATOM 2987 C CA . ASP A 1 234 ? 5.89400 50.27600 69.70200 1.000 39.66167 234 ASP A CA 1
ATOM 2988 C C . ASP A 1 234 ? 5.54700 49.09000 70.59800 1.000 38.87485 234 ASP A C 1
ATOM 2989 O O . ASP A 1 234 ? 4.70700 48.26900 70.22500 1.000 38.55234 234 ASP A O 1
ATOM 2998 N N . GLU A 1 235 ? 6.14900 48.97100 71.77800 1.000 40.58262 235 GLU A N 1
ATOM 2999 C CA . GLU A 1 235 ? 5.92900 47.81000 72.66900 1.000 40.23096 235 GLU A CA 1
ATOM 3000 C C . GLU A 1 235 ? 5.11100 48.27200 73.87100 1.000 40.22043 235 GLU A C 1
ATOM 3001 O O . GLU A 1 235 ? 5.19700 47.60400 74.92200 1.000 40.92200 235 GLU A O 1
ATOM 3013 N N . SER A 1 236 ? 4.35000 49.36500 73.74000 1.000 37.71726 236 SER A N 1
ATOM 3014 C CA . SER A 1 236 ? 3.56500 49.83800 74.86800 1.000 40.01687 236 SER A CA 1
ATOM 3015 C C . SER A 1 236 ? 2.54200 48.80200 75.34200 1.000 39.55065 236 SER A C 1
ATOM 3016 O O . SER A 1 236 ? 2.20500 48.76100 76.53700 1.000 38.37247 236 SER A O 1
ATOM 3024 N N . ALA A 1 237 ? 2.05800 47.94200 74.43700 1.000 40.68564 237 ALA A N 1
ATOM 3025 C CA . ALA A 1 237 ? 1.02100 46.98400 74.80800 1.000 43.42946 237 ALA A CA 1
ATOM 3026 C C . ALA A 1 237 ? 1.47700 46.10100 75.96600 1.000 44.18438 237 ALA A C 1
ATOM 3027 O O . ALA A 1 237 ? 0.73300 45.88900 76.93300 1.000 46.27602 237 ALA A O 1
ATOM 3034 N N . THR A 1 238 ? 2.69000 45.55200 75.87300 1.000 42.79986 238 THR A N 1
ATOM 3035 C CA . THR A 1 238 ? 3.23100 44.76800 76.97900 1.000 41.74431 238 THR A CA 1
ATOM 3036 C C . THR A 1 238 ? 3.73700 45.67700 78.09500 1.000 40.25618 238 THR A C 1
ATOM 3037 O O . THR A 1 238 ? 3.62300 45.34000 79.28100 1.000 39.76632 238 THR A O 1
ATOM 3048 N N . TRP A 1 239 ? 4.30300 46.83300 77.73000 1.000 38.90751 239 TRP A N 1
ATOM 3049 C CA . TRP A 1 239 ? 4.90600 47.71900 78.72300 1.000 38.55381 239 TRP A CA 1
ATOM 3050 C C . TRP A 1 239 ? 3.86800 48.23800 79.71400 1.000 38.95746 239 TRP A C 1
ATOM 3051 O O . TRP A 1 239 ? 4.15600 48.39600 80.91300 1.000 39.00956 239 TRP A O 1
ATOM 3072 N N . ASN A 1 240 ? 2.64600 48.48300 79.23800 1.000 41.03169 240 ASN A N 1
ATOM 3073 C CA . ASN A 1 240 ? 1.62100 49.08800 80.08800 1.000 41.07556 240 ASN A CA 1
ATOM 3074 C C . ASN A 1 240 ? 1.11600 48.15200 81.19200 1.000 38.59737 240 ASN A C 1
ATOM 3075 O O . ASN A 1 240 ? 0.47900 48.60800 82.15300 1.000 39.05291 240 ASN A O 1
ATOM 3086 N N . ALA A 1 241 ? 1.35400 46.85400 81.07000 1.000 37.34453 241 ALA A N 1
ATOM 3087 C CA . ALA A 1 241 ? 1.02400 45.90600 82.12300 1.000 37.42440 241 ALA A CA 1
ATOM 3088 C C . ALA A 1 241 ? 2.25400 45.45300 82.89200 1.000 36.41967 241 ALA A C 1
ATOM 3089 O O . ALA A 1 241 ? 2.12100 44.70100 83.87000 1.000 39.44405 241 ALA A O 1
ATOM 3096 N N . ALA A 1 242 ? 3.44500 45.92700 82.49800 1.000 36.75496 242 ALA A N 1
ATOM 3097 C CA . ALA A 1 242 ? 4.68600 45.51400 83.12600 1.000 38.87236 242 ALA A CA 1
ATOM 3098 C C . ALA A 1 242 ? 5.73600 46.58300 82.85200 1.000 39.95060 242 ALA A C 1
ATOM 3099 O O . ALA A 1 242 ? 6.69500 46.32400 82.12200 1.000 39.75566 242 ALA A O 1
ATOM 3106 N N . THR A 1 243 ? 5.58800 47.72900 83.52100 1.000 39.90711 243 THR A N 1
ATOM 3107 C CA . THR A 1 243 ? 6.34000 49.01100 83.39300 1.000 40.57766 243 THR A CA 1
ATOM 3108 C C . THR A 1 243 ? 7.75200 48.90900 83.89300 1.000 38.86060 243 THR A C 1
ATOM 3109 O O . THR A 1 243 ? 8.61000 49.53400 83.25200 1.000 41.93201 243 THR A O 1
ATOM 3120 N N . ASN A 1 244 ? 8.07800 47.87900 84.65400 1.000 40.51242 244 ASN A N 1
ATOM 3121 C CA . ASN A 1 244 ? 9.42200 47.59100 85.18500 1.000 39.73031 244 ASN A CA 1
ATOM 3122 C C . ASN A 1 244 ? 10.27500 46.78000 84.20100 1.000 39.90767 244 ASN A C 1
ATOM 3123 O O . ASN A 1 244 ? 11.30000 46.27100 84.63900 1.000 40.82471 244 ASN A O 1
ATOM 3134 N N . ASN A 1 245 ? 9.87200 46.68100 82.94100 1.000 37.62742 245 ASN A N 1
ATOM 3135 C CA . ASN A 1 245 ? 10.71400 46.12400 81.89800 1.000 37.36577 245 ASN A CA 1
ATOM 3136 C C . ASN A 1 245 ? 10.98500 47.24000 80.90200 1.000 36.02924 245 ASN A C 1
ATOM 3137 O O . ASN A 1 245 ? 10.09500 48.02400 80.54300 1.000 35.81089 245 ASN A O 1
ATOM 3148 N N . LYS A 1 246 ? 12.23000 47.32500 80.48700 1.000 34.59866 246 LYS A N 1
ATOM 3149 C CA . LYS A 1 246 ? 12.62600 48.34700 79.53500 1.000 31.26353 246 LYS A CA 1
ATOM 3150 C C . LYS A 1 246 ? 12.03000 48.00800 78.17400 1.000 31.79333 246 LYS A C 1
ATOM 3151 O O . LYS A 1 246 ? 12.26100 46.91500 77.64200 1.000 33.11909 246 LYS A O 1
ATOM 3170 N N . ARG A 1 247 ? 11.21500 48.91300 77.63900 1.000 31.51228 247 ARG A N 1
ATOM 3171 C CA . ARG A 1 247 ? 10.61400 48.70500 76.32800 1.000 28.62339 247 ARG A CA 1
ATOM 3172 C C . ARG A 1 247 ? 10.62500 49.98800 75.50300 1.000 31.62845 247 ARG A C 1
ATOM 3173 O O . ARG A 1 247 ? 10.59000 51.09700 76.03700 1.000 31.43785 247 ARG A O 1
ATOM 3194 N N . ALA A 1 248 ? 10.63900 49.80900 74.18600 1.000 30.94433 248 ALA A N 1
ATOM 3195 C CA . ALA A 1 248 ? 10.56800 50.92600 73.24900 1.000 32.85321 248 ALA A CA 1
ATOM 3196 C C . ALA A 1 248 ? 9.10200 51.31000 73.09000 1.000 34.06661 248 ALA A C 1
ATOM 3197 O O . ALA A 1 248 ? 8.32500 50.57400 72.46700 1.000 36.51955 248 ALA A O 1
ATOM 3204 N N . ILE A 1 249 ? 8.70000 52.43300 73.69400 1.000 35.20222 249 ILE A N 1
ATOM 3205 C CA . ILE A 1 249 ? 7.28900 52.80800 73.73900 1.000 35.69213 249 ILE A CA 1
ATOM 3206 C C . ILE A 1 249 ? 6.88100 53.81000 72.66700 1.000 35.26999 249 ILE A C 1
ATOM 3207 O O . ILE A 1 249 ? 5.68300 54.10400 72.53900 1.000 34.72629 249 ILE A O 1
ATOM 3223 N N . HIS A 1 250 ? 7.82500 54.35700 71.91000 1.000 33.88039 250 HIS A N 1
ATOM 3224 C CA . HIS A 1 250 ? 7.49600 55.19200 70.76400 1.000 33.48146 250 HIS A CA 1
ATOM 3225 C C . HIS A 1 250 ? 8.70300 55.21500 69.84100 1.000 32.13592 250 HIS A C 1
ATOM 3226 O O . HIS A 1 250 ? 9.84700 55.09400 70.29600 1.000 33.03321 250 HIS A O 1
ATOM 3240 N N . SER A 1 251 ? 8.44300 55.38100 68.54500 1.000 31.51176 251 SER A N 1
ATOM 3241 C CA . SER A 1 251 ? 9.50700 55.45000 67.55600 1.000 31.68071 251 SER A CA 1
ATOM 3242 C C . SER A 1 251 ? 9.34700 56.69500 66.69600 1.000 32.20158 251 SER A C 1
ATOM 3243 O O . SER A 1 251 ? 8.22600 57.12900 66.41400 1.000 33.95524 251 SER A O 1
ATOM 3251 N N . ASN A 1 252 ? 10.47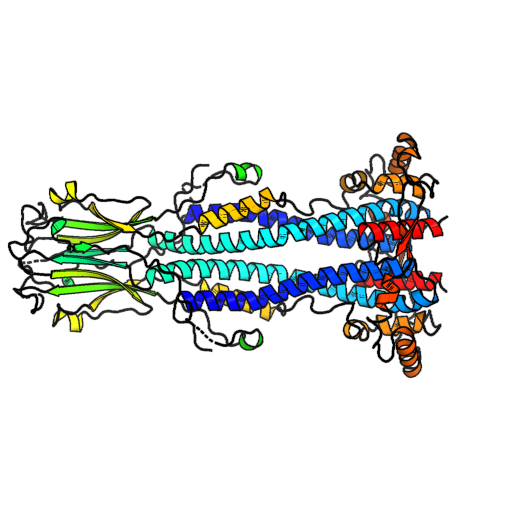700 57.27400 66.30100 1.000 30.07705 252 ASN A N 1
ATOM 3252 C CA . ASN A 1 252 ? 10.50500 58.41800 65.40700 1.000 29.16469 252 ASN A CA 1
ATOM 3253 C C . ASN A 1 252 ? 11.47200 58.14300 64.27000 1.000 28.67098 252 ASN A C 1
ATOM 3254 O O . ASN A 1 252 ? 12.36000 57.29500 64.37000 1.000 29.90183 252 ASN A O 1
ATOM 3265 N N . ASP A 1 253 ? 11.30300 58.89200 63.19100 1.000 29.58193 253 ASP A N 1
ATOM 3266 C CA . ASP A 1 253 ? 12.09800 58.64500 61.99800 1.000 29.24214 253 ASP A CA 1
ATOM 3267 C C . ASP A 1 253 ? 13.51300 59.18200 62.18200 1.000 28.13266 253 ASP A C 1
ATOM 3268 O O . ASP A 1 253 ? 13.71100 60.30900 62.65000 1.000 27.62228 253 ASP A O 1
ATOM 3277 N N . ALA A 1 254 ? 14.49700 58.36900 61.81000 1.000 26.95127 254 ALA A N 1
ATOM 3278 C CA . ALA A 1 254 ? 15.91400 58.68800 61.95000 1.000 27.62156 254 ALA A CA 1
ATOM 3279 C C . ALA A 1 254 ? 16.68200 58.07800 60.77700 1.000 27.36675 254 ALA A C 1
ATOM 3280 O O . ALA A 1 254 ? 17.60300 57.27000 60.92800 1.000 28.43677 254 ALA A O 1
ATOM 3287 N N . ASP A 1 255 ? 16.29300 58.48200 59.58500 1.000 28.05048 255 ASP A N 1
ATOM 3288 C CA . ASP A 1 255 ? 16.94600 57.99200 58.34200 1.000 29.61838 255 ASP A CA 1
ATOM 3289 C C . ASP A 1 255 ? 18.22200 58.80800 58.08200 1.000 28.92394 255 ASP A C 1
ATOM 3290 O O . ASP A 1 255 ? 18.11500 59.82300 57.41300 1.000 29.18382 255 ASP A O 1
ATOM 3299 N N . PHE A 1 256 ? 19.35100 58.35500 58.59500 1.000 27.81953 256 PHE A N 1
ATOM 3300 C CA . PHE A 1 256 ? 20.59700 59.10700 58.47300 1.000 26.38828 256 PHE A CA 1
ATOM 3301 C C . PHE A 1 256 ? 21.18000 59.02200 57.07000 1.000 28.29800 256 PHE A C 1
ATOM 3302 O O . PHE A 1 256 ? 21.59800 60.03500 56.50100 1.000 28.10273 256 PHE A O 1
ATOM 3319 N N . LEU A 1 257 ? 21.21600 57.82200 56.49800 1.000 28.48865 257 LEU A N 1
ATOM 3320 C CA . LEU A 1 257 ? 21.89900 57.64000 55.21800 1.000 29.39394 257 LEU A CA 1
ATOM 3321 C C . LEU A 1 257 ? 21.07300 58.13500 54.04200 1.000 29.72303 257 LEU A C 1
ATOM 3322 O O . LEU A 1 257 ? 21.63800 58.51300 53.00200 1.000 29.90796 257 LEU A O 1
ATOM 3338 N N . GLY A 1 258 ? 19.75600 58.10600 54.15100 1.000 31.45056 258 GLY A N 1
ATOM 3339 C CA . GLY A 1 258 ? 18.93900 58.43600 52.99800 1.000 32.22957 258 GLY A CA 1
ATOM 3340 C C . GLY A 1 258 ? 19.32000 57.55200 51.83300 1.000 33.53270 258 GLY A C 1
ATOM 3341 O O . GLY A 1 258 ? 19.42100 56.33300 51.95900 1.000 35.61559 258 GLY A O 1
ATOM 3345 N N . SER A 1 259 ? 19.55000 58.17800 50.69100 1.000 33.26837 259 SER A N 1
ATOM 3346 C CA . SER A 1 259 ? 19.92400 57.45800 49.48500 1.000 33.12988 259 SER A CA 1
ATOM 3347 C C . SER A 1 259 ? 21.43000 57.45400 49.24700 1.000 31.38178 259 SER A C 1
ATOM 3348 O O . SER A 1 259 ? 21.86200 57.09900 48.14800 1.000 32.08539 259 SER A O 1
ATOM 3356 N N . ASN A 1 260 ? 22.23500 57.83100 50.23800 1.000 30.04380 260 ASN A N 1
ATOM 3357 C CA . ASN A 1 260 ? 23.67100 57.97900 50.00800 1.000 28.90966 260 ASN A CA 1
ATOM 3358 C C . ASN A 1 260 ? 24.31000 56.64800 49.64100 1.000 30.23018 260 ASN A C 1
ATOM 3359 O O . ASN A 1 260 ? 25.18500 56.59300 48.76700 1.000 30.48148 260 ASN A O 1
ATOM 3369 N N . ALA A 1 261 ? 23.90400 55.56400 50.30900 1.000 30.24935 261 ALA A N 1
ATOM 3370 C CA . ALA A 1 261 ? 24.51000 54.27400 50.00600 1.000 30.16088 261 ALA A CA 1
ATOM 3371 C C . ALA A 1 261 ? 23.99900 53.72800 48.68200 1.000 30.70644 261 ALA A C 1
ATOM 3372 O O . ALA A 1 261 ? 24.75100 53.09300 47.94100 1.000 32.07564 261 ALA A O 1
ATOM 3379 N N . THR A 1 262 ? 22.73300 53.99100 48.35300 1.000 31.33778 262 THR A N 1
ATOM 3380 C CA . THR A 1 262 ? 22.19400 53.57100 47.06700 1.000 32.68679 262 THR A CA 1
ATOM 3381 C C . THR A 1 262 ? 22.91500 54.27000 45.93100 1.000 31.62838 262 THR A C 1
ATOM 3382 O O . THR A 1 262 ? 23.25200 53.63500 44.93500 1.000 31.80619 262 THR A O 1
ATOM 3393 N N . VAL A 1 263 ? 23.15900 55.57700 46.05800 1.000 31.84588 263 VAL A N 1
ATOM 3394 C CA . VAL A 1 263 ? 23.83500 56.33700 45.01100 1.000 32.26076 263 VAL A CA 1
ATOM 3395 C C . VAL A 1 263 ? 25.27900 55.88400 44.85200 1.000 30.44280 263 VAL A C 1
ATOM 3396 O O . VAL A 1 263 ? 25.80400 55.85200 43.73300 1.000 31.45984 263 VAL A O 1
ATOM 3409 N N . ALA A 1 264 ? 25.94600 55.53400 45.95400 1.000 30.14856 264 ALA A N 1
ATOM 3410 C CA . ALA A 1 264 ? 27.29100 54.97400 45.87700 1.000 30.19048 264 ALA A CA 1
ATOM 3411 C C . ALA A 1 264 ? 27.29200 53.64500 45.12800 1.000 30.96671 264 ALA A C 1
ATOM 3412 O O . ALA A 1 264 ? 28.11400 53.42600 44.22400 1.000 32.40055 264 ALA A O 1
ATOM 3419 N N . HIS A 1 265 ? 26.36100 52.75300 45.48200 1.000 31.19979 265 HIS A N 1
ATOM 3420 C CA . HIS A 1 265 ? 26.20400 51.48600 44.77500 1.000 30.39763 265 HIS A CA 1
ATOM 3421 C C . HIS A 1 265 ? 25.99200 51.72400 43.28700 1.000 31.55735 265 HIS A C 1
ATOM 3422 O O . HIS A 1 265 ? 26.58300 51.04000 42.44700 1.000 32.11523 265 HIS A O 1
ATOM 3436 N N . GLU A 1 266 ? 25.12100 52.63900 42.91800 1.000 32.27393 266 GLU A N 1
ATOM 3437 C CA . GLU A 1 266 ? 24.80500 52.94300 41.50900 1.000 33.76730 266 GLU A CA 1
ATOM 3438 C C . GLU A 1 266 ? 26.05600 53.49100 40.80600 1.000 31.76969 266 GLU A C 1
ATOM 3439 O O . GLU A 1 266 ? 26.16300 53.25100 39.59800 1.000 31.31926 266 GLU A O 1
ATOM 3451 N N . ALA A 1 267 ? 26.95300 54.18300 41.50500 1.000 30.52164 267 ALA A N 1
ATOM 3452 C CA . ALA A 1 267 ? 28.14100 54.73500 40.85700 1.000 31.01242 267 ALA A CA 1
ATOM 3453 C C . ALA A 1 267 ? 29.12900 53.63500 40.50900 1.000 30.61846 267 ALA A C 1
ATOM 3454 O O . ALA A 1 267 ? 29.79100 53.69800 39.46200 1.000 31.54278 267 ALA A O 1
ATOM 3461 N N . LEU A 1 268 ? 29.20900 52.59400 41.33300 1.000 30.69557 268 LEU A N 1
ATOM 3462 C CA . LEU A 1 268 ? 29.99600 51.42500 40.96000 1.000 30.38108 268 LEU A CA 1
ATOM 3463 C C . LEU A 1 268 ? 29.39800 50.72600 39.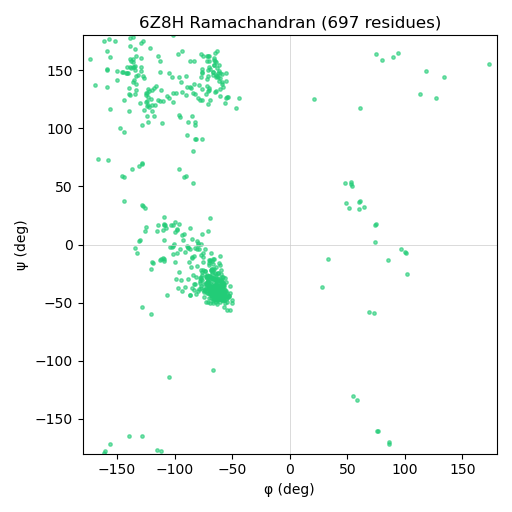74100 1.000 31.73668 268 LEU A C 1
ATOM 3464 O O . LEU A 1 268 ? 30.12400 50.36800 38.80300 1.000 32.97096 268 LEU A O 1
ATOM 3480 N N . LYS A 1 269 ? 28.07200 50.58100 39.69300 1.000 32.64106 269 LYS A N 1
ATOM 3481 C CA . LYS A 1 269 ? 27.44400 49.97400 38.52300 1.000 33.39126 269 LYS A CA 1
ATOM 3482 C C . LYS A 1 269 ? 27.72200 50.80000 37.26600 1.000 32.89590 269 LYS A C 1
ATOM 3483 O O . LYS A 1 269 ? 27.90700 50.24200 36.17400 1.000 33.41471 269 LYS A O 1
ATOM 3502 N N . ALA A 1 270 ? 27.77600 52.13100 37.39500 1.000 33.04061 270 ALA A N 1
ATOM 3503 C CA . ALA A 1 270 ? 28.04800 52.97000 36.22600 1.000 32.95728 270 ALA A CA 1
ATOM 3504 C C . ALA A 1 270 ? 29.39300 52.65000 35.58800 1.000 32.69753 270 ALA A C 1
ATOM 3505 O O . ALA A 1 270 ? 29.54600 52.74500 34.36100 1.000 34.68999 270 ALA A O 1
ATOM 3512 N N . ILE A 1 271 ? 30.38000 52.28200 36.40300 1.000 32.00823 271 ILE A N 1
ATOM 3513 C CA . ILE A 1 271 ? 31.67700 51.92300 35.86100 1.000 30.81865 271 ILE A CA 1
ATOM 3514 C C . ILE A 1 271 ? 31.54800 50.64500 35.05300 1.000 30.75497 271 ILE A C 1
ATOM 3515 O O . ILE A 1 271 ? 32.03500 50.55000 33.92300 1.000 31.79826 271 ILE A O 1
ATOM 3531 N N . ARG A 1 272 ? 30.86100 49.64800 35.61000 1.000 31.15344 272 ARG A N 1
ATOM 3532 C CA . ARG A 1 272 ? 30.68800 48.37400 34.91800 1.000 31.72740 272 ARG A CA 1
ATOM 3533 C C . ARG A 1 272 ? 29.86300 48.54100 33.64700 1.000 33.82181 272 ARG A C 1
ATOM 3534 O O . ARG A 1 272 ? 30.19100 47.96600 32.60300 1.000 35.18158 272 ARG A O 1
ATOM 3555 N N . SER A 1 273 ? 28.82000 49.36600 33.69400 1.000 34.95535 273 SER A N 1
ATOM 3556 C CA . SER A 1 273 ? 27.95900 49.52300 32.52500 1.000 36.13980 273 SER A CA 1
ATOM 3557 C C . SER A 1 273 ? 28.71000 50.15700 31.36600 1.000 35.55930 273 SER A C 1
ATOM 3558 O O . SER A 1 273 ? 28.42300 49.86000 30.19900 1.000 36.36520 273 SER A O 1
ATOM 3566 N N . ALA A 1 274 ? 29.68500 51.00700 31.66400 1.000 35.26015 274 ALA A N 1
ATOM 3567 C CA . ALA A 1 274 ? 30.50400 51.63200 30.63200 1.000 35.23172 274 ALA A CA 1
ATOM 3568 C C . ALA A 1 274 ? 31.63700 50.73200 30.15000 1.000 34.88809 274 ALA A C 1
ATOM 3569 O O . ALA A 1 274 ? 32.36200 51.09700 29.22100 1.000 35.66065 274 ALA A O 1
ATOM 3576 N N . GLY A 1 275 ? 31.79300 49.55800 30.74500 1.000 35.37793 275 GLY A N 1
ATOM 3577 C CA . GLY A 1 275 ? 32.92800 48.70900 30.44700 1.000 33.89127 275 GLY A CA 1
ATOM 3578 C C . GLY A 1 275 ? 34.25600 49.30000 30.83400 1.000 34.09497 275 GLY A C 1
ATOM 3579 O O . GLY A 1 275 ? 35.26300 49.04400 30.15300 1.000 36.82472 275 GLY A O 1
ATOM 3583 N N . ALA A 1 276 ? 34.28500 50.10000 31.89900 1.000 32.95651 276 ALA A N 1
ATOM 3584 C CA . ALA A 1 276 ? 35.44600 50.89800 32.26700 1.000 32.45584 276 ALA A CA 1
ATOM 3585 C C . ALA A 1 276 ? 36.17000 50.38200 33.50500 1.000 31.79681 276 ALA A C 1
ATOM 3586 O O . ALA A 1 276 ? 36.97100 51.11900 34.09700 1.000 32.73589 276 ALA A O 1
ATOM 3593 N N . SER A 1 277 ? 35.90900 49.13100 33.90600 1.000 31.72588 277 SER A N 1
ATOM 3594 C CA . SER A 1 277 ? 36.49700 48.61700 35.13300 1.000 31.21155 277 SER A CA 1
ATOM 3595 C C . SER A 1 277 ? 37.98500 48.33800 35.02300 1.000 31.01406 277 SER A C 1
ATOM 3596 O O . SER A 1 277 ? 38.68000 48.35700 36.03600 1.000 32.34615 277 SER A O 1
ATOM 3604 N N . THR A 1 278 ? 38.50600 48.06400 33.83200 1.000 30.05165 278 THR A N 1
ATOM 3605 C CA . THR A 1 278 ? 39.89900 47.63900 33.68200 1.000 28.90645 278 THR A CA 1
ATOM 3606 C C . THR A 1 278 ? 40.51700 48.37100 32.50200 1.000 28.94353 278 THR A C 1
ATOM 3607 O O . THR A 1 278 ? 40.89200 47.75300 31.49600 1.000 29.01499 278 THR A O 1
ATOM 3618 N N . PRO A 1 279 ? 40.63700 49.68700 32.59500 1.000 27.57761 279 PRO A N 1
ATOM 3619 C CA . PRO A 1 279 ? 41.19500 50.46500 31.47800 1.000 28.49281 279 PRO A CA 1
ATOM 3620 C C . PRO A 1 279 ? 42.68300 50.24400 31.30800 1.000 27.67015 279 PRO A C 1
ATOM 3621 O O . PRO A 1 279 ? 43.43100 49.99300 32.24300 1.000 28.09465 279 PRO A O 1
ATOM 3632 N N . CYS A 1 280 ? 43.13100 50.37200 30.05400 1.000 27.51391 280 CYS A N 1
ATOM 3633 C CA . CYS A 1 280 ? 44.55500 50.32600 29.71200 1.000 26.56831 280 CYS A CA 1
ATOM 3634 C C . CYS A 1 280 ? 45.21800 49.05400 30.24200 1.000 27.24401 280 CYS A C 1
ATOM 3635 O O . CYS A 1 280 ? 46.25600 49.09800 30.90800 1.000 28.22678 280 CYS A O 1
ATOM 3642 N N . SER A 1 281 ? 44.60200 47.90400 29.95600 1.000 27.28798 281 SER A N 1
ATOM 3643 C CA . SER A 1 281 ? 45.18700 46.64900 30.41000 1.000 28.57720 281 SER A CA 1
ATOM 3644 C C . SER A 1 281 ? 46.24400 46.09800 29.45600 1.000 29.39606 281 SER A C 1
ATOM 3645 O O . SER A 1 281 ? 46.96500 45.17100 29.84000 1.000 32.41978 281 SER A O 1
ATOM 3653 N N . SER A 1 282 ? 46.37800 46.64100 28.23500 1.000 26.90323 282 SER A N 1
ATOM 3654 C CA . SER A 1 282 ? 47.27600 46.08700 27.23100 1.000 26.87236 282 SER A CA 1
ATOM 3655 C C . SER A 1 282 ? 48.60500 46.82800 27.27100 1.000 26.38958 282 SER A C 1
ATOM 3656 O O . SER A 1 282 ? 48.64100 48.04300 27.50000 1.000 28.03672 282 SER A O 1
ATOM 3664 N N . LEU A 1 283 ? 49.69000 46.08900 27.04300 1.000 26.23357 283 LEU A N 1
ATOM 3665 C CA . LEU A 1 283 ? 51.04300 46.61800 27.10100 1.000 25.88102 283 LEU A CA 1
ATOM 3666 C C . LEU A 1 283 ? 51.76300 46.39300 25.77900 1.000 25.52027 283 LEU A C 1
ATOM 3667 O O . LEU A 1 283 ? 51.72700 45.29200 25.21400 1.000 26.27245 283 LEU A O 1
ATOM 3683 N N . ILE A 1 284 ? 52.43300 47.44700 25.30100 1.000 24.12188 284 ILE A N 1
ATOM 3684 C CA . ILE A 1 284 ? 53.28200 47.34900 24.12100 1.000 23.69589 284 ILE A CA 1
ATOM 3685 C C . ILE A 1 284 ? 54.33000 46.26300 24.28800 1.000 24.96394 284 ILE A C 1
ATOM 3686 O O . ILE A 1 284 ? 54.70400 45.61400 23.31000 1.000 25.67470 284 ILE A O 1
ATOM 3702 N N . THR A 1 285 ? 54.80500 46.02000 25.50900 1.000 25.71318 285 THR A N 1
ATOM 3703 C CA . THR A 1 285 ? 55.84600 45.02400 25.74400 1.000 27.31591 285 THR A CA 1
ATOM 3704 C C . THR A 1 285 ? 55.29800 43.59400 25.77000 1.000 27.95345 285 THR A C 1
ATOM 3705 O O . THR A 1 285 ? 56.07000 42.65300 25.95500 1.000 28.85299 285 THR A O 1
ATOM 3716 N N . ASP A 1 286 ? 53.99700 43.41600 25.56000 1.000 27.94307 286 ASP A N 1
ATOM 3717 C CA . ASP A 1 286 ? 53.36400 42.10800 25.43900 1.000 28.55953 286 ASP A CA 1
ATOM 3718 C C . ASP A 1 286 ? 53.24000 41.75700 23.95300 1.000 28.88847 286 ASP A C 1
ATOM 3719 O O . ASP A 1 286 ? 52.42500 42.34400 23.23300 1.000 29.17574 286 ASP A O 1
ATOM 3728 N N . PHE A 1 287 ? 54.00300 40.75600 23.50600 1.000 30.33668 287 PHE A N 1
ATOM 3729 C CA . PHE A 1 287 ? 53.97800 40.40600 22.08300 1.000 30.54325 287 PHE A CA 1
ATOM 3730 C C . PHE A 1 287 ? 52.56600 40.06400 21.62200 1.000 30.84518 287 PHE A C 1
ATOM 3731 O O . PHE A 1 287 ? 52.18800 40.35300 20.48800 1.000 31.83079 287 PHE A O 1
ATOM 3748 N N . ASN A 1 288 ? 51.75500 39.46300 22.48700 1.000 32.39366 288 ASN A N 1
ATOM 3749 C CA . ASN A 1 288 ? 50.40000 39.11200 22.07600 1.000 35.00285 288 ASN A CA 1
ATOM 3750 C C . ASN A 1 288 ? 49.54700 40.33900 21.78200 1.000 35.35173 288 ASN A C 1
ATOM 3751 O O . ASN A 1 288 ? 48.58300 40.24700 21.01500 1.000 36.56532 288 ASN A O 1
ATOM 3762 N N . ALA A 1 289 ? 49.88400 41.49100 22.36100 1.000 33.00652 289 ALA A N 1
ATOM 3763 C CA . ALA A 1 289 ? 49.13700 42.69800 22.04700 1.000 33.07622 289 ALA A CA 1
ATOM 3764 C C . ALA A 1 289 ? 49.53400 43.25900 20.69000 1.000 33.74713 289 ALA A C 1
ATOM 3765 O O . ALA A 1 289 ? 48.71500 43.89900 20.02200 1.000 37.16154 289 ALA A O 1
ATOM 3772 N N . VAL A 1 290 ? 50.77900 43.04600 20.27300 1.000 30.92381 290 VAL A N 1
ATOM 3773 C CA . VAL A 1 290 ? 51.27400 43.53600 18.98800 1.000 32.07290 290 VAL A CA 1
ATOM 3774 C C . VAL A 1 290 ? 50.98000 42.56000 17.85900 1.000 34.45958 290 VAL A C 1
ATOM 3775 O O . VAL A 1 290 ? 50.56800 42.97400 16.77000 1.000 34.36898 290 VAL A O 1
ATOM 3788 N N . ARG A 1 291 ? 51.20000 41.27000 18.09700 1.000 35.39944 291 ARG A N 1
ATOM 3789 C CA . ARG A 1 291 ? 51.18700 40.18600 17.07700 1.000 37.70467 291 ARG A CA 1
ATOM 3790 C C . ARG A 1 291 ? 49.82700 40.10400 16.38700 1.000 36.79808 291 ARG A C 1
ATOM 3791 O O . ARG A 1 291 ? 49.77800 39.55800 15.26600 1.000 36.92603 291 ARG A O 1
ATOM 3812 N N . ALA A 1 292 ? 48.76800 40.61500 17.01500 1.000 36.77642 292 ALA A N 1
ATOM 3813 C CA . ALA A 1 292 ? 47.43600 40.52500 16.43300 1.000 37.55920 292 ALA A CA 1
ATOM 3814 C C . ALA A 1 292 ? 47.12600 41.68900 15.50700 1.000 35.61870 292 ALA A C 1
ATOM 3815 O O . ALA A 1 292 ? 46.19900 41.58600 14.69400 1.000 35.40545 292 ALA A O 1
ATOM 3822 N N . ASN A 1 293 ? 47.91100 42.75200 15.56500 1.000 32.69961 293 ASN A N 1
ATOM 3823 C CA . ASN A 1 293 ? 47.57000 43.96100 14.84700 1.000 30.74078 293 ASN A CA 1
ATOM 3824 C C . ASN A 1 293 ? 47.85600 43.79800 13.36000 1.000 29.92861 293 ASN A C 1
ATOM 3825 O O . ASN A 1 293 ? 48.97900 43.43500 12.97900 1.000 30.89679 293 ASN A O 1
ATOM 3836 N N . PRO A 1 294 ? 46.86200 44.01800 12.49600 1.000 31.55509 294 PRO A N 1
ATOM 3837 C CA . PRO A 1 294 ? 47.12300 43.95900 11.04900 1.000 32.76011 294 PRO A CA 1
ATOM 3838 C C . PRO A 1 294 ? 48.29300 44.81700 10.60200 1.000 32.21604 294 PRO A C 1
ATOM 3839 O O . PRO A 1 294 ? 49.02800 44.42400 9.69000 1.000 32.50929 294 PRO A O 1
ATOM 3850 N N . LYS A 1 295 ? 48.48800 45.98600 11.21700 1.000 30.45928 295 LYS A N 1
ATOM 3851 C CA . LYS A 1 295 ? 49.59600 46.85900 10.83900 1.000 28.86106 295 LYS A CA 1
ATOM 3852 C C . LYS A 1 295 ? 50.93500 46.19600 11.12500 1.000 29.19197 295 LYS A C 1
ATOM 3853 O O . LYS A 1 295 ? 51.89600 46.39600 10.37700 1.000 28.34020 295 LYS A O 1
ATOM 3872 N N . PHE A 1 296 ? 51.00100 45.35000 12.15800 1.000 27.90406 296 PHE A N 1
ATOM 3873 C CA . PHE A 1 296 ? 52.23300 44.61900 12.44500 1.000 25.57320 296 PHE A CA 1
ATOM 3874 C C . PHE A 1 296 ? 52.49700 43.58300 11.36200 1.000 25.88842 296 PHE A C 1
ATOM 3875 O O . PHE A 1 296 ? 53.59800 43.51200 10.79700 1.000 25.77872 296 PHE A O 1
ATOM 3892 N N . LYS A 1 297 ? 51.49500 42.77500 11.04600 1.000 26.70195 297 LYS A N 1
ATOM 3893 C CA . LYS A 1 297 ? 51.70400 41.77100 10.01100 1.000 27.43308 297 LYS A CA 1
ATOM 3894 C C . LYS A 1 297 ? 52.05100 42.42500 8.68300 1.000 27.24118 297 LYS A C 1
ATOM 3895 O O . LYS A 1 297 ? 52.90400 41.92600 7.94100 1.000 27.56515 297 LYS A O 1
ATOM 3914 N N . LEU A 1 298 ? 51.37600 43.52100 8.34100 1.000 26.37771 298 LEU A N 1
ATOM 3915 C CA . LEU A 1 298 ? 51.69000 44.20700 7.08900 1.000 27.35495 298 LEU A CA 1
ATOM 3916 C C . LEU A 1 298 ? 53.11300 44.76300 7.06400 1.000 26.89902 298 LEU A C 1
ATOM 3917 O O . LEU A 1 298 ? 53.79300 44.67200 6.04100 1.000 27.49116 298 LEU A O 1
ATOM 3933 N N . MET A 1 299 ? 53.54200 45.45200 8.11600 1.000 25.96414 299 MET A N 1
ATOM 3934 C CA . MET A 1 299 ? 54.90600 45.96900 8.15900 1.000 25.41484 299 MET A CA 1
ATO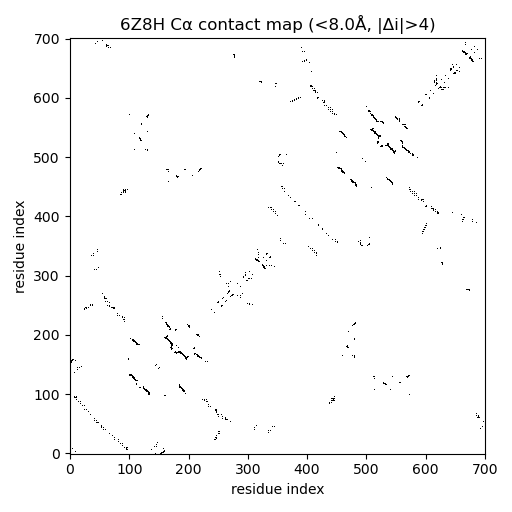M 3935 C C . MET A 1 299 ? 55.95900 44.86700 8.24700 1.000 25.41797 299 MET A C 1
ATOM 3936 O O . MET A 1 299 ? 57.08700 45.08600 7.80000 1.000 26.66365 299 MET A O 1
ATOM 3950 N N . VAL A 1 300 ? 55.62800 43.68300 8.77000 1.000 25.29687 300 VAL A N 1
ATOM 3951 C CA . VAL A 1 300 ? 56.54400 42.55600 8.59000 1.000 24.56497 300 VAL A CA 1
ATOM 3952 C C . VAL A 1 300 ? 56.79600 42.29500 7.10800 1.000 26.20640 300 VAL A C 1
ATOM 3953 O O . VAL A 1 300 ? 57.94100 42.09400 6.68000 1.000 26.71330 300 VAL A O 1
ATOM 3966 N N . ILE A 1 301 ? 55.73300 42.31000 6.30000 1.000 26.16524 301 ILE A N 1
ATOM 3967 C CA . ILE A 1 301 ? 55.87900 42.09400 4.85900 1.000 26.01802 301 ILE A CA 1
ATOM 3968 C C . ILE A 1 301 ? 56.69200 43.21900 4.23400 1.000 28.19199 301 ILE A C 1
ATOM 3969 O O . ILE A 1 301 ? 57.59800 42.99000 3.42600 1.000 29.90649 301 ILE A O 1
ATOM 3985 N N . LYS A 1 302 ? 56.36400 44.45900 4.58300 1.000 28.11983 302 LYS A N 1
ATOM 3986 C CA . LYS A 1 302 ? 57.00500 45.59400 3.93600 1.000 26.31970 302 LYS A CA 1
ATOM 3987 C C . LYS A 1 302 ? 58.48300 45.67400 4.29200 1.000 27.56722 302 LYS A C 1
ATOM 3988 O O . LYS A 1 302 ? 59.32300 45.95100 3.42500 1.000 28.86961 302 LYS A O 1
ATOM 4007 N N . ALA A 1 303 ? 58.81600 45.47200 5.56800 1.000 27.22962 303 ALA A N 1
ATOM 4008 C CA . ALA A 1 303 ? 60.14500 45.75700 6.08900 1.000 27.31155 303 ALA A CA 1
ATOM 4009 C C . ALA A 1 303 ? 61.02600 44.52500 6.19400 1.000 27.78262 303 ALA A C 1
ATOM 4010 O O . ALA A 1 303 ? 62.24900 44.65400 6.11300 1.000 29.50869 303 ALA A O 1
ATOM 4017 N N . LEU A 1 304 ? 60.44700 43.33900 6.41900 1.000 27.95121 304 LEU A N 1
ATOM 4018 C CA . LEU A 1 304 ? 61.23200 42.13100 6.62600 1.000 29.05248 304 LEU A CA 1
ATOM 4019 C C . LEU A 1 304 ? 61.16400 41.13900 5.47500 1.000 30.60330 304 LEU A C 1
ATOM 4020 O O . LEU A 1 304 ? 61.98300 40.21800 5.44700 1.000 32.53009 304 LEU A O 1
ATOM 4036 N N . LEU A 1 305 ? 60.22200 41.28900 4.53700 1.000 29.57427 305 LEU A N 1
ATOM 4037 C CA . LEU A 1 305 ? 60.14200 40.41600 3.36900 1.000 30.70507 305 LEU A CA 1
ATOM 4038 C C . LEU A 1 305 ? 60.40800 41.17100 2.07100 1.000 32.45220 305 LEU A C 1
ATOM 4039 O O . LEU A 1 305 ? 60.07700 40.67100 0.98900 1.000 33.44650 305 LEU A O 1
ATOM 4055 N N . ASN A 1 306 ? 60.99900 42.36500 2.15000 1.000 34.16290 306 ASN A N 1
ATOM 4056 C CA . ASN A 1 306 ? 61.47900 43.08600 0.96300 1.000 34.58285 306 ASN A CA 1
ATOM 4057 C C . ASN A 1 306 ? 60.34000 43.38700 -0.01500 1.000 34.67455 306 ASN A C 1
ATOM 4058 O O . ASN A 1 306 ? 60.52000 43.34600 -1.23500 1.000 36.99563 306 ASN A O 1
ATOM 4069 N N . LYS A 1 307 ? 59.15900 43.68800 0.51300 1.000 33.75059 307 LYS A N 1
ATOM 4070 C CA . LYS A 1 307 ? 57.99600 44.07000 -0.29100 1.000 31.87116 307 LYS A CA 1
ATOM 4071 C C . LYS A 1 307 ? 57.42000 45.37600 0.23600 1.000 30.54866 307 LYS A C 1
ATOM 4072 O O . LYS A 1 307 ? 56.30000 45.41900 0.77000 1.000 30.74592 307 LYS A O 1
ATOM 4076 N N . PRO A 1 308 ? 58.14500 46.47900 0.06500 1.000 31.66134 308 PRO A N 1
ATOM 4077 C CA . PRO A 1 308 ? 57.72800 47.70600 0.75000 1.000 31.02156 308 PRO A CA 1
ATOM 4078 C C . PRO A 1 308 ? 56.41800 48.28400 0.24500 1.000 29.64060 308 PRO A C 1
ATOM 4079 O O . PRO A 1 308 ? 55.80200 49.05800 0.97900 1.000 28.70388 308 PRO A O 1
ATOM 4090 N N . THR A 1 309 ? 55.97300 47.96800 -0.96800 1.000 29.83183 309 THR A N 1
ATOM 4091 C CA . THR A 1 309 ? 54.73400 48.53800 -1.48700 1.000 31.55454 309 THR A CA 1
ATOM 4092 C C . THR A 1 309 ? 53.50100 47.73300 -1.09000 1.000 32.37189 309 THR A C 1
ATOM 4093 O O . THR A 1 309 ? 52.37600 48.15100 -1.40800 1.000 32.64300 309 THR A O 1
ATOM 4104 N N . ALA A 1 310 ? 53.68500 46.59500 -0.40900 1.000 31.04732 310 ALA A N 1
ATOM 4105 C CA . ALA A 1 310 ? 52.55100 45.80700 0.05600 1.000 31.40039 310 ALA A CA 1
ATOM 4106 C C . ALA A 1 310 ? 51.61100 46.65600 0.91600 1.000 31.16533 310 ALA A C 1
ATOM 4107 O O . ALA A 1 310 ? 52.04000 47.48500 1.73600 1.000 29.92720 310 ALA A O 1
ATOM 4114 N N . GLU A 1 311 ? 50.30400 46.43900 0.73600 1.000 31.75889 311 GLU A N 1
ATOM 4115 C CA . GLU A 1 311 ? 49.31100 47.06200 1.60000 1.000 31.80058 311 GLU A CA 1
ATOM 4116 C C . GLU A 1 311 ? 48.26800 46.09600 2.14600 1.000 33.86400 311 GLU A C 1
ATOM 4117 O O . GLU A 1 311 ? 47.34300 46.53600 2.83500 1.000 33.78315 311 GLU A O 1
ATOM 4129 N N . LYS A 1 312 ? 48.38400 44.80100 1.86000 1.000 33.90317 312 LYS A N 1
ATOM 4130 C CA . LYS A 1 312 ? 47.45400 43.79700 2.35600 1.000 35.58335 312 LYS A CA 1
ATOM 4131 C C . LYS A 1 312 ? 48.21800 42.62200 2.95300 1.000 35.16747 312 LYS A C 1
ATOM 4132 O O . LYS A 1 312 ? 49.29900 42.25700 2.49600 1.000 34.29236 312 LYS A O 1
ATOM 4151 N N . GLU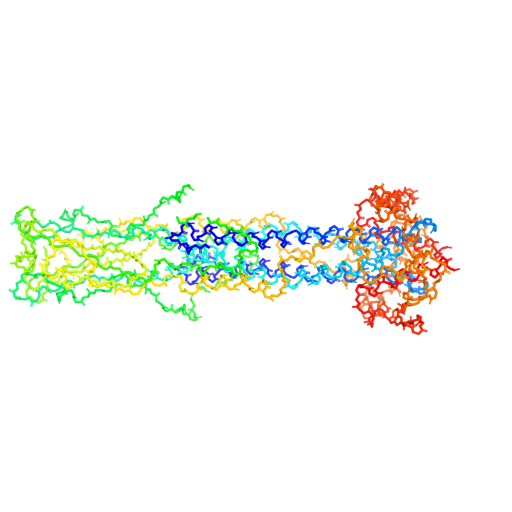 A 1 313 ? 47.64700 42.03100 4.00000 1.000 36.54521 313 GLU A N 1
ATOM 4152 C CA . GLU A 1 313 ? 48.31500 40.91600 4.65000 1.000 37.04696 313 GLU A CA 1
ATOM 4153 C C . GLU A 1 313 ? 48.48300 39.73100 3.72300 1.000 36.93942 313 GLU A C 1
ATOM 4154 O O . GLU A 1 313 ? 49.37500 38.91500 3.94800 1.000 36.66451 313 GLU A O 1
ATOM 4166 N N . SER A 1 314 ? 47.64400 39.61400 2.70300 1.000 38.30653 314 SER A N 1
ATOM 4167 C CA . SER A 1 314 ? 47.74600 38.53200 1.73600 1.000 39.89248 314 SER A CA 1
ATOM 4168 C C . SER A 1 314 ? 48.86500 38.73200 0.72000 1.000 38.65869 314 SER A C 1
ATOM 4169 O O . SER A 1 314 ? 49.05400 37.86100 -0.14100 1.000 40.07500 314 SER A O 1
ATOM 4177 N N . ASP A 1 315 ? 49.62600 39.82200 0.81200 1.000 37.74410 315 ASP A N 1
ATOM 4178 C CA . ASP A 1 315 ? 50.62900 40.13700 -0.20000 1.000 35.81180 315 ASP A CA 1
ATOM 4179 C C . ASP A 1 315 ? 51.90000 39.30600 -0.08500 1.000 36.27487 315 ASP A C 1
ATOM 4180 O O . ASP A 1 315 ? 52.75000 39.39600 -0.97600 1.000 38.22356 315 ASP A O 1
ATOM 4189 N N . ALA A 1 316 ? 52.07000 38.52900 0.98300 1.000 36.93183 316 ALA A N 1
ATOM 4190 C CA . ALA A 1 316 ? 53.13200 37.54200 1.07500 1.000 37.32209 316 ALA A CA 1
ATOM 4191 C C . ALA A 1 316 ? 52.53600 36.25300 1.61600 1.000 38.13107 316 ALA A C 1
ATOM 4192 O O . ALA A 1 316 ? 51.53800 36.29100 2.33600 1.000 39.36368 316 ALA A O 1
ATOM 4199 N N . PRO A 1 317 ? 53.08600 35.09700 1.24200 1.000 38.67482 317 PRO A N 1
ATOM 4200 C CA . PRO A 1 317 ? 52.58100 33.84000 1.81000 1.000 39.28372 317 PRO A CA 1
ATOM 4201 C C . PRO A 1 317 ? 52.70800 33.82400 3.32700 1.000 40.52646 317 PRO A C 1
ATOM 4202 O O . PRO A 1 317 ? 53.70100 34.28900 3.89200 1.000 41.22567 317 PRO A O 1
ATOM 4213 N N . ALA A 1 318 ? 51.67500 33.28100 3.98400 1.000 41.37777 318 ALA A N 1
ATOM 4214 C CA . ALA A 1 318 ? 51.62500 33.27200 5.44200 1.000 41.94892 318 ALA A CA 1
ATOM 4215 C C . ALA A 1 318 ? 52.82200 32.55900 6.05400 1.000 41.66769 318 ALA A C 1
ATOM 4216 O O . ALA A 1 318 ? 53.27200 32.92900 7.14300 1.000 41.30510 318 ALA A O 1
ATOM 4223 N N . ASP A 1 319 ? 53.28400 31.52100 5.40800 1.000 42.17118 319 ASP A N 1
ATOM 4224 C CA . ASP A 1 319 ? 54.50300 30.86300 5.87600 1.000 42.81949 319 ASP A CA 1
ATOM 4225 C C . ASP A 1 319 ? 55.61800 31.89400 5.91300 1.000 41.03402 319 ASP A C 1
ATOM 4226 O O . ASP A 1 319 ? 56.25100 31.90400 6.87600 1.000 40.63777 319 ASP A O 1
ATOM 4235 N N . GLU A 1 320 ? 55.92500 32.62900 4.85300 1.000 39.88354 320 GLU A N 1
ATOM 4236 C CA . GLU A 1 320 ? 57.04900 33.55500 4.82700 1.000 38.46348 320 GLU A CA 1
ATOM 4237 C C . GLU A 1 320 ? 56.89700 34.60500 5.91400 1.000 35.69139 320 GLU A C 1
ATOM 4238 O O . GLU A 1 320 ? 57.87700 34.97700 6.55400 1.000 35.67000 320 GLU A O 1
ATOM 4250 N N . VAL A 1 321 ? 55.66800 35.06500 6.14700 1.000 33.76669 321 VAL A N 1
ATOM 4251 C CA . VAL A 1 321 ? 55.40500 36.01200 7.23200 1.000 33.92136 321 VAL A CA 1
ATOM 4252 C C . VAL A 1 321 ? 55.76700 35.39500 8.57600 1.000 33.60664 321 VAL A C 1
ATOM 4253 O O . VAL A 1 321 ? 56.41700 36.02500 9.41500 1.000 33.93743 321 VAL A O 1
ATOM 4266 N N . ASN A 1 322 ? 55.36400 34.14600 8.80500 1.000 34.60607 322 ASN A N 1
ATOM 4267 C CA . ASN A 1 322 ? 55.67000 33.52700 10.08900 1.000 35.21154 322 ASN A CA 1
ATOM 4268 C C . ASN A 1 322 ? 57.16700 33.30900 10.26200 1.000 34.62864 322 ASN A C 1
ATOM 4269 O O . ASN A 1 322 ? 57.69900 33.49200 11.36200 1.000 36.43058 322 ASN A O 1
ATOM 4280 N N . ASN A 1 323 ? 57.86400 32.89800 9.19900 1.000 35.64441 323 ASN A N 1
ATOM 4281 C CA . ASN A 1 323 ? 59.31100 32.73300 9.29800 1.000 36.19320 323 ASN A CA 1
ATOM 4282 C C . ASN A 1 323 ? 60.00600 34.06300 9.57200 1.000 34.37671 323 ASN A C 1
ATOM 4283 O O . ASN A 1 323 ? 61.00600 34.11100 10.29600 1.000 34.14151 323 ASN A O 1
ATOM 4294 N N . ALA A 1 324 ? 59.52200 35.14300 8.96200 1.000 32.93801 324 ALA A N 1
ATOM 4295 C CA . ALA A 1 324 ? 60.08700 36.46100 9.24500 1.000 31.63093 324 ALA A CA 1
ATOM 4296 C C . ALA A 1 324 ? 59.85500 36.87700 10.70000 1.000 30.98509 324 ALA A C 1
ATOM 4297 O O . ALA A 1 324 ? 60.77000 37.37800 11.36400 1.000 31.27767 324 ALA A O 1
ATOM 4304 N N . ILE A 1 325 ? 58.64700 36.64000 11.21700 1.000 29.41304 325 ILE A N 1
ATOM 4305 C CA . ILE A 1 325 ? 58.35100 36.91600 12.62500 1.000 30.40907 325 ILE A CA 1
ATOM 4306 C C . ILE A 1 325 ? 59.27600 36.11100 13.52700 1.000 30.88262 325 ILE A C 1
ATOM 4307 O O . ILE A 1 325 ? 59.87700 36.65000 14.46100 1.000 32.91924 325 ILE A O 1
ATOM 4323 N N . ASN A 1 326 ? 59.45000 34.81700 13.22800 1.000 32.12377 326 ASN A N 1
ATOM 4324 C CA . ASN A 1 326 ? 60.31400 33.99000 14.06400 1.000 33.11137 326 ASN A CA 1
ATOM 4325 C C . ASN A 1 326 ? 61.77000 34.44400 14.01300 1.000 33.79621 326 ASN A C 1
ATOM 4326 O O . ASN A 1 326 ? 62.46400 34.41600 15.03300 1.000 35.03901 326 ASN A O 1
ATOM 4337 N N . SER A 1 327 ? 62.25500 34.86100 12.84000 1.000 34.84610 327 SER A N 1
ATOM 4338 C CA . SER A 1 327 ? 63.64100 35.31800 12.73700 1.000 35.96213 327 SER A CA 1
ATOM 4339 C C . SER A 1 327 ? 63.84200 36.62500 13.48500 1.000 34.34669 327 SER A C 1
ATOM 4340 O O . SER A 1 327 ? 64.89400 36.85100 14.10200 1.000 35.00799 327 SER A O 1
ATOM 4348 N N . ALA A 1 328 ? 62.84300 37.49800 13.44500 1.000 32.23552 328 ALA A N 1
ATOM 4349 C CA . ALA A 1 328 ? 63.01800 38.82000 14.01900 1.000 30.46225 328 ALA A CA 1
ATOM 4350 C C . ALA A 1 328 ? 62.79700 38.83600 15.52100 1.000 29.94750 328 ALA A C 1
ATOM 4351 O O . ALA A 1 328 ? 63.45800 39.61100 16.21800 1.000 31.65270 328 ALA A O 1
ATOM 4358 N N . TYR A 1 329 ? 61.87700 38.01800 16.03900 1.000 29.84607 329 TYR A N 1
ATOM 4359 C CA . TYR A 1 329 ? 61.45300 38.14100 17.42900 1.000 29.85665 329 TYR A CA 1
ATOM 4360 C C . TYR A 1 329 ? 61.59700 36.84300 18.21500 1.000 31.65818 329 TYR A C 1
ATOM 4361 O O . TYR A 1 329 ? 61.06700 36.74800 19.31600 1.000 33.41195 329 TYR A O 1
ATOM 4379 N N . GLY A 1 330 ? 62.34000 35.87300 17.70200 1.000 32.04668 330 GLY A N 1
ATOM 4380 C CA . GLY A 1 330 ? 62.32800 34.53300 18.22700 1.000 32.52727 330 GLY A CA 1
ATOM 4381 C C . GLY A 1 330 ? 61.06600 33.79500 17.82400 1.000 32.52423 330 GLY A C 1
ATOM 4382 O O . GLY A 1 330 ? 60.07200 34.38400 17.39900 1.000 32.49680 330 GLY A O 1
ATOM 4386 N N . ARG A 1 331 ? 61.11400 32.47000 17.97900 1.000 34.07836 331 ARG A N 1
ATOM 4387 C CA . ARG A 1 331 ? 60.01200 31.61700 17.54400 1.000 35.30402 331 ARG A CA 1
ATOM 4388 C C . ARG A 1 331 ? 58.71500 32.06000 18.21500 1.000 36.82284 331 ARG A C 1
ATOM 4389 O O . ARG A 1 331 ? 58.62400 32.10300 19.44600 1.000 37.13406 331 ARG A O 1
ATOM 4410 N N . GLU A 1 332 ? 57.71600 32.40100 17.39500 1.000 37.70283 332 GLU A N 1
ATOM 4411 C CA . GLU A 1 332 ? 56.43600 32.94700 17.86200 1.000 39.09231 332 GLU A CA 1
ATOM 4412 C C . GLU A 1 332 ? 56.61300 34.09400 18.86800 1.000 38.77527 332 GLU A C 1
ATOM 4413 O O . GLU A 1 332 ? 55.81600 34.26100 19.80100 1.000 38.71624 332 GLU A O 1
ATOM 4425 N N . GLY A 1 333 ? 57.64700 34.91100 18.67200 1.000 36.33454 333 GLY A N 1
ATOM 4426 C CA . GLY A 1 333 ? 57.85500 36.06500 19.52300 1.000 35.71799 333 GLY A CA 1
ATOM 4427 C C . GLY A 1 333 ? 58.38600 35.75500 20.90000 1.000 34.90485 333 GLY A C 1
ATOM 4428 O O . GLY A 1 333 ? 58.29400 36.59900 21.79200 1.000 34.35028 333 GLY A O 1
ATOM 4432 N N . SER A 1 334 ? 58.94500 34.56000 21.10200 1.000 35.97807 334 SER A N 1
ATOM 4433 C CA . SER A 1 334 ? 59.41500 34.14900 22.41900 1.000 36.47586 334 SER A CA 1
ATOM 4434 C C . SER A 1 334 ? 60.59900 34.97100 22.90700 1.000 36.67347 334 SER A C 1
ATOM 4435 O O . SER A 1 334 ? 60.88800 34.96400 24.10700 1.000 37.93890 334 SER A O 1
ATOM 4443 N N . GLU A 1 335 ? 61.28300 35.68800 22.01900 1.000 35.24704 335 GLU A N 1
ATOM 4444 C CA . GLU A 1 335 ? 62.42600 36.50000 22.40300 1.000 35.15634 335 GLU A CA 1
ATOM 4445 C C . GLU A 1 335 ? 62.10300 37.99200 22.35800 1.000 32.30042 335 GLU A C 1
ATOM 4446 O O . GLU A 1 335 ? 63.01300 38.81000 22.41500 1.000 33.37665 335 GLU A O 1
ATOM 4458 N N . TYR A 1 336 ? 60.82100 38.35800 22.27100 1.000 32.30613 336 TYR A N 1
ATOM 4459 C CA . TYR A 1 336 ? 60.44000 39.76100 22.12000 1.000 30.74791 336 TYR A CA 1
ATOM 4460 C C . TYR A 1 336 ? 60.94400 40.61400 23.27500 1.000 31.23780 336 TYR A C 1
ATOM 4461 O O . TYR A 1 336 ? 61.33600 41.77200 23.07300 1.000 31.65302 336 TYR A O 1
ATOM 4479 N N . ASN A 1 337 ? 60.93800 40.06200 24.48800 1.000 30.95581 337 ASN A N 1
ATOM 4480 C CA . ASN A 1 337 ? 61.42200 40.76500 25.66600 1.000 31.05716 337 ASN A CA 1
ATOM 4481 C C . ASN A 1 337 ? 62.86200 40.41700 26.01500 1.000 33.27503 337 ASN A C 1
ATOM 4482 O O . ASN A 1 337 ? 63.62500 41.29900 26.42600 1.000 33.59314 337 ASN A O 1
ATOM 4493 N N . THR A 1 338 ? 63.26400 39.15300 25.84400 1.000 33.50709 338 THR A N 1
ATOM 4494 C CA . THR A 1 338 ? 64.61300 38.76300 26.22600 1.000 34.55426 338 THR A CA 1
ATOM 4495 C C . THR A 1 338 ? 65.66300 39.24800 25.23600 1.000 34.78294 338 THR A C 1
ATOM 4496 O O . THR A 1 338 ? 66.83100 39.37000 25.61800 1.000 36.59241 338 THR A O 1
ATOM 4507 N N . LYS A 1 339 ? 65.28300 39.53700 23.98900 1.000 33.73485 339 LYS A N 1
ATOM 4508 C CA . LYS A 1 339 ? 66.24600 39.96900 22.97700 1.000 33.82679 339 LYS A CA 1
ATOM 4509 C C . LYS A 1 339 ? 65.79400 41.26500 22.29700 1.000 33.36276 339 LYS A C 1
ATOM 4510 O O . LYS A 1 339 ? 66.53200 42.25900 22.28500 1.000 34.49677 339 LYS A O 1
ATOM 4529 N N . THR A 1 340 ? 64.56900 41.30100 21.76100 1.000 31.19108 340 THR A N 1
ATOM 4530 C CA . THR A 1 340 ? 64.19500 42.45100 20.93700 1.000 29.82911 340 THR A CA 1
ATOM 4531 C C . THR A 1 340 ? 64.21100 43.73600 21.75500 1.000 29.28044 340 THR A C 1
ATOM 4532 O O . THR A 1 340 ? 64.78900 44.73800 21.34400 1.000 29.14128 340 THR A O 1
ATOM 4543 N N . TRP A 1 341 ? 63.54700 43.73600 22.90400 1.000 28.56317 341 TRP A N 1
ATOM 4544 C CA . TRP A 1 341 ? 63.52200 44.94500 23.71800 1.000 28.74270 341 TRP A CA 1
ATOM 4545 C C . TRP A 1 341 ? 64.87000 45.23100 24.36400 1.000 30.44180 341 TRP A C 1
ATOM 4546 O O . TRP A 1 341 ? 65.19500 46.39700 24.62600 1.000 29.76498 341 TRP A O 1
ATOM 4567 N N . LYS A 1 342 ? 65.65800 44.20500 24.60000 1.000 31.98783 342 LYS A N 1
ATOM 4568 C CA . LYS A 1 342 ? 67.02100 44.40900 25.09200 1.000 33.47976 342 LYS A CA 1
ATOM 4569 C C . LYS A 1 342 ? 67.80300 45.12100 23.97800 1.000 31.96520 342 LYS A C 1
ATOM 4570 O O . LYS A 1 342 ? 68.49600 46.03900 24.30200 1.000 31.68747 342 LYS A O 1
ATOM 4589 N N . ASP A 1 343 ? 67.70900 44.67400 22.72400 1.000 31.45821 343 ASP A N 1
ATOM 4590 C CA . ASP A 1 343 ? 68.43400 45.31400 21.63600 1.000 30.46308 343 ASP A CA 1
ATOM 4591 C C . ASP A 1 343 ? 67.94300 46.74500 21.41900 1.000 29.15801 343 ASP A C 1
ATOM 4592 O O . ASP A 1 343 ? 68.73400 47.64100 21.09600 1.000 28.74647 343 ASP A O 1
ATOM 4601 N N . ILE A 1 344 ? 66.63300 46.97500 21.56300 1.000 27.81979 344 ILE A N 1
ATOM 4602 C CA . ILE A 1 344 ? 66.10100 48.33300 21.44600 1.000 28.09059 344 ILE A CA 1
ATOM 4603 C C . ILE A 1 344 ? 66.75600 49.24700 22.47400 1.000 28.10752 344 ILE A C 1
ATOM 4604 O O . ILE A 1 344 ? 67.20700 50.35300 22.15500 1.000 28.63219 344 ILE A O 1
ATOM 4620 N N . GLY A 1 345 ? 66.83100 48.78600 23.72100 1.000 29.35235 345 GLY A N 1
ATOM 4621 C CA . GLY A 1 345 ? 67.41100 49.57700 24.79000 1.000 30.03639 345 GLY A CA 1
ATOM 4622 C C . GLY A 1 345 ? 68.90300 49.81400 24.67200 1.000 30.22605 345 GLY A C 1
ATOM 4623 O O . GLY A 1 345 ? 69.41000 50.78400 25.24200 1.000 31.40620 345 GLY A O 1
ATOM 4627 N N . SER A 1 346 ? 69.61500 48.95400 23.95900 1.000 30.96781 346 SER A N 1
ATOM 4628 C CA . SER A 1 346 ? 71.05200 49.09500 23.76300 1.000 31.52120 346 SER A CA 1
ATOM 4629 C C . SER A 1 346 ? 71.39200 49.96000 22.55400 1.000 30.48122 346 SER A C 1
ATOM 4630 O O . SER A 1 346 ? 72.57200 50.17800 22.26100 1.000 30.51756 346 SER A O 1
ATOM 4638 N N . THR A 1 347 ? 70.39300 50.42500 21.81800 1.000 28.86578 347 THR A N 1
ATOM 4639 C CA . THR A 1 347 ? 70.65300 51.28700 20.67600 1.000 28.61827 347 THR A CA 1
ATOM 4640 C C . THR A 1 347 ? 71.35700 52.56400 21.13200 1.000 28.84348 347 THR A C 1
ATOM 4641 O O . THR A 1 347 ? 70.90300 53.23700 22.05500 1.000 28.05829 347 THR A O 1
ATOM 4652 N N . ARG A 1 348 ? 72.47700 52.88700 20.49000 1.000 30.30390 348 ARG A N 1
ATOM 4653 C CA . ARG A 1 348 ? 73.25100 54.07300 20.83300 1.000 30.98654 348 ARG A CA 1
ATOM 4654 C C . ARG A 1 348 ? 72.66300 55.29700 20.13900 1.000 29.93387 348 ARG A C 1
ATOM 4655 O O . ARG A 1 348 ? 72.24500 55.23500 18.97700 1.000 29.71329 348 ARG A O 1
ATOM 4676 N N . ILE A 1 349 ? 72.59700 56.39600 20.88100 1.000 27.69054 349 ILE A N 1
ATOM 4677 C CA . ILE A 1 349 ? 71.95600 57.63600 20.44100 1.000 27.53359 349 ILE A CA 1
ATOM 4678 C C . ILE A 1 349 ? 72.81700 58.80500 20.87900 1.000 26.42116 349 ILE A C 1
ATOM 4679 O O . ILE A 1 349 ? 73.65200 58.67100 21.78200 1.000 27.96607 349 ILE A O 1
ATOM 4695 N N . PRO A 1 350 ? 72.64700 59.96400 20.24200 1.000 27.29205 350 PRO A N 1
ATOM 4696 C CA . PRO A 1 350 ? 73.42800 61.14700 20.63800 1.000 28.40079 350 PRO A CA 1
ATOM 4697 C C . PRO A 1 350 ? 73.06500 61.63200 22.03400 1.000 28.69816 350 PRO A C 1
ATOM 4698 O O . PRO A 1 350 ? 71.90900 61.56200 22.45500 1.000 28.65024 350 PRO A O 1
ATOM 4709 N N . LYS A 1 351 ? 74.06600 62.19900 22.71900 1.000 30.03120 351 LYS A N 1
ATOM 4710 C CA . LYS A 1 351 ? 73.93400 62.78800 24.05000 1.000 31.41100 351 LYS A CA 1
ATOM 4711 C C . LYS A 1 351 ? 74.62300 64.14900 24.07900 1.000 29.86572 351 LYS A C 1
ATOM 4712 O O . LYS A 1 351 ? 75.76800 64.27800 23.62800 1.000 29.77498 351 LYS A O 1
ATOM 4731 N N . ALA A 1 352 ? 73.94200 65.15300 24.63100 1.000 30.01706 352 ALA A N 1
ATOM 4732 C CA . ALA A 1 352 ? 74.54500 66.47000 24.79200 1.000 29.78049 352 ALA A CA 1
ATOM 4733 C C . ALA A 1 352 ? 75.69200 66.42000 25.79900 1.000 30.85803 352 ALA A C 1
ATOM 4734 O O . ALA A 1 352 ? 75.68400 65.63900 26.75200 1.000 30.98873 352 ALA A O 1
ATOM 4741 N N . ASP A 1 353 ? 76.68400 67.27000 25.57700 1.000 32.48649 353 ASP A N 1
ATOM 4742 C CA . ASP A 1 353 ? 77.84900 67.39900 26.44900 1.000 34.52178 353 ASP A CA 1
ATOM 4743 C C . ASP A 1 353 ? 78.64400 68.63900 26.04800 1.000 35.11212 353 ASP A C 1
ATOM 4744 O O . ASP A 1 353 ? 78.84200 68.88000 24.85300 1.000 35.21647 353 ASP A O 1
ATOM 4753 N N . PRO A 1 354 ? 79.12500 69.43800 26.99400 1.000 36.98627 354 PRO A N 1
ATOM 4754 C CA . PRO A 1 354 ? 79.75100 70.72000 26.63100 1.000 38.93851 354 PRO A CA 1
ATOM 4755 C C . PRO A 1 354 ? 81.03500 70.54000 25.83200 1.000 40.23399 354 PRO A C 1
ATOM 4756 O O . PRO A 1 354 ? 81.29600 71.32400 24.91400 1.000 41.40701 354 PRO A O 1
ATOM 4767 N N . PRO A 1 355 ? 81.88300 69.53800 26.14400 1.000 41.87990 355 PRO A N 1
ATOM 4768 C CA . PRO A 1 355 ? 83.02200 69.25200 25.25000 1.000 40.64732 355 PRO A CA 1
ATOM 4769 C C . PRO A 1 355 ? 82.69200 68.85200 23.81500 1.000 38.79426 355 PRO A C 1
ATOM 4770 O O . PRO A 1 355 ? 83.62300 68.76600 22.99400 1.000 39.38587 355 PRO A O 1
ATOM 4781 N N . GLY A 1 356 ? 81.43600 68.58700 23.48500 1.000 36.92038 356 GLY A N 1
ATOM 4782 C CA . GLY A 1 356 ? 81.17800 67.95000 22.21000 1.000 36.24042 356 GLY A CA 1
ATOM 4783 C C . GLY A 1 356 ? 80.20200 66.80900 22.37200 1.000 35.52807 356 GLY A C 1
ATOM 4784 O O . GLY A 1 356 ? 80.20300 66.12100 23.39900 1.000 35.55442 356 GLY A O 1
ATOM 4788 N N . GLU A 1 357 ? 79.34200 66.61900 21.38000 1.000 32.35365 357 GLU A N 1
ATOM 4789 C CA . GLU A 1 357 ? 78.30000 65.61700 21.49600 1.000 34.18109 357 GLU A CA 1
ATOM 4790 C C . GLU A 1 357 ? 78.92000 64.24600 21.72100 1.000 34.91088 357 GLU A C 1
ATOM 4791 O O . GLU A 1 357 ? 79.92500 63.88800 21.10300 1.000 36.03429 357 GLU A O 1
ATOM 4803 N N . LYS A 1 358 ? 78.31100 63.48800 22.62300 1.000 33.60350 358 LYS A N 1
ATOM 4804 C CA . LYS A 1 358 ? 78.72200 62.13200 22.94400 1.000 35.52318 358 LYS A CA 1
ATOM 4805 C C . LYS A 1 358 ? 77.61000 61.16400 22.54700 1.000 34.31763 358 LYS A C 1
ATOM 4806 O O . LYS A 1 358 ? 76.58900 61.53900 21.96900 1.000 32.81465 358 LYS A O 1
ATOM 4825 N N . THR A 1 359 ? 77.81700 59.88900 22.84200 1.000 35.49515 359 THR A N 1
ATOM 4826 C CA . THR A 1 359 ? 76.79900 58.88600 22.57800 1.000 36.11599 359 THR A CA 1
ATOM 4827 C C . THR A 1 359 ? 76.66000 57.95900 23.77500 1.000 35.89642 359 THR A C 1
ATOM 4828 O O . THR A 1 359 ? 77.59700 57.77000 24.55100 1.000 37.59368 359 THR A O 1
ATOM 4839 N N . ASP A 1 360 ? 75.46900 57.39200 23.92000 1.000 34.46983 360 ASP A N 1
ATOM 4840 C CA . ASP A 1 360 ? 75.22300 56.33800 24.89400 1.000 34.75285 360 ASP A CA 1
ATOM 4841 C C . ASP A 1 360 ? 73.94100 55.61700 24.48800 1.000 33.07833 360 ASP A C 1
ATOM 4842 O O . ASP A 1 360 ? 73.31000 55.94500 23.48000 1.000 32.46176 360 ASP A O 1
ATOM 4851 N N . THR A 1 361 ? 73.55100 54.62600 25.27900 1.000 33.33409 361 THR A N 1
ATOM 4852 C CA . THR A 1 361 ? 72.41100 53.80900 24.90000 1.000 32.47618 361 THR A CA 1
ATOM 4853 C C . THR A 1 361 ? 71.11600 54.44700 25.38000 1.000 29.97147 361 THR A C 1
ATOM 4854 O O . THR A 1 361 ? 71.10100 55.25100 26.31200 1.000 29.47055 361 THR A O 1
ATOM 4865 N N . ILE A 1 362 ? 70.02000 54.06700 24.71800 1.000 28.59557 362 ILE A N 1
ATOM 4866 C CA . ILE A 1 362 ? 68.68200 54.48000 25.13500 1.000 28.16325 362 ILE A CA 1
ATOM 4867 C C . ILE A 1 362 ? 68.45800 54.14500 26.60100 1.000 28.98178 362 ILE A C 1
ATOM 4868 O O . ILE A 1 362 ? 67.91400 54.95400 27.36400 1.000 28.84016 362 ILE A O 1
ATOM 4884 N N . ASP A 1 363 ? 68.86400 52.94400 27.01800 1.000 31.20882 363 ASP A N 1
ATOM 4885 C CA . ASP A 1 363 ? 68.59700 52.52500 28.38900 1.000 33.07215 363 ASP A CA 1
ATOM 4886 C C . ASP A 1 363 ? 69.42300 53.30500 29.40600 1.000 33.66341 363 ASP A C 1
ATOM 4887 O O . ASP A 1 363 ? 68.98200 53.47400 30.54600 1.000 35.15766 363 ASP A O 1
ATOM 4896 N N . LYS A 1 364 ? 70.60000 53.81000 29.02600 1.000 33.82523 364 LYS A N 1
ATOM 4897 C CA . LYS A 1 364 ? 71.36300 54.65200 29.94500 1.000 35.74267 364 LYS A CA 1
ATOM 4898 C C . LYS A 1 364 ? 70.81400 56.07700 29.96800 1.000 34.41380 364 LYS A C 1
ATOM 4899 O O . LYS A 1 364 ? 70.69800 56.69100 31.03600 1.000 36.80072 364 LYS A O 1
ATOM 4918 N N . LEU A 1 365 ? 70.43500 56.59900 28.80600 1.000 32.50304 365 LEU A N 1
ATOM 4919 C CA . LEU A 1 365 ? 69.80500 57.91600 28.68500 1.000 31.83425 365 LEU A CA 1
ATOM 4920 C C . LEU A 1 365 ? 68.28900 57.75800 28.79800 1.000 32.89658 365 LEU A C 1
ATOM 4921 O O . LEU A 1 365 ? 67.51300 58.10400 27.90700 1.000 34.59843 365 LEU A O 1
ATOM 4937 N N . SER A 1 366 ? 67.88200 57.21500 29.93900 1.000 31.86346 366 SER A N 1
ATOM 4938 C CA . SER A 1 366 ? 66.55400 56.65200 30.12600 1.000 32.45330 366 SER A CA 1
ATOM 4939 C C . SER A 1 366 ? 65.48800 57.67600 30.49600 1.000 30.13549 366 SER A C 1
ATOM 4940 O O . SER A 1 366 ? 64.74600 57.48700 31.46100 1.000 32.83894 366 SER A O 1
ATOM 4948 N N . SER A 1 367 ? 65.35600 58.73600 29.71400 1.000 26.68729 367 SER A N 1
ATOM 4949 C CA . SER A 1 367 ? 64.33700 59.72900 30.00100 1.000 26.18184 367 SER A CA 1
ATOM 4950 C C . SER A 1 367 ? 63.86300 60.38300 28.70900 1.000 25.48251 367 SER A C 1
ATOM 4951 O O . SER A 1 367 ? 64.63800 60.57200 27.76100 1.000 24.31283 367 SER A O 1
ATOM 4959 N N . LEU A 1 368 ? 62.59200 60.78100 28.71000 1.000 23.87698 368 LEU A N 1
ATOM 4960 C CA . LEU A 1 368 ? 62.02000 61.44600 27.54500 1.000 22.67190 368 LEU A CA 1
ATOM 4961 C C . LEU A 1 368 ? 62.79200 62.67800 27.10200 1.000 21.45382 368 LEU A C 1
ATOM 4962 O O . LEU A 1 368 ? 62.94700 62.86600 25.88300 1.000 21.42510 368 LEU A O 1
ATOM 4978 N N . PRO A 1 369 ? 63.23200 63.57200 27.99100 1.000 21.38168 369 PRO A N 1
ATOM 4979 C CA . PRO A 1 369 ? 64.00100 64.73100 27.50200 1.000 21.75742 369 PRO A CA 1
ATOM 4980 C C . PRO A 1 369 ? 65.24300 64.33400 26.71600 1.000 22.05412 369 PRO A C 1
ATOM 4981 O O . PRO A 1 369 ? 65.57100 64.96500 25.70700 1.000 21.89449 369 PRO A O 1
ATOM 4992 N N . GLN A 1 370 ? 65.93100 63.28200 27.14300 1.000 23.13359 370 GLN A N 1
ATOM 4993 C CA . GLN A 1 370 ? 67.11600 62.83000 26.42200 1.000 23.27176 370 GLN A CA 1
ATOM 4994 C C . GLN A 1 370 ? 66.75000 62.15000 25.10400 1.000 22.49383 370 GLN A C 1
ATOM 4995 O O . GLN A 1 370 ? 67.44700 62.32800 24.09600 1.000 22.64702 370 GLN A O 1
ATOM 5009 N N . TRP A 1 371 ? 65.65400 61.39300 25.06700 1.000 22.38816 371 TRP A N 1
ATOM 5010 C CA . TRP A 1 371 ? 65.23700 60.75900 23.81800 1.000 22.12807 371 TRP A CA 1
ATOM 5011 C C . TRP A 1 371 ? 64.79800 61.79800 22.78900 1.000 21.98044 371 TRP A C 1
ATOM 5012 O O . TRP A 1 371 ? 65.15200 61.70300 21.60800 1.000 23.07437 371 TRP A O 1
ATOM 5033 N N . GLY A 1 372 ? 64.02300 62.79400 23.21900 1.000 20.14786 372 GLY A N 1
ATOM 5034 C CA . GLY A 1 372 ? 63.66100 63.88100 22.32600 1.000 18.66607 372 GLY A CA 1
ATOM 5035 C C . GLY A 1 372 ? 64.86100 64.63100 21.78700 1.000 19.58090 372 GLY A C 1
ATOM 5036 O O . GLY A 1 372 ? 64.90800 64.96000 20.59500 1.000 19.63683 372 GLY A O 1
ATOM 5040 N N . ASP A 1 373 ? 65.80900 64.97500 22.67200 1.000 22.13233 373 ASP A N 1
ATOM 5041 C CA . ASP A 1 373 ? 67.04300 65.62300 22.23800 1.000 21.99707 373 ASP A CA 1
ATOM 5042 C C . ASP A 1 373 ? 67.75900 64.75300 21.21300 1.000 21.73867 373 ASP A C 1
ATOM 5043 O O . ASP A 1 373 ? 68.26200 65.24700 20.19500 1.000 22.26972 373 ASP A O 1
ATOM 5052 N N . ALA A 1 374 ? 67.81800 63.44400 21.46900 1.000 21.46868 374 ALA A N 1
ATOM 5053 C CA . ALA A 1 374 ? 68.47200 62.54800 20.53000 1.000 21.74169 374 ALA A CA 1
ATOM 5054 C C . ALA A 1 374 ? 67.78800 62.58700 19.17000 1.000 22.86403 374 ALA A C 1
ATOM 5055 O O . ALA A 1 374 ? 68.45500 62.57800 18.12700 1.000 23.86299 374 ALA A O 1
ATOM 5062 N N . ILE A 1 375 ? 66.45500 62.58700 19.15600 1.000 22.61982 375 ILE A N 1
ATOM 5063 C CA . ILE A 1 375 ? 65.73200 62.61100 17.88700 1.000 21.98953 375 ILE A CA 1
ATOM 5064 C C . ILE A 1 375 ? 66.08400 63.87700 17.10700 1.000 22.59708 375 ILE A C 1
ATOM 5065 O O . ILE A 1 375 ? 66.34500 63.84000 15.90200 1.000 22.45979 375 ILE A O 1
ATOM 5081 N N . ALA A 1 376 ? 66.05900 65.02800 17.77400 1.000 20.80566 376 ALA A N 1
ATOM 5082 C CA . ALA A 1 376 ? 66.42000 66.25500 17.08100 1.000 21.38083 376 ALA A CA 1
ATOM 5083 C C . ALA A 1 376 ? 67.83600 66.17400 16.52500 1.000 21.36700 376 ALA A C 1
ATOM 5084 O O . ALA A 1 376 ? 68.09700 66.60700 15.39500 1.000 23.14449 376 ALA A O 1
ATOM 5091 N N . ARG A 1 377 ? 68.76900 65.63900 17.31400 1.000 22.37422 377 ARG A N 1
ATOM 5092 C CA . ARG A 1 377 ? 70.17000 65.59500 16.90400 1.000 22.82629 377 ARG A CA 1
ATOM 5093 C C . ARG A 1 377 ? 70.36900 64.62100 15.75100 1.000 24.22779 377 ARG A C 1
ATOM 5094 O O . ARG A 1 377 ? 71.13600 64.89900 14.81600 1.000 26.21615 377 ARG A O 1
ATOM 5115 N N . LEU A 1 378 ? 69.64500 63.49500 15.78400 1.000 24.64531 378 LEU A N 1
ATOM 5116 C CA . LEU A 1 378 ? 69.73000 62.52000 14.70000 1.000 24.76875 378 LEU A CA 1
ATOM 5117 C C . LEU A 1 378 ? 69.16700 63.09100 13.40100 1.000 25.67626 378 LEU A C 1
ATOM 5118 O O . LEU A 1 378 ? 69.70500 62.83000 12.31500 1.000 27.07541 378 LEU A O 1
ATOM 5134 N N . LEU A 1 379 ? 68.06200 63.83700 13.47800 1.000 25.40487 379 LEU A N 1
ATOM 5135 C CA . LEU A 1 379 ? 67.50800 64.41900 12.26200 1.000 26.76102 379 LEU A CA 1
ATOM 5136 C C . LEU A 1 379 ? 68.40300 65.53900 11.74400 1.000 26.81328 379 LEU A C 1
ATOM 5137 O O . LEU A 1 379 ? 68.56900 65.70700 10.52500 1.000 28.31262 379 LEU A O 1
ATOM 5153 N N . LEU A 1 380 ? 69.00300 66.31700 12.64900 1.000 26.99418 380 LEU A N 1
ATOM 5154 C CA . LEU A 1 380 ? 69.90700 67.37300 12.21100 1.000 29.37369 380 LEU A CA 1
ATOM 5155 C C . LEU A 1 380 ? 71.10700 66.76400 11.50600 1.000 31.94175 380 LEU A C 1
ATOM 5156 O O . LEU A 1 380 ? 71.57000 67.27200 10.47800 1.000 32.82379 380 LEU A O 1
ATOM 5172 N N . GLN A 1 381 ? 71.62400 65.66600 12.04800 1.000 33.53890 381 GLN A N 1
ATOM 5173 C CA . GLN A 1 381 ? 72.72300 64.96600 11.39800 1.000 36.54539 381 GLN A CA 1
ATOM 5174 C C . GLN A 1 381 ? 72.37800 64.62400 9.95600 1.000 37.53141 381 GLN A C 1
ATOM 5175 O O . GLN A 1 381 ? 73.20500 64.78000 9.05000 1.000 37.97512 381 GLN A O 1
ATOM 5189 N N . GLU A 1 382 ? 71.17300 64.10500 9.72800 1.000 39.38239 382 GLU A N 1
ATOM 5190 C CA . GLU A 1 382 ? 70.81100 63.70900 8.37200 1.000 40.43845 382 GLU A CA 1
ATOM 5191 C C . GLU A 1 382 ? 70.66700 64.92700 7.46700 1.000 39.54642 382 GLU A C 1
ATOM 5192 O O . GLU A 1 382 ? 70.99400 64.86000 6.27900 1.000 40.01385 382 GLU A O 1
ATOM 5204 N N . ILE A 1 383 ? 70.19900 66.05200 8.00700 1.000 38.95633 383 ILE A N 1
ATOM 5205 C CA . ILE A 1 383 ? 70.17500 67.29800 7.23900 1.000 39.96082 383 ILE A CA 1
ATOM 5206 C C . ILE A 1 383 ? 71.59500 67.74400 6.91200 1.000 41.81114 383 ILE A C 1
ATOM 5207 O O . ILE A 1 383 ? 71.91000 68.10700 5.77100 1.000 44.19858 383 ILE A O 1
ATOM 5223 N N . THR A 1 384 ? 72.48100 67.69300 7.90200 1.000 41.51091 384 THR A N 1
ATOM 5224 C CA . THR A 1 384 ? 73.88000 68.05600 7.72300 1.000 42.66934 384 THR A CA 1
ATOM 5225 C C . THR A 1 384 ? 74.57200 67.04300 6.81200 1.000 42.44548 384 THR A C 1
ATOM 5226 O O . THR A 1 384 ? 75.10900 67.39900 5.76700 1.000 43.54623 384 THR A O 1
ATOM 5237 N N . ASN B 1 28 ? 38.68600 84.79900 56.98500 1.000 34.90034 28 ASN B N 1
ATOM 5238 C CA . ASN B 1 28 ? 37.39200 84.12300 57.11600 1.000 33.32915 28 ASN B CA 1
ATOM 5239 C C . ASN B 1 28 ? 37.16300 83.63900 58.54000 1.000 31.86199 28 ASN B C 1
ATOM 5240 O O . ASN B 1 28 ? 38.02200 82.95200 59.10200 1.000 31.91806 28 ASN B O 1
ATOM 5250 N N . ALA B 1 29 ? 36.00900 83.97300 59.12200 1.000 30.79347 29 ALA B N 1
ATOM 5251 C CA . ALA B 1 29 ? 35.62400 83.34500 60.36800 1.000 30.09411 29 ALA B CA 1
ATOM 5252 C C . ALA B 1 29 ? 35.37300 81.85700 60.13800 1.000 29.01480 29 ALA B C 1
ATOM 5253 O O . ALA B 1 29 ? 35.04400 81.44000 59.03000 1.000 28.48245 29 ALA B O 1
ATOM 5260 N N . PRO B 1 30 ? 35.52600 81.03600 61.16800 1.000 29.32916 30 PRO B N 1
ATOM 5261 C CA . PRO B 1 30 ? 35.24400 79.61000 60.99800 1.000 30.37815 30 PRO B CA 1
ATOM 5262 C C . PRO B 1 30 ? 33.78900 79.38300 60.60900 1.000 27.40504 30 PRO B C 1
ATOM 5263 O O . PRO B 1 30 ? 32.90300 80.17800 60.92100 1.000 28.17846 30 PRO B O 1
ATOM 5274 N N . CYS B 1 31 ? 33.54100 78.27000 59.92900 1.000 26.78791 31 CYS B N 1
ATOM 5275 C CA . CYS B 1 31 ? 32.16900 77.91600 59.61100 1.000 26.67232 31 CYS B CA 1
ATOM 5276 C C . CYS B 1 31 ? 31.41600 77.61000 60.89700 1.000 28.23017 31 CYS B C 1
ATOM 5277 O O . CYS B 1 31 ? 32.01300 77.31400 61.93200 1.000 29.53734 31 CYS B O 1
ATOM 5284 N N . THR B 1 32 ? 30.09200 77.70400 60.82400 1.000 27.78059 32 THR B N 1
ATOM 5285 C CA . THR B 1 32 ? 29.26500 77.62700 62.01700 1.000 25.96519 32 THR B CA 1
ATOM 5286 C C . THR B 1 32 ? 28.04700 76.72500 61.88000 1.000 25.73842 32 THR B C 1
ATOM 5287 O O . THR B 1 32 ? 27.32400 76.55700 62.86600 1.000 26.69717 32 THR B O 1
ATOM 5298 N N . THR B 1 33 ? 27.79600 76.13800 60.71300 1.000 25.05034 33 THR B N 1
ATOM 5299 C CA . THR B 1 33 ? 26.67400 75.23500 60.51800 1.000 24.68973 33 THR B CA 1
ATOM 5300 C C . THR B 1 33 ? 27.15400 74.02600 59.71800 1.000 23.44165 33 THR B C 1
ATOM 5301 O O . THR B 1 33 ? 28.13000 74.09700 58.96400 1.000 24.16429 33 THR B O 1
ATOM 5312 N N . ALA B 1 34 ? 26.44200 72.91500 59.83700 1.000 22.65629 34 ALA B N 1
ATOM 5313 C CA . ALA B 1 34 ? 26.86600 71.72800 59.10900 1.000 21.99233 34 ALA B CA 1
ATOM 5314 C C . ALA B 1 34 ? 26.79200 71.95800 57.60200 1.000 22.79267 34 ALA B C 1
ATOM 5315 O O . ALA B 1 34 ? 27.69800 71.56300 56.85500 1.000 22.42735 34 ALA B O 1
ATOM 5322 N N . CYS B 1 35 ? 25.72700 72.60600 57.13000 1.000 25.15038 35 CYS B N 1
ATOM 5323 C CA . CYS B 1 35 ? 25.60100 72.89800 55.70300 1.000 25.31520 35 CYS B CA 1
ATOM 5324 C C . CYS B 1 35 ? 26.70600 73.83100 55.22100 1.000 25.43085 35 CYS B C 1
ATOM 5325 O O . CYS B 1 35 ? 27.24000 73.65600 54.11400 1.000 26.42763 35 CYS B O 1
ATOM 5332 N N . GLY B 1 36 ? 27.06800 74.82700 56.02600 1.000 24.55274 36 GLY B N 1
ATOM 5333 C CA . GLY B 1 36 ? 28.09300 75.76000 55.59700 1.000 23.81693 36 GLY B CA 1
ATOM 5334 C C . GLY B 1 36 ? 29.47500 75.14400 55.63200 1.000 22.89451 36 GLY B C 1
ATOM 5335 O O . GLY B 1 36 ? 30.30200 75.39800 54.74600 1.000 24.09385 36 GLY B O 1
ATOM 5339 N N . CYS B 1 37 ? 29.75800 74.35000 56.66400 1.000 23.00864 37 CYS B N 1
ATOM 5340 C CA . CYS B 1 37 ? 31.05900 73.71700 56.76200 1.000 23.74622 37 CYS B CA 1
ATOM 5341 C C . CYS B 1 37 ? 31.23800 72.73600 55.62400 1.000 22.82035 37 CYS B C 1
ATOM 5342 O O . CYS B 1 37 ? 32.30600 72.67200 55.00500 1.000 22.17555 37 CYS B O 1
ATOM 5349 N N . LYS B 1 38 ? 30.17800 72.01900 55.27500 1.000 20.81578 38 LYS B N 1
ATOM 5350 C CA . LYS B 1 38 ? 30.27400 71.05300 54.19400 1.000 21.40124 38 LYS B CA 1
ATOM 5351 C C . LYS B 1 38 ? 30.49900 71.77700 52.88200 1.000 21.98891 38 LYS B C 1
ATOM 5352 O O . LYS B 1 38 ? 31.39900 71.43100 52.10400 1.000 22.08278 38 LYS B O 1
ATOM 5371 N N . SER B 1 39 ? 29.68700 72.79700 52.61600 1.000 22.87627 39 SER B N 1
ATOM 5372 C CA . SER B 1 39 ? 29.81700 73.55900 51.38400 1.000 24.86601 39 SER B CA 1
ATOM 5373 C C . SER B 1 39 ? 31.19700 74.19100 51.26600 1.000 22.42144 39 SER B C 1
ATOM 5374 O O . SER B 1 39 ? 31.79900 74.16000 50.18600 1.000 22.66306 39 SER B O 1
ATOM 5382 N N . ARG B 1 40 ? 31.72000 74.77800 52.35000 1.000 22.25354 40 ARG B N 1
ATOM 5383 C CA . ARG B 1 40 ? 33.01500 75.44300 52.26100 1.000 22.56784 40 ARG B CA 1
ATOM 5384 C C . ARG B 1 40 ? 34.11900 74.43800 51.98300 1.000 21.55710 40 ARG B C 1
ATOM 5385 O O . ARG B 1 40 ? 35.02000 74.70600 51.18100 1.000 21.35454 40 ARG B O 1
ATOM 5406 N N . LEU B 1 41 ? 34.03800 73.25500 52.58400 1.000 20.39470 41 LEU B N 1
ATOM 5407 C CA . LEU B 1 41 ? 35.08300 72.26400 52.40100 1.000 21.71529 41 LEU B CA 1
ATOM 5408 C C . LEU B 1 41 ? 35.06500 71.73500 50.97500 1.000 20.82895 41 LEU B C 1
ATOM 5409 O O . LEU B 1 41 ? 36.12500 71.53000 50.36500 1.000 20.69165 41 LEU B O 1
ATOM 5425 N N . LEU B 1 42 ? 33.87000 71.53900 50.41000 1.000 19.89961 42 LEU B N 1
ATOM 5426 C CA . LEU B 1 42 ? 33.78800 71.09100 49.02300 1.000 21.04126 42 LEU B CA 1
ATOM 5427 C C . LEU B 1 42 ? 34.24300 72.17900 48.06200 1.000 22.34502 42 LEU B C 1
ATOM 5428 O O . LEU B 1 42 ? 34.90700 71.88100 47.06900 1.000 22.88074 42 LEU B O 1
ATOM 5444 N N . LYS B 1 43 ? 33.90600 73.43900 48.33000 1.000 21.69123 43 LYS B N 1
ATOM 5445 C CA . LYS B 1 43 ? 34.35800 74.52900 47.47400 1.000 21.45994 43 LYS B CA 1
ATOM 5446 C C . LYS B 1 43 ? 35.87200 74.64000 47.50700 1.000 21.24007 43 LYS B C 1
ATOM 5447 O O . LYS B 1 43 ? 36.51100 74.88500 46.47500 1.000 22.21133 43 LYS B O 1
ATOM 5466 N N . ARG B 1 44 ? 36.46900 74.48400 48.68400 1.000 19.32363 44 ARG B N 1
ATOM 5467 C CA . ARG B 1 44 ? 37.91700 74.50400 48.80100 1.000 17.98545 44 ARG B CA 1
ATOM 5468 C C . ARG B 1 44 ? 38.52700 73.33200 48.05500 1.000 19.04483 44 ARG B C 1
ATOM 5469 O O . ARG B 1 44 ? 39.48800 73.50400 47.30400 1.000 19.51149 44 ARG B O 1
ATOM 5490 N N . LEU B 1 45 ? 37.96300 72.13900 48.19000 1.000 18.68767 45 LEU B N 1
ATOM 5491 C CA . LEU B 1 45 ? 38.49300 71.01200 47.42700 1.000 18.86237 45 LEU B CA 1
ATOM 5492 C C . LEU B 1 45 ? 38.46500 71.30600 45.92800 1.000 18.73628 45 LEU B C 1
ATOM 5493 O O . LEU B 1 45 ? 39.41500 70.97800 45.19300 1.000 20.16950 45 LEU B O 1
ATOM 5509 N N . ASP B 1 46 ? 37.37400 71.90600 45.44400 1.000 20.19926 46 ASP B N 1
ATOM 5510 C CA . ASP B 1 46 ? 37.24200 72.17200 44.01700 1.000 22.12332 46 ASP B CA 1
ATOM 5511 C C . ASP B 1 46 ? 38.34900 73.07100 43.51300 1.000 21.74771 46 ASP B C 1
ATOM 5512 O O . ASP B 1 46 ? 38.66500 73.01500 42.32900 1.000 23.18327 46 ASP B O 1
ATOM 5521 N N . LEU B 1 47 ? 38.95600 73.89200 44.36900 1.000 20.75381 47 LEU B N 1
ATOM 5522 C CA . LEU B 1 47 ? 40.05300 74.73300 43.91200 1.000 20.92940 47 LEU B CA 1
ATOM 5523 C C . LEU B 1 47 ? 41.19600 73.87200 43.41700 1.000 21.56371 47 LEU B C 1
ATOM 5524 O O . LEU B 1 47 ? 41.87400 74.22500 42.44400 1.000 24.00536 47 LEU B O 1
ATOM 5540 N N . TYR B 1 48 ? 41.43900 72.74600 44.08200 1.000 20.36450 48 TYR B N 1
ATOM 5541 C CA . TYR B 1 48 ? 42.54700 71.86000 43.81100 1.000 19.07703 48 TYR B CA 1
ATOM 5542 C C . TYR B 1 48 ? 42.18500 70.86700 42.72900 1.000 19.15695 48 TYR B C 1
ATOM 5543 O O . TYR B 1 48 ? 42.98200 70.65200 41.80900 1.000 19.84616 48 TYR B O 1
ATOM 5561 N N . THR B 1 49 ? 40.99400 70.27100 42.76000 1.000 18.78097 49 THR B N 1
ATOM 5562 C CA . THR B 1 49 ? 40.63600 69.31400 41.72300 1.000 20.10142 49 THR B CA 1
ATOM 5563 C C . THR B 1 49 ? 40.47900 70.02300 40.38600 1.000 21.05366 49 THR B C 1
ATOM 5564 O O . THR B 1 49 ? 40.80300 69.44900 39.34000 1.000 21.05583 49 THR B O 1
ATOM 5575 N N . SER B 1 50 ? 40.04500 71.27800 40.38900 1.000 21.41176 50 SER B N 1
ATOM 5576 C CA . SER B 1 50 ? 39.92700 71.99700 39.12100 1.000 21.65146 50 SER B CA 1
ATOM 5577 C C . SER B 1 50 ? 41.28900 72.24800 38.48200 1.000 20.82182 50 SER B C 1
ATOM 5578 O O . SER B 1 50 ? 41.45100 72.09700 37.25800 1.000 20.35987 50 SER B O 1
ATOM 5586 N N . LYS B 1 51 ? 42.27900 72.63400 39.28500 1.000 21.43422 51 LYS B N 1
ATOM 5587 C CA . LYS B 1 51 ? 43.61400 72.85700 38.75100 1.000 20.81286 51 LYS B CA 1
ATOM 5588 C C . LYS B 1 51 ? 44.23600 71.54400 38.31500 1.000 19.97694 51 LYS B C 1
ATOM 5589 O O . LYS B 1 51 ? 44.95700 71.49400 37.30600 1.000 19.51409 51 LYS B O 1
ATOM 5608 N N . TYR B 1 52 ? 43.97200 70.46800 39.04600 1.000 19.13925 52 TYR B N 1
ATOM 5609 C CA . TYR B 1 52 ? 44.48500 69.16600 38.64900 1.000 20.03821 52 TYR B CA 1
ATOM 5610 C C . TYR B 1 52 ? 43.88700 68.74700 37.31100 1.000 20.31159 52 TYR B C 1
ATOM 5611 O O . TYR B 1 52 ? 44.61500 68.28800 36.40400 1.000 20.82656 52 TYR B O 1
ATOM 5629 N N . ALA B 1 53 ? 42.59000 68.99000 37.11400 1.000 19.87645 53 ALA B N 1
ATOM 5630 C CA . ALA B 1 53 ? 41.94400 68.64200 35.85700 1.000 20.97627 53 ALA B CA 1
ATOM 5631 C C . ALA B 1 53 ? 42.51300 69.47500 34.71000 1.000 20.94910 53 ALA B C 1
ATOM 5632 O O . ALA B 1 53 ? 42.66600 68.97400 33.59100 1.000 20.64774 53 ALA B O 1
ATOM 5639 N N . ASP B 1 54 ? 42.81700 70.75600 34.95600 1.000 20.33469 54 ASP B N 1
ATOM 5640 C CA . ASP B 1 54 ? 43.49500 71.56700 33.94600 1.000 20.88270 54 ASP B CA 1
ATOM 5641 C C . ASP B 1 54 ? 44.80700 70.91400 33.55500 1.000 20.43586 54 ASP B C 1
ATOM 5642 O O . ASP B 1 54 ? 45.16500 70.87200 32.36700 1.000 21.52567 54 ASP B O 1
ATOM 5651 N N . GLY B 1 55 ? 45.57700 70.46300 34.53900 1.000 19.94034 55 GLY B N 1
ATOM 5652 C CA . GLY B 1 55 ? 46.81300 69.75100 34.27200 1.000 18.90559 55 GLY B CA 1
ATOM 5653 C C . GLY B 1 55 ? 46.61100 68.51000 33.43600 1.000 19.65931 55 GLY B C 1
ATOM 5654 O O . GLY B 1 55 ? 47.37300 68.26000 32.50200 1.000 20.33701 55 GLY B O 1
ATOM 5658 N N . ILE B 1 56 ? 45.57800 67.73200 33.72800 1.000 19.16900 56 ILE B N 1
ATOM 5659 C CA . ILE B 1 56 ? 45.32300 66.51800 32.96900 1.000 19.94525 56 ILE B CA 1
ATOM 5660 C C . ILE B 1 56 ? 45.02700 66.88300 31.52100 1.000 20.47390 56 ILE B C 1
ATOM 5661 O O . ILE B 1 56 ? 45.49100 66.22400 30.57300 1.000 21.10665 56 ILE B O 1
ATOM 5677 N N . ASN B 1 57 ? 44.19500 67.89900 31.32400 1.000 20.42317 57 ASN B N 1
ATOM 5678 C CA . ASN B 1 57 ? 43.89300 68.35400 29.97300 1.000 21.75251 57 ASN B CA 1
ATOM 5679 C C . ASN B 1 57 ? 45.14200 68.85800 29.26300 1.000 20.50893 57 ASN B C 1
ATOM 5680 O O . ASN B 1 57 ? 45.36000 68.55400 28.07100 1.000 20.46698 57 ASN B O 1
ATOM 5691 N N . ASN B 1 58 ? 45.98400 69.60800 29.97700 1.000 20.66680 58 ASN B N 1
ATOM 5692 C CA . ASN B 1 58 ? 47.20400 70.11900 29.37400 1.000 19.94754 58 ASN B CA 1
ATOM 5693 C C . ASN B 1 58 ? 48.12500 68.97800 28.99400 1.000 19.49677 58 ASN B C 1
ATOM 5694 O O . ASN B 1 58 ? 48.81100 69.05000 27.96100 1.000 20.07254 58 ASN B O 1
ATOM 5705 N N . GLU B 1 59 ? 48.15600 67.90100 29.77500 1.000 18.94704 59 GLU B N 1
ATOM 5706 C CA . GLU B 1 59 ? 49.01700 66.78800 29.41000 1.000 19.75418 59 GLU B CA 1
ATOM 5707 C C . GLU B 1 59 ? 48.51000 66.10600 28.14600 1.000 20.05901 59 GLU B C 1
ATOM 5708 O O . GLU B 1 59 ? 49.31000 65.67300 27.30100 1.000 20.32563 59 GLU B O 1
ATOM 5720 N N . ARG B 1 60 ? 47.19400 66.01400 27.97300 1.000 19.19451 60 ARG B N 1
ATOM 5721 C CA . ARG B 1 60 ? 46.66800 65.42900 26.75600 1.000 20.16970 60 ARG B CA 1
ATOM 5722 C C . ARG B 1 60 ? 47.04900 66.28400 25.56500 1.000 21.18773 60 ARG B C 1
ATOM 5723 O O . ARG B 1 60 ? 47.49200 65.76200 24.52400 1.000 21.84090 60 ARG B O 1
ATOM 5744 N N . GLU B 1 61 ? 46.93100 67.60400 25.70700 1.000 20.68416 61 GLU B N 1
ATOM 5745 C CA . GLU B 1 61 ? 47.27200 68.49500 24.59900 1.000 20.94480 61 GLU B CA 1
ATOM 5746 C C . GLU B 1 61 ? 48.76500 68.48000 24.33500 1.000 20.96521 61 GLU B C 1
ATOM 5747 O O . GLU B 1 61 ? 49.20200 68.52900 23.16900 1.000 20.28883 61 GLU B O 1
ATOM 5759 N N . ASN B 1 62 ? 49.57300 68.40600 25.38400 1.000 19.62143 62 ASN B N 1
ATOM 5760 C CA . ASN B 1 62 ? 51.02000 68.35600 25.22000 1.000 18.32867 62 ASN B CA 1
ATOM 5761 C C . ASN B 1 62 ? 51.47900 67.04100 24.58900 1.000 19.59284 62 ASN B C 1
ATOM 5762 O O . ASN B 1 62 ? 52.41200 67.02400 23.77300 1.000 19.19380 62 ASN B O 1
ATOM 5773 N N . SER B 1 63 ? 50.85200 65.93100 24.93900 1.000 19.21728 63 SER B N 1
ATOM 5774 C CA . SER B 1 63 ? 51.21900 64.66400 24.32300 1.000 19.81345 63 SER B CA 1
ATOM 5775 C C . SER B 1 63 ? 50.91300 64.71900 22.82900 1.000 20.57669 63 SER B C 1
ATOM 5776 O O . SER B 1 63 ? 51.72900 64.29300 22.00000 1.000 21.16770 63 SER B O 1
ATOM 5784 N N . GLU B 1 64 ? 49.75400 65.27500 22.45700 1.000 20.77320 64 GLU B N 1
ATOM 5785 C CA . GLU B 1 64 ? 49.42300 65.40600 21.04100 1.000 21.69084 64 GLU B CA 1
ATOM 5786 C C . GLU B 1 64 ? 50.41200 66.32500 20.35000 1.000 21.27864 64 GLU B C 1
ATOM 5787 O O . GLU B 1 64 ? 50.87000 66.03700 19.23600 1.000 22.04935 64 GLU B O 1
ATOM 5799 N N . ALA B 1 65 ? 50.76500 67.44200 20.97500 1.000 20.67115 65 ALA B N 1
ATOM 5800 C CA . ALA B 1 65 ? 51.67100 68.38600 20.32600 1.000 19.73837 65 ALA B CA 1
ATOM 5801 C C . ALA B 1 65 ? 53.03400 67.75300 20.09200 1.000 20.97387 65 ALA B C 1
ATOM 5802 O O . ALA B 1 65 ? 53.62100 67.91200 19.00500 1.000 20.79186 65 ALA B O 1
ATOM 5809 N N . TYR B 1 66 ? 53.55600 67.02100 21.07800 1.000 19.43327 66 TYR B N 1
ATOM 5810 C CA . TYR B 1 66 ? 54.86300 66.39600 20.93800 1.000 19.18730 66 TYR B CA 1
ATOM 5811 C C . TYR B 1 66 ? 54.84600 65.34800 19.83900 1.000 19.89672 66 TYR B C 1
ATOM 5812 O O . TYR B 1 66 ? 55.76600 65.29700 19.00800 1.000 19.25443 66 TYR B O 1
ATOM 5830 N N . SER B 1 67 ? 53.78500 64.56000 19.76200 1.000 20.70916 67 SER B N 1
ATOM 5831 C CA . SER B 1 67 ? 53.72600 63.55900 18.71300 1.000 20.30571 67 SER B CA 1
ATOM 5832 C C . SER B 1 67 ? 53.62200 64.20700 17.34000 1.000 19.34085 67 SER B C 1
ATOM 5833 O O . SER B 1 67 ? 54.18500 63.69200 16.36500 1.000 20.00351 67 SER B O 1
ATOM 5841 N N . LYS B 1 68 ? 52.86500 65.29500 17.21400 1.000 18.73377 68 LYS B N 1
ATOM 5842 C CA . LYS B 1 68 ? 52.84900 66.04200 15.95800 1.000 19.23077 68 LYS B CA 1
ATOM 5843 C C . LYS B 1 68 ? 54.23200 66.53700 15.59900 1.000 18.19099 68 LYS B C 1
ATOM 5844 O O . LYS B 1 68 ? 54.60000 66.52100 14.42200 1.000 19.03057 68 LYS B O 1
ATOM 5863 N N . LEU B 1 69 ? 54.97900 67.06500 16.57100 1.000 18.01024 69 LEU B N 1
ATOM 5864 C CA . LEU B 1 69 ? 56.30300 67.60400 16.28000 1.000 18.73452 69 LEU B CA 1
ATOM 5865 C C . LEU B 1 69 ? 57.25200 66.51000 15.81800 1.000 19.28787 69 LEU B C 1
ATOM 5866 O O . LEU B 1 69 ? 57.99300 66.70300 14.84300 1.000 19.04285 69 LEU B O 1
ATOM 5882 N N . VAL B 1 70 ? 57.24300 65.34700 16.45900 1.000 18.13803 70 VAL B N 1
ATOM 5883 C CA . VAL B 1 70 ? 58.11500 64.26700 16.00600 1.000 18.52366 70 VAL B CA 1
ATOM 5884 C C . VAL B 1 70 ? 57.73100 63.82700 14.60000 1.000 19.24217 70 VAL B C 1
ATOM 5885 O O . VAL B 1 70 ? 58.59400 63.65600 13.72700 1.000 19.95301 70 VAL B O 1
ATOM 5898 N N . THR B 1 71 ? 56.43100 63.64300 14.34800 1.000 19.22060 71 THR B N 1
ATOM 5899 C CA . THR B 1 71 ? 55.98800 63.16300 13.04700 1.000 19.62874 71 THR B CA 1
ATOM 5900 C C . THR B 1 71 ? 56.35700 64.16900 11.96300 1.000 19.57003 71 THR B C 1
ATOM 5901 O O . THR B 1 71 ? 56.94200 63.81700 10.92500 1.000 19.95438 71 THR B O 1
ATOM 5912 N N . ALA B 1 72 ? 56.07700 65.43900 12.20000 1.000 19.39620 72 ALA B N 1
ATOM 5913 C CA . ALA B 1 72 ? 56.40700 66.46700 11.22400 1.000 20.02853 72 ALA B CA 1
ATOM 5914 C C . ALA B 1 72 ? 57.90600 66.62200 11.04900 1.000 21.07259 72 ALA B C 1
ATOM 5915 O O . ALA B 1 72 ? 58.37200 66.90000 9.93600 1.000 22.27673 72 ALA B O 1
ATOM 5922 N N . ALA B 1 73 ? 58.69200 66.46800 12.10100 1.000 20.56698 73 ALA B N 1
ATOM 5923 C CA . ALA B 1 73 ? 60.13500 66.59200 11.97400 1.000 20.32646 73 ALA B CA 1
ATOM 5924 C C . ALA B 1 73 ? 60.69300 65.53100 11.04200 1.000 22.44984 73 ALA B C 1
ATOM 5925 O O . ALA B 1 73 ? 61.60600 65.80500 10.26400 1.000 23.92984 73 ALA B O 1
ATOM 5932 N N . LEU B 1 74 ? 60.09700 64.36500 11.02900 1.000 22.57778 74 LEU B N 1
ATOM 5933 C CA . LEU B 1 74 ? 60.55900 63.28700 10.15300 1.000 22.85041 74 LEU B CA 1
ATOM 5934 C C . LEU B 1 74 ? 60.06900 63.54400 8.73700 1.000 24.68871 74 LEU B C 1
ATOM 5935 O O . LEU B 1 74 ? 60.82100 63.26100 7.83800 1.000 26.82817 74 LEU B O 1
ATOM 5951 N N . ALA B 1 75 ? 58.91200 64.12800 8.55400 1.000 22.64790 75 ALA B N 1
ATOM 5952 C CA . ALA B 1 75 ? 58.30200 64.20700 7.23800 1.000 23.15209 75 ALA B CA 1
ATOM 5953 C C . ALA B 1 75 ? 58.55400 65.49900 6.48000 1.000 22.56520 75 ALA B C 1
ATOM 5954 O O . ALA B 1 75 ? 58.47800 65.48900 5.24800 1.000 24.33533 75 ALA B O 1
ATOM 5961 N N . ALA B 1 76 ? 58.85400 66.59300 7.15500 1.000 23.77713 76 ALA B N 1
ATOM 5962 C CA . ALA B 1 76 ? 58.74600 67.91400 6.54900 1.000 24.34678 76 ALA B CA 1
ATOM 5963 C C . ALA B 1 76 ? 59.91100 68.18900 5.61400 1.000 26.58777 76 ALA B C 1
ATOM 5964 O O . ALA B 1 76 ? 60.95600 67.54600 5.69000 1.000 24.13338 76 ALA B O 1
ATOM 5971 N N . VAL B 1 77 ? 59.73300 69.21000 4.77400 1.000 28.35054 77 VAL B N 1
ATOM 5972 C CA . VAL B 1 77 ? 60.79500 69.76900 3.92400 1.000 31.28156 77 VAL B CA 1
ATOM 5973 C C . VAL B 1 77 ? 61.88600 70.36200 4.80900 1.000 32.50182 77 VAL B C 1
ATOM 5974 O O . VAL B 1 77 ? 61.61000 70.74500 5.94800 1.000 30.68090 77 VAL B O 1
ATOM 5987 N N . PRO B 1 78 ? 63.11700 70.51200 4.32800 1.000 34.75275 78 PRO B N 1
ATOM 5988 C CA . PRO B 1 78 ? 64.19900 70.88900 5.25200 1.000 36.19916 78 PRO B CA 1
ATOM 5989 C C . PRO B 1 78 ? 64.01900 72.25000 5.89700 1.000 35.44685 78 PRO B C 1
ATOM 5990 O O . PRO B 1 78 ? 64.32200 72.39100 7.08700 1.000 35.88614 78 PRO B O 1
ATOM 6001 N N . THR B 1 79 ? 63.52100 73.25700 5.16700 1.000 35.43105 79 THR B N 1
ATOM 6002 C CA . THR B 1 79 ? 63.31400 74.55800 5.80700 1.000 35.19926 79 THR B CA 1
ATOM 6003 C C . THR B 1 79 ? 62.34200 74.45800 6.98300 1.000 32.80263 79 THR B C 1
ATOM 6004 O O . THR B 1 79 ? 62.50100 75.16000 7.99500 1.000 33.66793 79 THR B O 1
ATOM 6015 N N . MET B 1 80 ? 61.31200 73.61000 6.86000 1.000 31.35314 80 MET B N 1
ATOM 6016 C CA . MET B 1 80 ? 60.40200 73.40900 7.98400 1.000 28.80170 80 MET B CA 1
ATOM 6017 C C . MET B 1 80 ? 61.05000 72.55300 9.06600 1.000 27.69592 80 MET B C 1
ATOM 6018 O O . MET B 1 80 ? 60.89300 72.83000 10.26000 1.000 26.35649 80 MET B O 1
ATOM 6032 N N . GLN B 1 81 ? 61.77800 71.50500 8.67500 1.000 27.24627 81 GLN B N 1
ATOM 6033 C CA . GLN B 1 81 ? 62.43400 70.66600 9.67500 1.000 27.28153 81 GLN B CA 1
ATOM 6034 C C . GLN B 1 81 ? 63.30900 71.49600 10.59600 1.000 25.78675 81 GLN B C 1
ATOM 6035 O O . GLN B 1 81 ? 63.27600 71.32600 11.81800 1.000 25.34224 81 GLN B O 1
ATOM 6049 N N . ARG B 1 82 ? 64.04200 72.46300 10.04300 1.000 26.66430 82 ARG B N 1
ATOM 6050 C CA . ARG B 1 82 ? 64.92500 73.24900 10.88900 1.000 28.10431 82 ARG B CA 1
ATOM 6051 C C . ARG B 1 82 ? 64.13800 74.10500 11.87600 1.000 25.56211 82 ARG B C 1
ATOM 6052 O O . ARG B 1 82 ? 64.61400 74.36600 12.98200 1.000 27.68306 82 ARG B O 1
ATOM 6073 N N . LYS B 1 83 ? 62.91600 74.51000 11.52600 1.000 24.33695 83 LYS B N 1
ATOM 6074 C CA . LYS B 1 83 ? 62.10500 75.25400 12.49700 1.000 24.31595 83 LYS B CA 1
ATOM 6075 C C . LYS B 1 83 ? 61.50800 74.33100 13.55500 1.000 21.79680 83 LYS B C 1
ATOM 6076 O O . LYS B 1 83 ? 61.17000 74.75800 14.66800 1.000 22.10384 83 LYS B O 1
ATOM 6095 N N . ILE B 1 84 ? 61.29200 73.08100 13.18300 1.000 20.57511 84 ILE B N 1
ATOM 6096 C CA . ILE B 1 84 ? 60.68100 72.14000 14.10100 1.000 20.23761 84 ILE B CA 1
ATOM 6097 C C . ILE B 1 84 ? 61.70000 71.67400 15.12700 1.000 20.68671 84 ILE B C 1
ATOM 6098 O O . ILE B 1 84 ? 61.35200 71.41700 16.27200 1.000 20.33950 84 ILE B O 1
ATOM 6114 N N . LEU B 1 85 ? 62.95400 71.48100 14.73000 1.000 21.88215 85 LEU B N 1
ATOM 6115 C CA . LEU B 1 85 ? 63.90300 70.81600 15.62100 1.000 23.00737 85 LEU B CA 1
ATOM 6116 C C . LEU B 1 85 ? 64.05300 71.50300 16.97600 1.000 23.18006 85 LEU B C 1
ATOM 6117 O O . LEU B 1 85 ? 64.11800 70.79100 17.98900 1.000 23.92120 85 LEU B O 1
ATOM 6133 N N . PRO B 1 86 ? 64.13900 72.83500 17.07400 1.000 23.08361 86 PRO B N 1
ATOM 6134 C CA . PRO B 1 86 ? 64.24500 73.45900 18.40600 1.000 23.33555 86 PRO B CA 1
ATOM 6135 C C . PRO B 1 86 ? 62.99500 73.27600 19.23900 1.000 23.31315 86 PRO B C 1
ATOM 6136 O O . PRO B 1 86 ? 63.07000 73.25600 20.47600 1.000 25.36253 86 PRO B O 1
ATOM 6147 N N . LEU B 1 87 ? 61.83700 73.15200 18.59500 1.000 21.76494 87 LEU B N 1
ATOM 6148 C CA . LEU B 1 87 ? 60.62100 72.87400 19.34400 1.000 21.43920 87 LEU B CA 1
ATOM 6149 C C . LEU B 1 87 ? 60.61500 71.46900 19.91700 1.000 22.86470 87 LEU B C 1
ATOM 6150 O O . LEU B 1 87 ? 60.05900 71.23900 20.99600 1.000 21.33596 87 LEU B O 1
ATOM 6166 N N . LEU B 1 88 ? 61.18400 70.51300 19.19900 1.000 24.57407 88 LEU B N 1
ATOM 6167 C CA . LEU B 1 88 ? 61.07600 69.12500 19.60200 1.000 25.44271 88 LEU B CA 1
ATOM 6168 C C . LEU B 1 88 ? 61.76800 68.88300 20.93000 1.000 24.83459 88 LEU B C 1
ATOM 6169 O O . LEU B 1 88 ? 61.19100 68.26700 21.83000 1.000 23.54924 88 LEU B O 1
ATOM 6185 N N . GLY B 1 89 ? 63.00300 69.34000 21.06700 1.000 24.34933 89 GLY B N 1
ATOM 6186 C CA . GLY B 1 89 ? 63.73200 69.09700 22.29800 1.000 24.45384 89 GLY B CA 1
ATOM 6187 C C . GLY B 1 89 ? 63.10100 69.81000 23.48100 1.000 24.72469 89 GLY B C 1
ATOM 6188 O O . GLY B 1 89 ? 63.00800 69.26300 24.57900 1.000 24.93404 89 GLY B O 1
ATOM 6192 N N . ALA B 1 90 ? 62.63100 71.03300 23.26700 1.000 23.18139 90 ALA B N 1
ATOM 6193 C CA . ALA B 1 90 ? 61.96200 71.75400 24.33800 1.000 21.77984 90 ALA B CA 1
ATOM 6194 C C . ALA B 1 90 ? 60.67400 71.03500 24.70600 1.000 20.38347 90 ALA B C 1
ATOM 6195 O O . ALA B 1 90 ? 60.31700 70.92800 25.88000 1.000 20.13989 90 ALA B O 1
ATOM 6202 N N . ALA B 1 91 ? 59.92100 70.60900 23.70000 1.000 20.33344 91 ALA B N 1
ATOM 6203 C CA . ALA B 1 91 ? 58.64100 69.94300 23.92200 1.000 19.09042 91 ALA B CA 1
ATOM 6204 C C . ALA B 1 91 ? 58.81200 68.66900 24.72200 1.000 17.90592 91 ALA B C 1
ATOM 6205 O O . ALA B 1 91 ? 57.98600 68.35300 25.58400 1.000 18.96976 91 ALA B O 1
ATOM 6212 N N . ALA B 1 92 ? 59.85800 67.89600 24.42600 1.000 17.97897 92 ALA B N 1
ATOM 6213 C CA . ALA B 1 92 ? 60.11400 66.67300 25.18500 1.000 18.84310 92 ALA B CA 1
ATOM 6214 C C . ALA B 1 92 ? 60.30800 67.01100 26.65200 1.000 19.11109 92 ALA B C 1
ATOM 6215 O O . ALA B 1 92 ? 59.77600 66.32700 27.53900 1.000 20.23310 92 ALA B O 1
ATOM 6222 N N . ASP B 1 93 ? 61.03200 68.08500 26.94800 1.000 19.02137 93 ASP B N 1
ATOM 6223 C CA . ASP B 1 93 ? 61.30600 68.44300 28.36200 1.000 21.19444 93 ASP B CA 1
ATOM 6224 C C . ASP B 1 93 ? 60.01900 69.01400 28.99500 1.000 20.62898 93 ASP B C 1
ATOM 6225 O O . ASP B 1 93 ? 59.76400 68.64700 30.15400 1.000 20.58565 93 ASP B O 1
ATOM 6234 N N . ILE B 1 94 ? 59.21300 69.83000 28.29400 1.000 18.67577 94 ILE B N 1
ATOM 6235 C CA . ILE B 1 94 ? 57.93800 70.31500 28.81400 1.000 17.89166 94 ILE B CA 1
ATOM 6236 C C . ILE B 1 94 ? 57.01000 69.16000 29.13000 1.000 18.24630 94 ILE B C 1
ATOM 6237 O O . ILE B 1 94 ? 56.38100 69.12500 30.19200 1.000 18.42293 94 ILE B O 1
ATOM 6253 N N . LEU B 1 95 ? 56.89900 68.21000 28.22400 1.000 16.53237 95 LEU B N 1
ATOM 6254 C CA . LEU B 1 95 ? 55.99800 67.08700 28.42600 1.000 16.75815 95 LEU B CA 1
ATOM 6255 C C . LEU B 1 95 ? 56.45500 66.22400 29.59100 1.000 17.94196 95 LEU B C 1
ATOM 6256 O O . LEU B 1 95 ? 55.63100 65.76900 30.38900 1.000 18.18967 95 LEU B O 1
ATOM 6272 N N . ASP B 1 96 ? 57.76100 66.02000 29.74100 1.000 19.34860 96 ASP B N 1
ATOM 6273 C CA . ASP B 1 96 ? 58.28100 65.19800 30.82900 1.000 19.50426 96 ASP B CA 1
ATOM 6274 C C . ASP B 1 96 ? 57.97400 65.85500 32.17000 1.000 19.56193 96 ASP B C 1
ATOM 6275 O O . ASP B 1 96 ? 57.55000 65.18900 33.12700 1.000 20.38211 96 ASP B O 1
ATOM 6284 N N . ILE B 1 97 ? 58.24300 67.15700 32.25900 1.000 18.77609 97 ILE B N 1
ATOM 6285 C CA . ILE B 1 97 ? 57.97900 67.89600 33.48700 1.000 19.04501 97 ILE B CA 1
ATOM 6286 C C . ILE B 1 97 ? 56.49800 67.83800 33.81000 1.000 18.93257 97 ILE B C 1
ATOM 6287 O O . ILE B 1 97 ? 56.10900 67.64100 34.95900 1.000 20.28246 97 ILE B O 1
ATOM 6303 N N . CYS B 1 98 ? 55.65300 68.02300 32.80200 1.000 19.04759 98 CYS B N 1
ATOM 6304 C CA . CYS B 1 98 ? 54.20600 67.99900 32.96400 1.000 18.82386 98 CYS B CA 1
ATOM 6305 C C . CYS B 1 98 ? 53.76200 66.69000 33.57500 1.000 19.99912 98 CYS B C 1
ATOM 6306 O O . CYS B 1 98 ? 53.02500 66.66000 34.57600 1.000 20.89798 98 CYS B O 1
ATOM 6313 N N . ARG B 1 99 ? 54.22700 65.59400 33.00300 1.000 18.53844 99 ARG B N 1
ATOM 6314 C CA . ARG B 1 99 ? 53.83000 64.29000 33.49300 1.000 19.15652 99 ARG B CA 1
ATOM 6315 C C . ARG B 1 99 ? 54.36000 64.03400 34.89200 1.000 19.35604 99 ARG B C 1
ATOM 6316 O O . ARG B 1 99 ? 53.65600 63.44200 35.72200 1.000 20.46179 99 ARG B O 1
ATOM 6337 N N . ARG B 1 100 ? 55.59600 64.44700 35.18400 1.000 19.28025 100 ARG B N 1
ATOM 6338 C CA . ARG B 1 100 ? 56.14900 64.23900 36.52600 1.000 21.19034 100 ARG B CA 1
ATOM 6339 C C . ARG B 1 100 ? 55.41500 65.07500 37.57200 1.000 21.21740 100 ARG B C 1
ATOM 6340 O O . ARG B 1 100 ? 55.16100 64.59100 38.68100 1.000 21.12252 100 ARG B O 1
ATOM 6361 N N . GLU B 1 101 ? 55.01000 66.29800 37.21500 1.000 20.70782 101 GLU B N 1
ATOM 6362 C CA . GLU B 1 101 ? 54.23200 67.12700 38.14200 1.000 19.93497 101 GLU B CA 1
ATOM 6363 C C . GLU B 1 101 ? 52.87800 66.48900 38.43000 1.000 18.71885 101 GLU B C 1
ATOM 6364 O O . GLU B 1 101 ? 52.42100 66.47000 39.58100 1.000 19.61579 101 GLU B O 1
ATOM 6376 N N . LEU B 1 102 ? 52.20900 65.97100 37.40500 1.000 18.89437 102 LEU B N 1
ATOM 6377 C CA . LEU B 1 102 ? 50.94100 65.27300 37.59200 1.000 19.61479 102 LEU B CA 1
ATOM 6378 C C . LEU B 1 102 ? 51.11800 64.01900 38.43200 1.000 19.27028 102 LEU B C 1
ATOM 6379 O O . LEU B 1 102 ? 50.28600 63.74100 39.30200 1.000 18.53788 102 LEU B O 1
ATOM 6395 N N . ALA B 1 103 ? 52.23100 63.29900 38.27900 1.000 19.93433 103 ALA B N 1
ATOM 6396 C CA . ALA B 1 103 ? 52.43000 62.07300 39.05400 1.000 19.63378 103 ALA B CA 1
ATOM 6397 C C . ALA B 1 103 ? 52.64200 62.40200 40.52800 1.000 20.51926 103 ALA B C 1
ATOM 6398 O O . ALA B 1 103 ? 52.14700 61.69700 41.41600 1.000 22.03890 103 ALA B O 1
ATOM 6405 N N . THR B 1 104 ? 53.35600 63.48800 40.80400 1.000 20.28101 104 THR B N 1
ATOM 6406 C CA . THR B 1 104 ? 53.53900 63.91300 42.18700 1.000 21.23445 104 THR B CA 1
ATOM 6407 C C . THR B 1 104 ? 52.21500 64.37500 42.77800 1.000 20.03433 104 THR B C 1
ATOM 6408 O O . THR B 1 104 ? 51.88500 64.05200 43.92900 1.000 20.92369 104 THR B O 1
ATOM 6419 N N . ALA B 1 105 ? 51.43200 65.13000 42.00900 1.000 19.89644 105 ALA B N 1
ATOM 6420 C CA . ALA B 1 105 ? 50.18200 65.68000 42.53500 1.000 20.12019 105 ALA B CA 1
ATOM 6421 C C . ALA B 1 105 ? 49.11600 64.61000 42.74600 1.000 20.60494 105 ALA B C 1
ATOM 6422 O O . ALA B 1 105 ? 48.30600 64.72600 43.67700 1.000 20.68886 105 ALA B O 1
ATOM 6429 N N . ARG B 1 106 ? 49.11000 63.56600 41.93200 1.000 18.84915 106 ARG B N 1
ATOM 6430 C CA . ARG B 1 106 ? 48.01800 62.61000 41.85600 1.000 19.47729 106 ARG B CA 1
ATOM 6431 C C . ARG B 1 106 ? 47.68300 62.00300 43.22300 1.000 20.00566 106 ARG B C 1
ATOM 6432 O O . ARG B 1 106 ? 46.52000 62.08000 43.65300 1.000 21.07062 106 ARG B O 1
ATOM 6453 N N . PRO B 1 107 ? 48.63900 61.38400 43.93100 1.000 22.00427 107 PRO B N 1
ATOM 6454 C CA . PRO B 1 107 ? 48.25800 60.79900 45.23600 1.000 22.25726 107 PRO B CA 1
ATOM 6455 C C . PRO B 1 107 ? 47.81300 61.84500 46.24600 1.000 21.54436 107 PRO B C 1
ATOM 6456 O O . PRO B 1 107 ? 47.01300 61.52900 47.13900 1.000 23.52136 107 PRO B O 1
ATOM 6467 N N . LEU B 1 108 ? 48.38400 63.04300 46.22200 1.000 20.94881 108 LEU B N 1
ATOM 6468 C CA . LEU B 1 108 ? 47.96000 64.09100 47.15200 1.000 19.15762 108 LEU B CA 1
ATOM 6469 C C . LEU B 1 108 ? 46.52700 64.52800 46.88400 1.000 18.29022 108 LEU B C 1
ATOM 6470 O O . LEU B 1 108 ? 45.76000 64.73000 47.82700 1.000 18.76524 108 LEU B O 1
ATOM 6486 N N . VAL B 1 109 ? 46.15200 64.71100 45.62100 1.000 17.74359 109 VAL B N 1
ATOM 6487 C CA . VAL B 1 109 ? 44.78300 65.06800 45.28000 1.000 19.69600 109 VAL B CA 1
ATOM 6488 C C . VAL B 1 109 ? 43.84300 63.93200 45.63600 1.000 20.78833 109 VAL B C 1
ATOM 6489 O O . VAL B 1 109 ? 42.76900 64.15500 46.20000 1.000 20.61103 109 VAL B O 1
ATOM 6502 N N . GLN B 1 110 ? 44.25700 62.69400 45.35800 1.000 21.61141 110 GLN B N 1
ATOM 6503 C CA . GLN B 1 110 ? 43.42600 61.54800 45.70200 1.000 22.32373 110 GLN B CA 1
ATOM 6504 C C . GLN B 1 110 ? 43.17100 61.49700 47.20600 1.000 21.49272 110 GLN B C 1
ATOM 6505 O O . GLN B 1 110 ? 42.04500 61.23300 47.64200 1.000 22.39951 110 GLN B O 1
ATOM 6519 N N . ALA B 1 111 ? 44.21700 61.68300 48.01200 1.000 21.75341 111 ALA B N 1
ATOM 6520 C CA . ALA B 1 111 ? 44.04900 61.68400 49.46600 1.000 21.59935 111 ALA B CA 1
ATOM 6521 C C . ALA B 1 111 ? 43.11700 62.80500 49.91800 1.000 20.29676 111 ALA B C 1
ATOM 6522 O O . ALA B 1 111 ? 42.27300 62.59200 50.80200 1.000 20.66666 111 ALA B O 1
ATOM 6529 N N . ALA B 1 112 ? 43.25900 64.00200 49.34200 1.000 20.62158 112 ALA B N 1
ATOM 6530 C CA . ALA B 1 112 ? 42.41100 65.12000 49.73500 1.000 20.28252 112 ALA B CA 1
ATOM 6531 C C . ALA B 1 112 ? 40.95300 64.83300 49.41400 1.000 19.32139 112 ALA B C 1
ATOM 6532 O O . ALA B 1 112 ? 40.06500 65.07300 50.24100 1.000 19.49251 112 ALA B O 1
ATOM 6539 N N . ILE B 1 113 ? 40.69100 64.24700 48.25400 1.000 19.51514 113 ILE B N 1
ATOM 6540 C CA . ILE B 1 113 ? 39.32200 63.99700 47.84400 1.000 20.62922 113 ILE B CA 1
ATOM 6541 C C . ILE B 1 113 ? 38.69800 63.01700 48.81000 1.000 21.15435 113 ILE B C 1
ATOM 6542 O O . ILE B 1 113 ? 37.59000 63.22900 49.31200 1.000 21.40924 113 ILE B O 1
ATOM 6558 N N . SER B 1 114 ? 39.42800 61.94300 49.12300 1.000 21.13426 114 SER B N 1
ATOM 6559 C CA . SER B 1 114 ? 38.90300 60.91100 50.01600 1.000 21.97943 114 SER B CA 1
ATOM 6560 C C . SER B 1 114 ? 38.60000 61.46900 51.40000 1.000 21.45521 114 SER B C 1
ATOM 6561 O O . SER B 1 114 ? 37.58300 61.11900 52.02800 1.000 22.31770 114 SER B O 1
ATOM 6569 N N . LYS B 1 115 ? 39.51100 62.27700 51.92000 1.000 20.68948 115 LYS B N 1
ATOM 6570 C CA . LYS B 1 115 ? 39.35100 62.78900 53.27800 1.000 18.97781 115 LYS B CA 1
ATOM 6571 C C . LYS B 1 115 ? 38.26700 63.85600 53.35500 1.000 18.94789 115 LYS B C 1
ATOM 6572 O O . LYS B 1 115 ? 37.48500 63.88400 54.31300 1.000 20.23109 115 LYS B O 1
ATOM 6591 N N . ILE B 1 116 ? 38.17800 64.72600 52.37100 1.000 18.78936 116 ILE B N 1
ATOM 6592 C CA . ILE B 1 116 ? 37.14400 65.77600 52.34100 1.000 19.47048 116 ILE B CA 1
ATOM 6593 C C . ILE B 1 116 ? 35.78300 65.10000 52.22000 1.000 19.71605 116 ILE B C 1
ATOM 6594 O O . ILE B 1 116 ? 34.89400 65.50000 52.91900 1.000 19.17290 116 ILE B O 1
ATOM 6610 N N . GLU B 1 117 ? 35.64200 64.09200 51.36500 1.000 20.06963 117 GLU B N 1
ATOM 6611 C CA . GLU B 1 117 ? 34.33500 63.50100 51.12500 1.000 22.53156 117 GLU B CA 1
ATOM 6612 C C . GLU B 1 117 ? 33.88400 62.71600 52.35200 1.000 22.25971 117 GLU B C 1
ATOM 6613 O O . GLU B 1 117 ? 32.69900 62.72700 52.67900 1.000 23.74981 117 GLU B O 1
ATOM 6625 N N . GLU B 1 118 ? 34.80900 62.02200 53.04500 1.000 22.01036 118 GLU B N 1
ATOM 6626 C CA . GLU B 1 118 ? 34.44400 61.35900 54.30400 1.000 22.98030 118 GLU B CA 1
ATOM 6627 C C . GLU B 1 118 ? 33.96600 62.38800 55.33400 1.000 21.64536 118 GLU B C 1
ATOM 6628 O O . GLU B 1 118 ? 32.96500 62.17300 56.03100 1.000 22.30219 118 GLU B O 1
ATOM 6640 N N . ALA B 1 119 ? 34.67700 63.50400 55.46500 1.000 21.11341 119 ALA B N 1
ATOM 6641 C CA . ALA B 1 119 ? 34.21500 64.54400 56.38500 1.000 21.19344 119 ALA B CA 1
ATOM 6642 C C . ALA B 1 119 ? 32.83700 65.07000 55.99200 1.000 20.59077 119 ALA B C 1
ATOM 6643 O O . ALA B 1 119 ? 31.98900 65.30200 56.85500 1.000 20.97545 119 ALA B O 1
ATOM 6650 N N . ALA B 1 120 ? 32.61100 65.30600 54.70500 1.000 20.61019 120 ALA B N 1
ATOM 6651 C CA . ALA B 1 120 ? 31.31900 65.76800 54.21100 1.000 22.90284 120 ALA B CA 1
ATOM 6652 C C . ALA B 1 120 ? 30.20300 64.81700 54.62100 1.000 21.30715 120 ALA B C 1
ATOM 6653 O O . ALA B 1 120 ? 29.11900 65.25800 55.00800 1.000 22.73462 120 ALA B O 1
ATOM 6660 N N . GLY B 1 121 ? 30.45500 63.51400 54.55300 1.000 20.91152 121 GLY B N 1
ATOM 6661 C CA . GLY B 1 121 ? 29.46200 62.55800 55.02400 1.000 22.03669 121 GLY B CA 1
ATOM 6662 C C . GLY B 1 121 ? 29.13000 62.73700 56.49800 1.000 22.53544 121 GLY B C 1
ATOM 6663 O O . GLY B 1 121 ? 27.95900 62.69200 56.89900 1.000 23.78400 121 GLY B O 1
ATOM 6667 N N . VAL B 1 122 ? 30.15000 62.94700 57.32100 1.000 21.73361 122 VAL B N 1
ATOM 6668 C CA . VAL B 1 122 ? 29.86200 63.24000 58.72600 1.000 20.92414 122 VAL B CA 1
ATOM 6669 C C . VAL B 1 122 ? 29.03200 64.51400 58.84700 1.000 21.38650 122 VAL B C 1
ATOM 6670 O O . VAL B 1 122 ? 28.11800 64.58000 59.67000 1.000 21.43262 122 VAL B O 1
ATOM 6683 N N . TYR B 1 123 ? 29.38200 65.57900 58.11100 1.000 21.48858 123 TYR B N 1
ATOM 6684 C CA . TYR B 1 123 ? 28.59300 66.81700 58.16800 1.000 20.44197 123 TYR B CA 1
ATOM 6685 C C . TYR B 1 123 ? 27.13300 66.59900 57.76400 1.000 21.79047 123 TYR B C 1
ATOM 6686 O O . TYR B 1 123 ? 26.24000 67.27400 58.28200 1.000 22.76931 123 TYR B O 1
ATOM 6704 N N . ASN B 1 124 ? 26.85300 65.61200 56.91700 1.000 22.91888 124 ASN B N 1
ATOM 6705 C CA . ASN B 1 124 ? 25.46800 65.28400 56.61100 1.000 22.96113 124 ASN B CA 1
ATOM 6706 C C . ASN B 1 124 ? 24.73900 64.95600 57.89300 1.000 22.63810 124 ASN B C 1
ATOM 6707 O O . ASN B 1 124 ? 23.62500 65.43000 58.13500 1.000 24.06653 124 ASN B O 1
ATOM 6718 N N . THR B 1 125 ? 25.35900 64.11400 58.70400 1.000 23.58036 125 THR B N 1
ATOM 6719 C CA . THR B 1 125 ? 24.72800 63.69600 59.94100 1.000 22.67127 125 THR B CA 1
ATOM 6720 C C . THR B 1 125 ? 24.69800 64.81600 60.97300 1.000 20.87655 125 THR B C 1
ATOM 6721 O O . THR B 1 125 ? 23.73500 64.91400 61.73800 1.000 21.59663 125 THR B O 1
ATOM 6732 N N . LEU B 1 126 ? 25.72200 65.66700 61.00600 1.000 19.70650 126 LEU B N 1
ATOM 6733 C CA . LEU B 1 126 ? 25.66800 66.82400 61.88000 1.000 21.33951 126 LEU B CA 1
ATOM 6734 C C . LEU B 1 126 ? 24.49600 67.72500 61.54200 1.000 21.88557 126 LEU B C 1
ATOM 6735 O O . LEU B 1 126 ? 23.88500 68.30300 62.44600 1.000 23.32614 126 LEU B O 1
ATOM 6751 N N . HIS B 1 127 ? 24.17000 67.85200 60.25800 1.000 22.27204 127 HIS B N 1
ATOM 6752 C CA . HIS B 1 127 ? 22.98500 68.59600 59.85700 1.000 23.67293 127 HIS B CA 1
ATOM 6753 C C . HIS B 1 127 ? 21.71100 67.94300 60.38400 1.000 22.88858 127 HIS B C 1
ATOM 6754 O O . HIS B 1 127 ? 20.80400 68.63400 60.86200 1.000 24.46254 127 HIS B O 1
ATOM 6768 N N . LYS B 1 128 ? 21.62200 66.61400 60.31200 1.000 24.60121 128 LYS B N 1
ATOM 6769 C CA . LYS B 1 128 ? 20.44000 65.94800 60.84700 1.000 25.45341 128 LYS B CA 1
ATOM 6770 C C . LYS B 1 128 ? 20.31600 66.08200 62.36000 1.000 24.63840 128 LYS B C 1
ATOM 6771 O O . LYS B 1 128 ? 19.20600 65.92600 62.89900 1.000 25.36010 128 LYS B O 1
ATOM 6790 N N . LEU B 1 129 ? 21.41500 66.36300 63.04800 1.000 23.91870 129 LEU B N 1
ATOM 6791 C CA . LEU B 1 129 ? 21.42300 66.43200 64.50500 1.000 23.45643 129 LEU B CA 1
ATOM 6792 C C . LEU B 1 129 ? 21.41900 67.86500 65.01700 1.000 25.12739 129 LEU B C 1
ATOM 6793 O O . LEU B 1 129 ? 21.32000 68.07800 66.22600 1.000 24.47513 129 LEU B O 1
ATOM 6809 N N . GLU B 1 130 ? 21.45200 68.85000 64.11500 1.000 29.50849 130 GLU B N 1
ATOM 6810 C CA . GLU B 1 130 ? 21.72500 70.22400 64.51100 1.000 30.96234 130 GLU B CA 1
ATOM 6811 C C . GLU B 1 130 ? 20.60300 70.83400 65.33600 1.000 33.20988 130 GLU B C 1
ATOM 6812 O O . GLU B 1 130 ? 20.84000 71.81500 66.04200 1.000 36.14308 130 GLU B O 1
ATOM 6824 N N . ARG B 1 131 ? 19.38900 70.31200 65.23700 1.000 31.14092 131 ARG B N 1
ATOM 6825 C CA . ARG B 1 131 ? 18.27600 70.80800 66.03200 1.000 33.38577 131 ARG B CA 1
ATOM 6826 C C . ARG B 1 131 ? 17.96200 69.91100 67.22700 1.000 29.08334 131 ARG B C 1
ATOM 6827 O O . ARG B 1 131 ? 16.90300 70.04900 67.83800 1.000 30.99237 131 ARG B O 1
ATOM 6848 N N . GLY B 1 132 ? 18.88800 69.04400 67.59700 1.000 27.43766 132 GLY B N 1
ATOM 6849 C CA . GLY B 1 132 ? 18.70600 68.14900 68.70500 1.000 24.38078 132 GLY B CA 1
ATOM 6850 C C . GLY B 1 132 ? 18.00400 66.87200 68.29900 1.000 23.84777 132 GLY B C 1
ATOM 6851 O O . GLY B 1 132 ? 17.77200 66.57700 67.12700 1.000 25.51501 132 GLY B O 1
ATOM 6855 N N . LEU B 1 133 ? 17.63100 66.10300 69.31600 1.000 23.61463 133 LEU B N 1
ATOM 6856 C CA . LEU B 1 133 ? 16.98100 64.82000 69.08800 1.000 24.18804 133 LEU B CA 1
ATOM 6857 C C . LEU B 1 133 ? 15.66900 64.70200 69.85900 1.000 25.37478 133 LEU B C 1
ATOM 6858 O O . LEU B 1 133 ? 15.30400 63.61600 70.32200 1.000 26.13297 133 LEU B O 1
ATOM 6874 N N . GLY B 1 134 ? 14.95400 65.80600 70.02900 1.000 24.96625 134 GLY B N 1
ATOM 6875 C CA . GLY B 1 134 ? 13.63400 65.75400 70.63500 1.000 24.59034 134 GLY B CA 1
ATOM 6876 C C . GLY B 1 134 ? 13.63000 65.57400 72.14200 1.000 24.73763 134 GLY B C 1
ATOM 6877 O O . GLY B 1 134 ? 14.59600 65.84400 72.85100 1.000 24.66829 134 GLY B O 1
ATOM 6881 N N . GLU B 1 135 ? 12.48700 65.12000 72.62800 1.000 23.67617 135 GLU B N 1
ATOM 6882 C CA . GLU B 1 135 ? 12.29400 65.06600 74.06400 1.000 25.44413 135 GLU B CA 1
ATOM 6883 C C . GLU B 1 135 ? 11.19900 64.06700 74.41000 1.000 26.56092 135 GLU B C 1
ATOM 6884 O O . GLU B 1 135 ? 10.39500 63.65400 73.56600 1.000 27.56706 135 GLU B O 1
ATOM 6896 N N . ALA B 1 136 ? 11.14000 63.74900 75.69700 1.000 27.18117 136 ALA B N 1
ATOM 6897 C CA . ALA B 1 136 ? 10.04900 63.00300 76.31000 1.000 28.80467 136 ALA B CA 1
ATOM 6898 C C . ALA B 1 136 ? 9.45000 63.91300 77.36000 1.000 31.29593 136 ALA B C 1
ATOM 6899 O O . ALA B 1 136 ? 10.17000 64.39800 78.23400 1.000 31.89034 136 ALA B O 1
ATOM 6906 N N . LYS B 1 137 ? 8.17100 64.32800 77.16900 1.000 33.71952 137 LYS B N 1
ATOM 6907 C CA . LYS B 1 137 ? 7.42700 65.20800 78.10300 1.000 35.72287 137 LYS B CA 1
ATOM 6908 C C . LYS B 1 137 ? 6.30700 64.41100 78.77100 1.000 37.27354 137 LYS B C 1
ATOM 6909 O O . LYS B 1 137 ? 5.34900 64.19800 78.08400 1.000 37.24662 137 LYS B O 1
ATOM 6928 N N . ILE B 1 138 ? 6.46100 64.02200 80.04500 1.000 37.46670 138 ILE B N 1
ATOM 6929 C CA . ILE B 1 138 ? 5.41400 63.38100 80.82600 1.000 38.72038 138 ILE B CA 1
ATOM 6930 C C . ILE B 1 138 ? 4.54900 64.45700 81.46200 1.000 40.20475 138 ILE B C 1
ATOM 6931 O O . ILE B 1 138 ? 5.04700 65.45100 82.00600 1.000 40.83995 138 ILE B O 1
ATOM 6947 N N . GLU B 1 139 ? 3.24100 64.27500 81.37300 1.000 43.03865 139 GLU B N 1
ATOM 6948 C CA . GLU B 1 139 ? 2.28400 65.16800 82.02300 1.000 45.08520 139 GLU B CA 1
ATOM 6949 C C . GLU B 1 139 ? 1.33400 64.29800 82.82800 1.000 45.25631 139 GLU B C 1
ATOM 6950 O O . GLU B 1 139 ? 0.44000 63.68100 82.25300 1.000 46.72364 139 GLU B O 1
ATOM 6962 N N . PHE B 1 140 ? 1.52300 64.24800 84.14000 1.000 44.74142 140 PHE B N 1
ATOM 6963 C CA . PHE B 1 140 ? 0.85000 63.25900 84.97000 1.000 44.50560 140 PHE B CA 1
ATOM 6964 C C . PHE B 1 140 ? -0.67200 63.37000 85.09000 1.000 44.32913 140 PHE B C 1
ATOM 6965 O O . PHE B 1 140 ? -1.32100 62.35200 85.34900 1.000 47.24013 140 PHE B O 1
ATOM 6982 N N . THR B 1 143 ? -4.94000 64.51400 87.90000 1.000 52.08180 143 THR B N 1
ATOM 6983 C CA . THR B 1 143 ? -5.65600 63.87400 88.99600 1.000 52.17673 143 THR B CA 1
ATOM 6984 C C . THR B 1 143 ? -4.73600 63.00500 89.85400 1.000 51.82397 143 THR B C 1
ATOM 6985 O O . THR B 1 143 ? -4.89400 62.96100 91.07200 1.000 51.88877 143 THR B O 1
ATOM 6995 N N . ASP B 1 144 ? -3.76700 62.32500 89.23800 1.000 51.22223 144 ASP B N 1
ATOM 6996 C CA . ASP B 1 144 ? -2.90100 61.41600 89.98600 1.000 51.90846 144 ASP B CA 1
ATOM 6997 C C . ASP B 1 144 ? -1.53300 61.30500 89.31900 1.000 49.00594 144 ASP B C 1
ATOM 6998 O O . ASP B 1 144 ? -1.24900 61.96500 88.31200 1.000 50.04976 144 ASP B O 1
ATOM 7007 N N . LEU B 1 145 ? -0.59900 60.59100 89.92700 1.000 48.82661 145 LEU B N 1
ATOM 7008 C CA . LEU B 1 145 ? 0.77000 60.33000 89.45700 1.000 47.99762 145 LEU B CA 1
ATOM 7009 C C . LEU B 1 145 ? 0.88900 58.99500 88.74300 1.000 46.50824 145 LEU B C 1
ATOM 7010 O O . LEU B 1 145 ? 1.97200 58.55600 88.61700 1.000 48.32077 145 LEU B O 1
ATOM 7026 N N . ARG B 1 146 ? -0.17600 58.33600 88.27300 1.000 47.68247 146 ARG B N 1
ATOM 7027 C CA . ARG B 1 146 ? -0.05600 57.13300 87.46900 1.000 46.89535 146 ARG B CA 1
ATOM 7028 C C . ARG B 1 146 ? 0.48000 57.51400 86.09500 1.000 44.42913 146 ARG B C 1
ATOM 7029 O O . ARG B 1 146 ? 0.44800 58.67900 85.69400 1.000 46.37457 146 ARG B O 1
ATOM 7050 N N . LEU B 1 147 ? 0.98300 56.52400 85.36900 1.000 41.82442 147 LEU B N 1
ATOM 7051 C CA . LEU B 1 147 ? 1.75100 56.81300 84.15800 1.000 39.91813 147 LEU B CA 1
ATOM 7052 C C . LEU B 1 147 ? 1.48400 55.78000 83.07800 1.000 41.16527 147 LEU B C 1
ATOM 7053 O O . LEU B 1 147 ? 1.69700 54.57900 83.29000 1.000 41.14650 147 LEU B O 1
ATOM 7069 N N . THR B 1 148 ? 1.06600 56.27700 81.91100 1.000 40.86114 148 THR B N 1
ATOM 7070 C CA . THR B 1 148 ? 1.01100 55.52800 80.66600 1.000 40.37235 148 THR B CA 1
ATOM 7071 C C . THR B 1 148 ? 1.50800 56.47100 79.58000 1.000 40.19098 148 THR B C 1
ATOM 7072 O O . THR B 1 148 ? 1.74500 57.66400 79.83000 1.000 40.22747 148 THR B O 1
ATOM 7083 N N . LYS B 1 149 ? 1.58600 55.96500 78.34700 1.000 37.50634 149 LYS B N 1
ATOM 7084 C CA . LYS B 1 149 ? 2.10400 56.78300 77.25800 1.000 37.50635 149 LYS B CA 1
ATOM 7085 C C . LYS B 1 149 ? 1.22400 58.01000 77.00900 1.000 37.77956 149 LYS B C 1
ATOM 7086 O O . LYS B 1 149 ? 1.72300 59.04100 76.53700 1.000 38.61195 149 LYS B O 1
ATOM 7105 N N . THR B 1 150 ? -0.08400 57.92600 77.28400 1.000 40.20229 150 THR B N 1
ATOM 7106 C CA . THR B 1 150 ? -0.94600 59.04700 76.91100 1.000 41.37062 150 THR B CA 1
ATOM 7107 C C . THR B 1 150 ? -0.55200 60.32200 77.65000 1.000 42.28631 150 THR B C 1
ATOM 7108 O O . THR B 1 150 ? -0.71300 61.43300 77.12200 1.000 43.22324 150 THR B O 1
ATOM 7119 N N . LYS B 1 151 ? 0.07800 60.19300 78.79200 1.000 40.99457 151 LYS B N 1
ATOM 7120 C CA . LYS B 1 151 ? 0.56300 61.34400 79.56800 1.000 40.31198 151 LYS B CA 1
ATOM 7121 C C . LYS B 1 151 ? 1.82000 61.91200 78.89700 1.000 39.29540 151 LYS B C 1
ATOM 7122 O O . LYS B 1 151 ? 2.17000 63.01600 79.20500 1.000 40.87627 151 LYS B O 1
ATOM 7141 N N . PHE B 1 152 ? 2.43800 61.18100 77.99000 1.000 37.86305 152 PHE B N 1
ATOM 7142 C CA . PHE B 1 152 ? 3.57500 61.70800 77.23300 1.000 37.44310 152 PHE B CA 1
ATOM 7143 C C . PHE B 1 152 ? 3.01800 62.66300 76.18400 1.000 37.61751 152 PHE B C 1
ATOM 7144 O O . PHE B 1 152 ? 2.66900 62.27600 75.07000 1.000 38.50292 152 PHE B O 1
ATOM 7161 N N . ARG B 1 153 ? 2.91500 63.94000 76.55100 1.000 40.76930 153 ARG B N 1
ATOM 7162 C CA . ARG B 1 153 ? 2.51100 64.95300 75.58500 1.000 44.73576 153 ARG B CA 1
ATOM 7163 C C . ARG B 1 153 ? 3.53800 65.08400 74.46600 1.000 43.54979 153 ARG B C 1
ATOM 7164 O O . ARG B 1 153 ? 3.18600 65.46700 73.34300 1.000 44.49885 153 ARG B O 1
ATOM 7185 N N . ALA B 1 154 ? 4.80900 64.80000 74.75100 1.000 40.42297 154 ALA B N 1
ATOM 7186 C CA . ALA B 1 154 ? 5.84700 64.81800 73.73400 1.000 38.55132 154 ALA B CA 1
ATOM 7187 C C . ALA B 1 154 ? 6.55600 63.47400 73.72400 1.000 37.94034 154 ALA B C 1
ATOM 7188 O O . ALA B 1 154 ? 6.97300 62.98200 74.77800 1.000 37.84000 154 ALA B O 1
ATOM 7195 N N . THR B 1 155 ? 6.66500 62.87900 72.53900 1.000 36.48071 155 THR B N 1
ATOM 7196 C CA . THR B 1 155 ? 7.42100 61.65200 72.33600 1.000 33.91836 155 THR B CA 1
ATOM 7197 C C . THR B 1 155 ? 8.39600 61.82000 71.18700 1.000 31.07072 155 THR B C 1
ATOM 7198 O O . THR B 1 155 ? 8.68900 60.85900 70.47600 1.000 34.26558 155 THR B O 1
ATOM 7209 N N . SER B 1 156 ? 8.93000 63.02100 71.02000 1.000 28.57905 156 SER B N 1
ATOM 7210 C CA . SER B 1 156 ? 9.75900 63.32100 69.85800 1.000 27.43216 156 SER B CA 1
ATOM 7211 C C . SER B 1 156 ? 11.18700 62.80100 69.97500 1.000 25.29502 156 SER B C 1
ATOM 7212 O O . SER B 1 156 ? 11.93700 62.90400 68.99700 1.000 24.79040 156 SER B O 1
ATOM 7220 N N . LEU B 1 157 ? 11.56700 62.21500 71.11300 1.000 24.40479 157 LEU B N 1
ATOM 7221 C CA . LEU B 1 157 ? 12.93700 61.76400 71.32200 1.000 24.02052 157 LEU B CA 1
ATOM 7222 C C . LEU B 1 157 ? 13.32500 60.81900 70.19600 1.000 25.22971 157 LEU B C 1
ATOM 7223 O O . LEU B 1 157 ? 12.62400 59.84000 69.92500 1.000 27.45469 157 LEU B O 1
ATOM 7239 N N . GLY B 1 158 ? 14.44000 61.12200 69.53100 1.000 24.87459 158 GLY B N 1
ATOM 7240 C CA . GLY B 1 158 ? 14.91400 60.32700 68.42100 1.000 25.36280 158 GLY B CA 1
ATOM 7241 C C . GLY B 1 158 ? 14.62400 60.88800 67.04100 1.000 26.54681 158 GLY B C 1
ATOM 7242 O O . GLY B 1 158 ? 15.12300 60.33900 66.04600 1.000 28.08218 158 GLY B O 1
ATOM 7246 N N . THR B 1 159 ? 13.85400 61.96200 66.93900 1.000 25.57497 159 THR B N 1
ATOM 7247 C CA . THR B 1 159 ? 13.54400 62.55700 65.64500 1.000 25.81967 159 THR B CA 1
ATOM 7248 C C . THR B 1 159 ? 14.73300 63.37100 65.15800 1.000 25.80838 159 THR B C 1
ATOM 7249 O O . THR B 1 159 ? 15.18700 64.30000 65.83400 1.000 25.42735 159 THR B O 1
ATOM 7260 N N . ILE B 1 160 ? 15.20800 63.06200 63.96500 1.000 26.06350 160 ILE B N 1
ATOM 7261 C CA . ILE B 1 160 ? 16.27600 63.83300 63.35900 1.000 25.86880 160 ILE B CA 1
ATOM 7262 C C . ILE B 1 160 ? 15.68100 64.85100 62.39500 1.000 25.88289 160 ILE B C 1
ATOM 7263 O O . ILE B 1 160 ? 14.50200 64.79200 62.02000 1.000 27.01812 160 ILE B O 1
ATOM 7279 N N . HIS B 1 161 ? 16.49800 65.83500 62.03100 1.000 26.55581 161 HIS B N 1
ATOM 7280 C CA . HIS B 1 161 ? 16.08500 66.91600 61.14900 1.000 28.30802 161 HIS B CA 1
ATOM 7281 C C . HIS B 1 161 ? 16.18300 66.44100 59.70500 1.000 29.52154 161 HIS B C 1
ATOM 7282 O O . HIS B 1 161 ? 17.22000 65.92600 59.28700 1.000 29.44043 161 HIS B O 1
ATOM 7296 N N . THR B 1 162 ? 15.11500 66.62600 58.93300 1.000 30.16725 162 THR B N 1
ATOM 7297 C CA . THR B 1 162 ? 15.06200 66.04900 57.59500 1.000 30.75000 162 THR B CA 1
ATOM 7298 C C . THR B 1 162 ? 15.16700 67.07000 56.47600 1.000 32.58913 162 THR B C 1
ATOM 7299 O O . THR B 1 162 ? 15.36700 66.67100 55.32700 1.000 34.48666 162 THR B O 1
ATOM 7310 N N . ALA B 1 163 ? 15.04600 68.36200 56.77000 1.000 32.13585 163 ALA B N 1
ATOM 7311 C CA . ALA B 1 163 ? 14.98700 69.36100 55.71300 1.000 32.31949 163 ALA B CA 1
ATOM 7312 C C . ALA B 1 163 ? 16.33100 69.51700 55.01900 1.000 31.97507 163 ALA B C 1
ATOM 7313 O O . ALA B 1 163 ? 17.39600 69.27600 55.59600 1.000 32.08179 163 ALA B O 1
ATOM 7320 N N . ASP B 1 164 ? 16.26200 69.93800 53.76200 1.000 31.12726 164 ASP B N 1
ATOM 7321 C CA . ASP B 1 164 ? 17.44600 70.32000 53.01900 1.000 31.51517 164 ASP B CA 1
ATOM 7322 C C . ASP B 1 164 ? 18.09500 71.55400 53.65400 1.000 30.39337 164 ASP B C 1
ATOM 7323 O O . ASP B 1 164 ? 17.50400 72.25900 54.48100 1.000 31.79422 164 ASP B O 1
ATOM 7332 N N . CYS B 1 165 ? 19.33700 71.80200 53.25800 1.000 29.61590 165 CYS B N 1
ATOM 7333 C CA . CYS B 1 165 ? 20.02800 73.00400 53.68000 1.000 29.97869 165 CYS B CA 1
ATOM 7334 C C . CYS B 1 165 ? 19.29800 74.24200 53.16300 1.000 31.34741 165 CYS B C 1
ATOM 7335 O O . CYS B 1 165 ? 18.70900 74.22000 52.07900 1.000 31.35013 165 CYS B O 1
ATOM 7342 N N . PRO B 1 166 ? 19.33600 75.34200 53.91200 1.000 35.66974 166 PRO B N 1
ATOM 7343 C CA . PRO B 1 166 ? 18.80600 76.60600 53.39100 1.000 37.41260 166 PRO B CA 1
ATOM 7344 C C . PRO B 1 166 ? 19.63300 77.09000 52.20800 1.000 40.79541 166 PRO B C 1
ATOM 7345 O O . PRO B 1 166 ? 20.81100 76.75800 52.05800 1.000 40.15009 166 PRO B O 1
ATOM 7356 N N . ASN B 1 167 ? 18.99900 77.88100 51.35400 1.000 44.24424 167 ASN B N 1
ATOM 7357 C CA . ASN B 1 167 ? 19.69600 78.38600 50.17700 1.000 46.41040 167 ASN B CA 1
ATOM 7358 C C . ASN B 1 167 ? 20.77200 79.40500 50.54700 1.000 46.95577 167 ASN B C 1
ATOM 7359 O O . ASN B 1 167 ? 21.92900 79.26500 50.14200 1.000 47.64914 167 ASN B O 1
ATOM 7370 N N . GLY B 1 171 ? 26.62600 82.20400 58.23600 1.000 49.94794 171 GLY B N 1
ATOM 7371 C CA . GLY B 1 171 ? 27.99400 81.84200 58.55900 1.000 48.93015 171 GLY B CA 1
ATOM 7372 C C . GLY B 1 171 ? 28.88200 81.60900 57.35400 1.000 47.78819 171 GLY B C 1
ATOM 7373 O O . GLY B 1 171 ? 30.09600 81.52000 57.50300 1.000 48.74659 171 GLY B O 1
ATOM 7376 N N . GLU B 1 172 ? 28.27700 81.51000 56.17200 1.000 47.59956 172 GLU B N 1
ATOM 7377 C CA . GLU B 1 172 ? 29.03500 81.36600 54.92800 1.000 46.82743 172 GLU B CA 1
ATOM 7378 C C . GLU B 1 172 ? 28.94100 82.62600 54.07500 1.000 47.44894 172 GLU B C 1
ATOM 7379 O O . GLU B 1 172 ? 29.53700 82.69500 52.99000 1.000 47.51314 172 GLU B O 1
ATOM 7391 N N . VAL B 1 175 ? 32.24200 84.83900 52.71300 1.000 41.30005 175 VAL B N 1
ATOM 7392 C CA . VAL B 1 175 ? 33.38600 83.93400 52.73400 1.000 40.10609 175 VAL B CA 1
ATOM 7393 C C . VAL B 1 175 ? 34.07300 83.92500 51.3710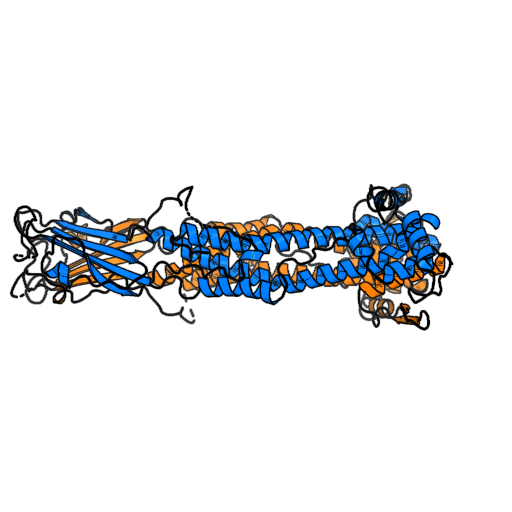0 1.000 39.50082 175 VAL B C 1
ATOM 7394 O O . VAL B 1 175 ? 33.44300 83.69400 50.33900 1.000 41.44434 175 VAL B O 1
ATOM 7406 N N . LYS B 1 176 ? 35.37300 84.19000 51.37600 1.000 38.78942 176 LYS B N 1
ATOM 7407 C CA . LYS B 1 176 ? 36.18100 84.21900 50.16800 1.000 39.99636 176 LYS B CA 1
ATOM 7408 C C . LYS B 1 176 ? 36.96300 82.91900 50.07800 1.000 37.45072 176 LYS B C 1
ATOM 7409 O O . LYS B 1 176 ? 37.58400 82.48600 51.05600 1.000 38.88857 176 LYS B O 1
ATOM 7428 N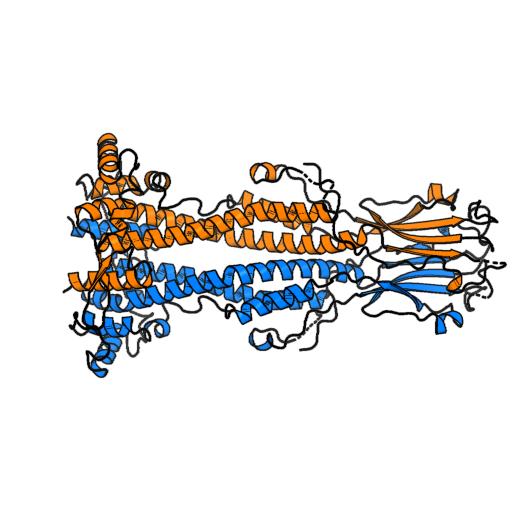 N . ILE B 1 177 ? 36.89200 82.27900 48.92100 1.000 33.92487 177 ILE B N 1
ATOM 7429 C CA . ILE B 1 177 ? 37.53500 80.99700 48.68000 1.000 33.48593 177 ILE B CA 1
ATOM 7430 C C . ILE B 1 177 ? 38.44600 81.14900 47.47100 1.000 32.15814 177 ILE B C 1
ATOM 7431 O O . ILE B 1 177 ? 38.03000 81.67300 46.43100 1.000 35.46883 177 ILE B O 1
ATOM 7447 N N . GLY B 1 178 ? 39.68600 80.70400 47.61500 1.000 29.83010 178 GLY B N 1
ATOM 7448 C CA . GLY B 1 178 ? 40.64000 80.76800 46.52400 1.000 28.85760 178 GLY B CA 1
ATOM 7449 C C . GLY B 1 178 ? 42.03100 80.35800 46.96500 1.000 26.97788 178 GLY B C 1
ATOM 7450 O O . GLY B 1 178 ? 42.35200 80.47100 48.14700 1.000 27.59600 178 GLY B O 1
ATOM 7454 N N . LEU B 1 179 ? 42.86700 79.88600 46.04100 1.000 27.49303 179 LEU B N 1
ATOM 7455 C CA . LEU B 1 179 ? 44.15000 79.35500 46.47300 1.000 27.63040 179 LEU B CA 1
ATOM 7456 C C . LEU B 1 179 ? 44.95700 80.40400 47.22000 1.000 28.98026 179 LEU B C 1
ATOM 7457 O O . LEU B 1 179 ? 45.70800 80.06300 48.13400 1.000 29.96031 179 LEU B O 1
ATOM 7473 N N . GLU B 1 180 ? 44.82000 81.68000 46.85500 1.000 30.03464 180 GLU B N 1
ATOM 7474 C CA . GLU B 1 180 ? 45.54600 82.73100 47.55400 1.000 32.27874 180 GLU B CA 1
ATOM 7475 C C . GLU B 1 180 ? 45.05800 82.95800 48.97600 1.000 32.33711 180 GLU B C 1
ATOM 7476 O O . GLU B 1 180 ? 45.74700 83.64900 49.73300 1.000 34.94170 180 GLU B O 1
ATOM 7488 N N . HIS B 1 181 ? 43.88800 82.42200 49.34600 1.000 29.84341 181 HIS B N 1
ATOM 7489 C CA . HIS B 1 181 ? 43.34400 82.57000 50.68500 1.000 30.31552 181 HIS B CA 1
ATOM 7490 C C . HIS B 1 181 ? 43.54700 81.32800 51.55300 1.000 27.27055 181 HIS B C 1
ATOM 7491 O O . HIS B 1 181 ? 43.23600 81.36100 52.75100 1.000 28.59891 181 HIS B O 1
ATOM 7505 N N . GLU B 1 182 ? 44.02700 80.22300 50.98000 1.000 25.26088 182 GLU B N 1
ATOM 7506 C CA . GLU B 1 182 ? 44.04900 78.94900 51.69400 1.000 25.44806 182 GLU B CA 1
ATOM 7507 C C . GLU B 1 182 ? 44.97400 78.98600 52.91000 1.000 25.80180 182 GLU B C 1
ATOM 7508 O O . GLU B 1 182 ? 44.67000 78.38000 53.94700 1.000 26.69273 182 GLU B O 1
ATOM 7520 N N . GLU B 1 183 ? 46.07800 79.70800 52.83700 1.000 27.51747 183 GLU B N 1
ATOM 7521 C CA . GLU B 1 183 ? 47.01800 79.70100 53.96700 1.000 31.57688 183 GLU B CA 1
ATOM 7522 C C . GLU B 1 183 ? 46.39800 80.35700 55.20200 1.000 31.62919 183 GLU B C 1
ATOM 7523 O O . GLU B 1 183 ? 46.84000 80.04200 56.25000 1.000 34.61792 183 GLU B O 1
ATOM 7535 N N . ASN B 1 184 ? 45.39900 81.20100 55.05300 1.000 28.58552 184 ASN B N 1
ATOM 7536 C CA . ASN B 1 184 ? 44.78600 81.83800 56.21100 1.000 29.50617 184 ASN B CA 1
ATOM 7537 C C . ASN B 1 184 ? 43.47100 81.19300 56.65000 1.000 26.62342 184 ASN B C 1
ATOM 7538 O O . ASN B 1 184 ? 42.87900 81.63700 57.63700 1.000 27.04299 184 ASN B O 1
ATOM 7549 N N . GLU B 1 185 ? 43.03000 80.15000 55.97200 1.000 25.18849 185 GLU B N 1
ATOM 7550 C CA . GLU B 1 185 ? 41.72700 79.56200 56.24500 1.000 23.56489 185 GLU B CA 1
ATOM 7551 C C . GLU B 1 185 ? 41.77800 78.80400 57.56400 1.000 22.66382 185 GLU B C 1
ATOM 7552 O O . GLU B 1 185 ? 42.67900 77.97600 57.76200 1.000 23.29044 185 GLU B O 1
ATOM 7564 N N . PRO B 1 186 ? 40.84400 79.04400 58.48600 1.000 23.30312 186 PRO B N 1
ATOM 7565 C CA . PRO B 1 186 ? 40.85600 78.28900 59.74300 1.000 23.28195 186 PRO B CA 1
ATOM 7566 C C . PRO B 1 186 ? 40.46700 76.83800 59.52700 1.000 22.22172 186 PRO B C 1
ATOM 7567 O O . PRO B 1 186 ? 39.85900 76.45900 58.52000 1.000 22.58766 186 PRO B O 1
ATOM 7578 N N . GLU B 1 187 ? 40.81300 76.02300 60.51700 1.000 22.36809 187 GLU B N 1
ATOM 7579 C CA . GLU B 1 187 ? 40.39600 74.62900 60.51400 1.000 22.80754 187 GLU B CA 1
ATOM 7580 C C . GLU B 1 187 ? 38.87300 74.54600 60.47600 1.000 21.64956 187 GLU B C 1
ATOM 7581 O O . GLU B 1 187 ? 38.18900 75.37300 61.09100 1.000 22.44526 187 GLU B O 1
ATOM 7593 N N . PRO B 1 188 ? 38.31700 73.52300 59.82900 1.000 20.46537 188 PRO B N 1
ATOM 7594 C CA . PRO B 1 188 ? 36.85500 73.35100 59.81900 1.000 22.14990 188 PRO B CA 1
ATOM 7595 C C . PRO B 1 188 ? 36.34200 73.12400 61.23000 1.000 21.88922 188 PRO B C 1
ATOM 7596 O O . PRO B 1 188 ? 36.99200 72.46000 62.03700 1.000 22.97962 188 PRO B O 1
ATOM 7607 N N . ALA B 1 189 ? 35.16000 73.66000 61.51900 1.000 21.96895 189 ALA B N 1
ATOM 7608 C CA . ALA B 1 189 ? 34.58100 73.56500 62.84700 1.000 22.34581 189 ALA B CA 1
ATOM 7609 C C . ALA B 1 189 ? 34.01800 72.17100 63.09900 1.000 22.50952 189 ALA B C 1
ATOM 7610 O O . ALA B 1 189 ? 33.45500 71.53100 62.21100 1.000 23.45608 189 ALA B O 1
ATOM 7617 N N . LYS B 1 190 ? 34.07400 71.73900 64.35600 1.000 22.18448 190 LYS B N 1
ATOM 7618 C CA . LYS B 1 190 ? 33.54700 70.42000 64.68500 1.000 23.60303 190 LYS B CA 1
ATOM 7619 C C . LYS B 1 190 ? 32.04200 70.45500 64.92700 1.000 22.20830 190 LYS B C 1
ATOM 7620 O O . LYS B 1 190 ? 31.37600 69.42400 64.75100 1.000 21.94988 190 LYS B O 1
ATOM 7639 N N . LEU B 1 191 ? 31.51600 71.62100 65.35100 1.000 22.53580 191 LEU B N 1
ATOM 7640 C CA . LEU B 1 191 ? 30.08700 71.88100 65.53200 1.000 21.69883 191 LEU B CA 1
ATOM 7641 C C . LEU B 1 191 ? 29.49900 71.19200 66.76000 1.000 22.99611 191 LEU B C 1
ATOM 7642 O O . LEU B 1 191 ? 28.91600 71.85900 67.63100 1.000 23.89657 191 LEU B O 1
ATOM 7658 N N . ILE B 1 192 ? 29.59200 69.87100 66.83400 1.000 21.89323 192 ILE B N 1
ATOM 7659 C CA . ILE B 1 192 ? 29.05500 69.10400 67.96000 1.000 21.08439 192 ILE B CA 1
ATOM 7660 C C . ILE B 1 192 ? 30.22600 68.42200 68.63900 1.000 21.40971 192 ILE B C 1
ATOM 7661 O O . ILE B 1 192 ? 30.93000 67.59300 68.03700 1.000 20.79412 192 ILE B O 1
ATOM 7677 N N . THR B 1 193 ? 30.40800 68.74400 69.90600 1.000 21.01279 193 THR B N 1
ATOM 7678 C CA . THR B 1 193 ? 31.36600 68.06900 70.74400 1.000 21.23513 193 THR B CA 1
ATOM 7679 C C . THR B 1 193 ? 30.70400 67.41800 71.94600 1.000 19.18422 193 THR B C 1
ATOM 7680 O O . THR B 1 193 ? 31.30900 66.53300 72.54500 1.000 19.10759 193 THR B O 1
ATOM 7691 N N . HIS B 1 194 ? 29.49600 67.85200 72.34000 1.000 18.31191 194 HIS B N 1
ATOM 7692 C CA . HIS B 1 194 ? 28.85000 67.36500 73.55100 1.000 17.85634 194 HIS B CA 1
ATOM 7693 C C . HIS B 1 194 ? 27.36700 67.18300 73.31500 1.000 17.68493 194 HIS B C 1
ATOM 7694 O O . HIS B 1 194 ? 26.72800 67.97000 72.61500 1.000 19.28266 194 HIS B O 1
ATOM 7708 N N . GLY B 1 195 ? 26.82200 66.18600 74.00700 1.000 16.02827 195 GLY B N 1
ATOM 7709 C CA . GLY B 1 195 ? 25.38200 65.99800 74.12300 1.000 15.85389 195 GLY B CA 1
ATOM 7710 C C . GLY B 1 195 ? 24.91200 66.48100 75.48800 1.000 18.11133 195 GLY B C 1
ATOM 7711 O O . GLY B 1 195 ? 25.63900 66.37600 76.45800 1.000 19.79508 195 GLY B O 1
ATOM 7715 N N . HIS B 1 196 ? 23.72400 67.05100 75.51600 1.000 17.27825 196 HIS B N 1
ATOM 7716 C CA . HIS B 1 196 ? 23.20700 67.68700 76.71600 1.000 17.27015 196 HIS B CA 1
ATOM 7717 C C . HIS B 1 196 ? 21.88800 67.03700 77.09800 1.000 18.24679 196 HIS B C 1
ATOM 7718 O O . HIS B 1 196 ? 20.97500 66.96400 76.26700 1.000 19.44008 196 HIS B O 1
ATOM 7732 N N . LEU B 1 197 ? 21.75300 66.68600 78.38500 1.000 16.85771 197 LEU B N 1
ATOM 7733 C CA . LEU B 1 197 ? 20.47100 66.31600 78.97600 1.000 18.57434 197 LEU B CA 1
ATOM 7734 C C . LEU B 1 197 ? 19.80500 67.61600 79.39600 1.000 19.34445 197 LEU B C 1
ATOM 7735 O O . LEU B 1 197 ? 20.24900 68.27400 80.34700 1.000 19.34530 197 LEU B O 1
ATOM 7751 N N . ASP B 1 198 ? 18.73700 67.97300 78.69400 1.000 21.28069 198 ASP B N 1
ATOM 7752 C CA . ASP B 1 198 ? 17.91000 69.11400 79.04700 1.000 22.78001 198 ASP B CA 1
ATOM 7753 C C . ASP B 1 198 ? 16.76200 68.60400 79.91600 1.000 22.84479 198 ASP B C 1
ATOM 7754 O O . ASP B 1 198 ? 16.09500 67.62400 79.57200 1.000 24.02371 198 ASP B O 1
ATOM 7763 N N . ALA B 1 199 ? 16.52800 69.26900 81.04100 1.000 23.01285 199 ALA B N 1
ATOM 7764 C CA . ALA B 1 199 ? 15.47100 68.88600 81.97200 1.000 24.61253 199 ALA B CA 1
ATOM 7765 C C . ALA B 1 199 ? 14.57300 70.07500 82.26600 1.000 26.65795 199 ALA B C 1
ATOM 7766 O O . ALA B 1 199 ? 15.03600 71.21500 82.37900 1.000 25.10139 199 ALA B O 1
ATOM 7773 N N . THR B 1 200 ? 13.28200 69.78200 82.39900 1.000 27.95446 200 THR B N 1
ATOM 7774 C CA . THR B 1 200 ? 12.30600 70.74100 82.89500 1.000 29.70202 200 THR B CA 1
ATOM 7775 C C . THR B 1 200 ? 11.35700 69.98600 83.81100 1.000 30.70852 200 THR B C 1
ATOM 7776 O O . THR B 1 200 ? 10.91200 68.88900 83.47000 1.000 32.51982 200 THR B O 1
ATOM 7787 N N . CYS B 1 201 ? 11.05300 70.56600 84.97300 1.000 32.73014 201 CYS B N 1
ATOM 7788 C CA . CYS B 1 201 ? 10.10100 69.99500 85.92300 1.000 35.34733 201 CYS B CA 1
ATOM 7789 C C . CYS B 1 201 ? 9.29300 71.16300 86.45800 1.000 35.02420 201 CYS B C 1
ATOM 7790 O O . CYS B 1 201 ? 9.85100 72.10000 87.03500 1.000 34.35819 201 CYS B O 1
ATOM 7797 N N . ALA B 1 202 ? 8.00500 71.16400 86.15000 1.000 36.92953 202 ALA B N 1
ATOM 7798 C CA . ALA B 1 202 ? 7.10700 72.22900 86.57200 1.000 38.35992 202 ALA B CA 1
ATOM 7799 C C . ALA B 1 202 ? 5.92200 71.61000 87.30000 1.000 40.10399 202 ALA B C 1
ATOM 7800 O O . ALA B 1 202 ? 5.14200 70.86200 86.69800 1.000 41.13412 202 ALA B O 1
ATOM 7807 N N . SER B 1 203 ? 5.78400 71.92200 88.59200 1.000 41.58517 203 SER B N 1
ATOM 7808 C CA . SER B 1 203 ? 4.78600 71.30700 89.45100 1.000 44.11791 203 SER B CA 1
ATOM 7809 C C . SER B 1 203 ? 3.75700 72.33800 89.90300 1.000 45.01726 203 SER B C 1
ATOM 7810 O O . SER B 1 203 ? 3.96400 73.55500 89.83100 1.000 45.04675 203 SER B O 1
ATOM 7818 N N . GLY B 1 204 ? 2.63100 71.82900 90.37000 1.000 45.98523 204 GLY B N 1
ATOM 7819 C CA . GLY B 1 204 ? 1.55100 72.67700 90.81700 1.000 46.65938 204 GLY B CA 1
ATOM 7820 C C . GLY B 1 204 ? 0.59000 73.03200 89.69600 1.000 47.02829 204 GLY B C 1
ATOM 7821 O O . GLY B 1 204 ? 0.88900 72.91000 88.51100 1.000 48.80856 204 GLY B O 1
ATOM 7825 N N . VAL B 1 205 ? -0.60800 73.46000 90.09900 1.000 45.24102 205 VAL B N 1
ATOM 7826 C CA . VAL B 1 205 ? -1.61600 73.87000 89.12900 1.000 45.61974 205 VAL B CA 1
ATOM 7827 C C . VAL B 1 205 ? -1.06500 75.00000 88.27800 1.000 46.23673 205 VAL B C 1
ATOM 7828 O O . VAL B 1 205 ? -0.46300 75.95300 88.78900 1.000 47.97700 205 VAL B O 1
ATOM 7841 N N . GLY B 1 206 ? -1.28100 74.90800 86.96900 1.000 45.77816 206 GLY B N 1
ATOM 7842 C CA . GLY B 1 206 ? -0.68800 75.85000 86.04600 1.000 46.21912 206 GLY B CA 1
ATOM 7843 C C . GLY B 1 206 ? 0.79300 75.65300 85.82100 1.000 46.93808 206 GLY B C 1
ATOM 7844 O O . GLY B 1 206 ? 1.40100 76.43700 85.08200 1.000 48.45417 206 GLY B O 1
ATOM 7848 N N . GLN B 1 207 ? 1.39000 74.62900 86.43200 1.000 46.85797 207 GLN B N 1
ATOM 7849 C CA . GLN B 1 207 ? 2.81600 74.31800 86.26100 1.000 46.33242 207 GLN B CA 1
ATOM 7850 C C . GLN B 1 207 ? 3.67600 75.54800 86.54300 1.000 47.87050 207 GLN B C 1
ATOM 7851 O O . GLN B 1 207 ? 4.53300 75.94200 85.74800 1.000 49.73192 207 GLN B O 1
ATOM 7865 N N . SER B 1 208 ? 3.44200 76.15000 87.71100 1.000 46.79093 208 SER B N 1
ATOM 7866 C CA . SER B 1 208 ? 4.00600 77.45200 88.03000 1.000 46.31779 208 SER B CA 1
ATOM 7867 C C . SER B 1 208 ? 5.24500 77.39300 88.90500 1.000 44.28267 208 SER B C 1
ATOM 7868 O O . SER B 1 208 ? 5.95500 78.40200 89.00600 1.000 45.58908 208 SER B O 1
ATOM 7876 N N . SER B 1 209 ? 5.51800 76.26400 89.54200 1.000 42.14663 209 SER B N 1
ATOM 7877 C CA . SER B 1 209 ? 6.54100 76.21800 90.56900 1.000 41.67460 209 SER B CA 1
ATOM 7878 C C . SER B 1 209 ? 7.62700 75.20200 90.23500 1.000 39.61352 209 SER B C 1
ATOM 7879 O O . SER B 1 209 ? 7.50800 74.38800 89.31300 1.000 40.75543 209 SER B O 1
ATOM 7887 N N . SER B 1 210 ? 8.69800 75.26900 91.01400 1.000 39.50128 210 SER B N 1
ATOM 7888 C CA . SER B 1 210 ? 9.84200 74.39400 90.84600 1.000 38.07553 210 SER B CA 1
ATOM 7889 C C . SER B 1 210 ? 9.67900 73.12500 91.67600 1.000 38.04225 210 SER B C 1
ATOM 7890 O O . SER B 1 210 ? 9.10800 73.14100 92.76800 1.000 39.65409 210 SER B O 1
ATOM 7898 N N . CYS B 1 211 ? 10.17800 72.02100 91.14400 1.000 37.58948 211 CYS B N 1
ATOM 7899 C CA . CYS B 1 211 ? 10.13700 70.71200 91.77400 1.000 37.87808 211 CYS B CA 1
ATOM 7900 C C . CYS B 1 211 ? 11.14100 70.55400 92.90800 1.000 36.65148 211 CYS B C 1
ATOM 7901 O O . CYS B 1 211 ? 11.10400 69.52900 93.59600 1.000 36.05490 211 CYS B O 1
ATOM 7908 N N . HIS B 1 212 ? 12.04200 71.51500 93.12200 1.000 36.80029 212 HIS B N 1
ATOM 7909 C CA . HIS B 1 212 ? 12.93900 71.37900 94.26000 1.000 35.81580 212 HIS B CA 1
ATOM 7910 C C . HIS B 1 212 ? 12.24000 71.73500 95.57000 1.000 37.08417 212 HIS B C 1
ATOM 7911 O O . HIS B 1 212 ? 12.68100 71.28900 96.62200 1.000 37.98349 212 HIS B O 1
ATOM 7925 N N . THR B 1 213 ? 11.15900 72.50500 95.51500 1.000 38.61281 213 THR B N 1
ATOM 7926 C CA . THR B 1 213 ? 10.38500 72.85600 96.69100 1.000 39.66187 213 THR B CA 1
ATOM 7927 C C . THR B 1 213 ? 8.95400 72.37000 96.63000 1.000 39.25182 213 THR B C 1
ATOM 7928 O O . THR B 1 213 ? 8.29000 72.37800 97.65800 1.000 39.83672 213 THR B O 1
ATOM 7939 N N . THR B 1 214 ? 8.44600 71.98100 95.46900 1.000 39.54096 214 THR B N 1
ATOM 7940 C CA . THR B 1 214 ? 7.12200 71.38300 95.33100 1.000 39.13238 214 THR B CA 1
ATOM 7941 C C . THR B 1 214 ? 7.27500 70.02300 94.65900 1.000 40.44053 214 THR B C 1
ATOM 7942 O O . THR B 1 214 ? 7.52100 69.95000 93.45100 1.000 39.96710 214 THR B O 1
ATOM 7953 N N . ALA B 1 215 ? 7.14100 68.95300 95.43600 1.000 40.83280 215 ALA B N 1
ATOM 7954 C CA . ALA B 1 215 ? 7.35900 67.60300 94.93800 1.000 40.84341 215 ALA B CA 1
ATOM 7955 C C . ALA B 1 215 ? 6.48600 67.33100 93.72500 1.000 40.13472 215 ALA B C 1
ATOM 7956 O O . ALA B 1 215 ? 5.40300 67.90400 93.57200 1.000 41.82010 215 ALA B O 1
ATOM 7963 N N . VAL B 1 216 ? 7.01600 66.50400 92.81300 1.000 39.10686 216 VAL B N 1
ATOM 7964 C CA . VAL B 1 216 ? 6.29100 66.06400 91.62600 1.000 37.84112 216 VAL B CA 1
ATOM 7965 C C . VAL B 1 216 ? 4.88500 65.63000 92.02600 1.000 38.61272 216 VAL B C 1
ATOM 7966 O O . VAL B 1 216 ? 4.72300 64.69700 92.81800 1.000 38.37394 216 VAL B O 1
ATOM 7979 N N . GLU B 1 217 ? 3.87700 66.32500 91.50400 1.000 38.24722 217 GLU B N 1
ATOM 7980 C CA . GLU B 1 217 ? 2.47900 66.06000 91.83900 1.000 39.44450 217 GLU B CA 1
ATOM 7981 C C . GLU B 1 217 ? 1.66500 65.88500 90.55800 1.000 39.84996 217 GLU B C 1
ATOM 7982 O O . GLU B 1 217 ? 2.19800 65.67700 89.46200 1.000 40.79838 217 GLU B O 1
ATOM 7994 N N . ALA B 1 218 ? 0.34100 65.94200 90.68300 1.000 39.43418 218 ALA B N 1
ATOM 7995 C CA . ALA B 1 218 ? -0.51800 65.52000 89.58400 1.000 38.58453 218 ALA B CA 1
ATOM 7996 C C . ALA B 1 218 ? -0.59300 66.54800 88.46600 1.000 37.95937 218 ALA B C 1
ATOM 7997 O O . ALA B 1 218 ? -0.88600 66.18000 87.33000 1.000 38.25527 218 ALA B O 1
ATOM 8004 N N . ASN B 1 219 ? -0.37900 67.83100 88.75400 1.000 38.14787 219 ASN B N 1
ATOM 8005 C CA . ASN B 1 219 ? -0.35600 68.82700 87.69600 1.000 39.25753 219 ASN B CA 1
ATOM 8006 C C . ASN B 1 219 ? 1.00600 68.94500 87.04000 1.000 39.60331 219 ASN B C 1
ATOM 8007 O O . ASN B 1 219 ? 1.16100 69.81600 86.17900 1.000 41.09640 219 ASN B O 1
ATOM 8018 N N . THR B 1 220 ? 1.96300 68.09500 87.42600 1.000 39.98781 220 THR B N 1
ATOM 8019 C CA . THR B 1 220 ? 3.37000 68.29700 87.07900 1.000 39.64688 220 THR B CA 1
ATOM 8020 C C . THR B 1 220 ? 3.68700 67.87300 85.64700 1.000 40.20082 220 THR B C 1
ATOM 8021 O O . THR B 1 220 ? 3.28000 66.80200 85.18600 1.000 42.20126 220 THR B O 1
ATOM 8032 N N . HIS B 1 221 ? 4.46700 68.70100 84.96600 1.000 40.41164 221 HIS B N 1
ATOM 8033 C CA . HIS B 1 221 ? 5.04900 68.35400 83.67300 1.000 38.67260 221 HIS B CA 1
ATOM 8034 C C . HIS B 1 221 ? 6.54200 68.09200 83.86300 1.000 37.02492 221 HIS B C 1
ATOM 8035 O O . HIS B 1 221 ? 7.24600 68.92500 84.44100 1.000 36.71711 221 HIS B O 1
ATOM 8049 N N . LEU B 1 222 ? 7.01400 66.93100 83.39300 1.000 36.56389 222 LEU B N 1
ATOM 8050 C CA . LEU B 1 222 ? 8.42100 66.53700 83.48000 1.000 34.66905 222 LEU B CA 1
ATOM 8051 C C . LEU B 1 222 ? 8.91400 66.27000 82.06800 1.000 34.31613 222 LEU B C 1
ATOM 8052 O O . LEU B 1 222 ? 8.41200 65.35800 81.39900 1.000 36.05939 222 LEU B O 1
ATOM 8068 N N . THR B 1 223 ? 9.90900 67.04900 81.63400 1.000 32.74041 223 THR B N 1
ATOM 8069 C CA . THR B 1 223 ? 10.40900 67.04900 80.24500 1.000 30.79877 223 THR B CA 1
ATOM 8070 C C . THR B 1 223 ? 11.90800 66.73700 80.22800 1.000 29.22507 223 THR B C 1
ATOM 8071 O O . THR B 1 223 ? 12.63000 67.47200 80.84600 1.000 29.48800 223 THR B O 1
ATOM 8082 N N . LEU B 1 224 ? 12.29000 65.66100 79.55400 1.000 28.30883 224 LEU B N 1
ATOM 8083 C CA . LEU B 1 224 ? 13.68700 65.27200 79.40200 1.000 26.93954 224 LEU B CA 1
ATOM 8084 C C . LEU B 1 224 ? 14.00900 65.23200 77.91600 1.000 26.55726 224 LEU B C 1
ATOM 8085 O O . LEU B 1 224 ? 13.31800 64.55600 77.15800 1.000 28.33008 224 LEU B O 1
ATOM 8101 N N . GLY B 1 225 ? 15.04200 65.96400 77.50100 1.000 26.19156 225 GLY B N 1
ATOM 8102 C CA . GLY B 1 225 ? 15.36800 66.06300 76.09500 1.000 24.37920 225 GLY B CA 1
ATOM 8103 C C . GLY B 1 225 ? 16.86600 65.99500 75.87200 1.000 22.82868 225 GLY B C 1
ATOM 8104 O O . GLY B 1 225 ? 17.67000 66.04500 76.80200 1.000 21.36041 225 GLY B O 1
ATOM 8108 N N . LEU B 1 226 ? 17.23300 65.88100 74.59300 1.000 21.81057 226 LEU B N 1
ATOM 8109 C CA . LEU B 1 226 ? 18.62500 65.72800 74.18500 1.000 19.73396 226 LEU B CA 1
ATOM 8110 C C . LEU B 1 226 ? 18.92300 66.73500 73.09300 1.000 21.57870 226 LEU B C 1
ATOM 8111 O O . LEU B 1 226 ? 18.23800 66.75700 72.06000 1.000 23.01132 226 LEU B O 1
ATOM 8127 N N . THR B 1 227 ? 19.91600 67.58500 73.34400 1.000 20.90205 227 THR B N 1
ATOM 8128 C CA . THR B 1 227 ? 20.44600 68.51300 72.36300 1.000 20.11159 227 THR B CA 1
ATOM 8129 C C . THR B 1 227 ? 21.94800 68.34500 72.33700 1.000 19.10764 227 THR B C 1
ATOM 8130 O O . THR B 1 227 ? 22.54000 67.58600 73.10800 1.000 19.06391 227 THR B O 1
ATOM 8141 N N . PHE B 1 228 ? 22.55700 69.03500 71.38400 1.000 19.54376 228 PHE B N 1
ATOM 8142 C CA . PHE B 1 228 ? 23.99000 68.94600 71.17500 1.000 19.13095 228 PHE B CA 1
ATOM 8143 C C . PHE B 1 228 ? 24.51300 70.35500 70.96600 1.000 20.26878 228 PHE B C 1
ATOM 8144 O O . PHE B 1 228 ? 23.77600 71.23100 70.51200 1.000 21.07508 228 PHE B O 1
ATOM 8161 N N . SER B 1 229 ? 25.77600 70.57900 71.30500 1.000 20.12460 229 SER B N 1
ATOM 8162 C CA . SER B 1 229 ? 26.41500 71.83800 70.95700 1.000 21.30865 229 SER B CA 1
ATOM 8163 C C . SER B 1 229 ? 27.91800 71.62000 70.90700 1.000 20.24843 229 SER B C 1
ATOM 8164 O O . SER B 1 229 ? 28.40800 70.49500 71.04800 1.000 20.16797 229 SER B O 1
ATOM 8172 N N . GLY B 1 230 ? 28.65200 72.72200 70.76700 1.000 21.38606 230 GLY B N 1
ATOM 8173 C CA . GLY B 1 230 ? 30.08900 72.72400 70.68600 1.000 22.88059 230 GLY B CA 1
ATOM 8174 C C . GLY B 1 230 ? 30.80500 73.02800 71.97300 1.000 23.71236 230 GLY B C 1
ATOM 8175 O O . GLY B 1 230 ? 32.00900 73.30100 71.92400 1.000 25.06743 230 GLY B O 1
ATOM 8179 N N . SER B 1 231 ? 30.11500 73.01500 73.11300 1.000 23.77268 231 SER B N 1
ATOM 8180 C CA . SER B 1 231 ? 30.73000 73.29900 74.39300 1.000 24.19194 231 SER B CA 1
ATOM 8181 C C . SER B 1 231 ? 30.05300 72.42300 75.43500 1.000 23.15699 231 SER B C 1
ATOM 8182 O O . SER B 1 231 ? 28.86200 72.12800 75.33400 1.000 24.58518 231 SER B O 1
ATOM 8190 N N . SER B 1 232 ? 30.80800 72.02800 76.44800 1.000 20.72399 232 SER B N 1
ATOM 8191 C CA . SER B 1 232 ? 30.20100 71.34000 77.58200 1.000 20.84500 232 SER B CA 1
ATOM 8192 C C . SER B 1 232 ? 29.35000 72.29000 78.42600 1.000 20.39515 232 SER B C 1
ATOM 8193 O O . SER B 1 232 ? 29.66300 73.46900 78.59300 1.000 21.80165 232 SER B O 1
ATOM 8201 N N . LYS B 1 233 ? 28.26200 71.75200 78.96700 1.000 20.01048 233 LYS B N 1
ATOM 8202 C CA . LYS B 1 233 ? 27.34500 72.52900 79.79100 1.000 21.03841 233 LYS B CA 1
ATOM 8203 C C . LYS B 1 233 ? 26.96800 71.78300 81.06500 1.000 20.44861 233 LYS B C 1
ATOM 8204 O O . LYS B 1 233 ? 26.63200 70.59400 81.03700 1.000 21.44618 233 LYS B O 1
ATOM 8223 N N . ASP B 1 234 ? 26.92600 72.51400 82.17400 1.000 19.40565 234 ASP B N 1
ATOM 8224 C CA . ASP B 1 234 ? 26.32500 71.97000 83.38600 1.000 20.21092 234 ASP B CA 1
ATOM 8225 C C . ASP B 1 234 ? 25.61500 73.12300 84.08900 1.000 18.90243 234 ASP B C 1
ATOM 8226 O O . ASP B 1 234 ? 26.26300 73.93500 84.74200 1.000 21.38121 234 ASP B O 1
ATOM 8235 N N . GLU B 1 235 ? 24.30700 73.24400 83.87100 1.000 19.19284 235 GLU B N 1
ATOM 8236 C CA . GLU B 1 235 ? 23.49700 74.34100 84.39600 1.000 21.03314 235 GLU B CA 1
ATOM 8237 C C . GLU B 1 235 ? 22.72900 73.95300 85.65100 1.000 21.72791 235 GLU B C 1
ATOM 8238 O O . GLU B 1 235 ? 21.73000 74.60500 86.00400 1.000 23.57730 235 GLU B O 1
ATOM 8250 N N . SER B 1 236 ? 23.16800 72.88800 86.30900 1.000 21.62884 236 SER B N 1
ATOM 8251 C CA . SER B 1 236 ? 22.35300 72.29400 87.34700 1.000 24.00742 236 SER B CA 1
ATOM 8252 C C . SER B 1 236 ? 22.26800 73.19900 88.56300 1.000 25.28314 236 SER B C 1
ATOM 8253 O O . SER B 1 236 ? 21.29100 73.12100 89.30800 1.000 25.20327 236 SER B O 1
ATOM 8261 N N . ALA B 1 237 ? 23.27100 74.04800 88.81300 1.000 25.22471 237 ALA B N 1
ATOM 8262 C CA . ALA B 1 237 ? 23.19600 74.90400 90.00200 1.000 27.17034 237 ALA B CA 1
ATOM 8263 C C . ALA B 1 237 ? 22.00100 75.84900 89.92900 1.000 27.82202 237 ALA B C 1
ATOM 8264 O O . ALA B 1 237 ? 21.26100 75.99600 90.90400 1.000 31.06077 237 ALA B O 1
ATOM 8271 N N . THR B 1 238 ? 21.79000 76.50000 88.77900 1.000 26.17633 238 THR B N 1
ATOM 8272 C CA . THR B 1 238 ? 20.60400 77.34700 88.60700 1.000 27.52119 238 THR B CA 1
ATOM 8273 C C . THR B 1 238 ? 19.33700 76.49400 88.55000 1.000 26.76039 238 THR B C 1
ATOM 8274 O O . THR B 1 238 ? 18.30900 76.82400 89.16700 1.000 28.11537 238 THR B O 1
ATOM 8285 N N . TRP B 1 239 ? 19.41800 75.35600 87.85300 1.000 25.57216 239 TRP B N 1
ATOM 8286 C CA . TRP B 1 239 ? 18.24100 74.52200 87.66500 1.000 25.77998 239 TRP B CA 1
ATOM 8287 C C . TRP B 1 239 ? 17.75400 73.97300 88.99300 1.000 24.95037 239 TRP B C 1
ATOM 8288 O O . TRP B 1 239 ? 16.54300 73.86900 89.20400 1.000 25.90519 239 TRP B O 1
ATOM 8309 N N . ASN B 1 240 ? 18.67900 73.57000 89.87700 1.000 24.79570 240 ASN B N 1
ATOM 8310 C CA . ASN B 1 240 ? 18.30600 72.97500 91.16300 1.000 25.16705 240 ASN B CA 1
ATOM 8311 C C . ASN B 1 240 ? 17.49400 73.92700 92.05300 1.000 26.91761 240 ASN B C 1
ATOM 8312 O O . ASN B 1 240 ? 16.87500 73.46900 93.01800 1.000 27.99325 240 ASN B O 1
ATOM 8323 N N . ALA B 1 241 ? 17.48100 75.22400 91.75400 1.000 28.23437 241 ALA B N 1
ATOM 8324 C CA . ALA B 1 241 ? 16.69100 76.20300 92.49500 1.000 29.93015 241 ALA B CA 1
ATOM 8325 C C . ALA B 1 241 ? 15.51800 76.73600 91.68300 1.000 29.97516 241 ALA B C 1
ATOM 8326 O O . ALA B 1 241 ? 14.79400 77.62800 92.16700 1.000 33.22419 241 ALA B O 1
ATOM 8333 N N . ALA B 1 242 ? 15.30900 76.21900 90.47000 1.000 29.11809 242 ALA B N 1
ATOM 8334 C CA . ALA B 1 242 ? 14.18100 76.63200 89.64400 1.000 31.07057 242 ALA B CA 1
ATOM 8335 C C . ALA B 1 242 ? 14.02500 75.64300 88.48800 1.000 30.88142 242 ALA B C 1
ATOM 8336 O O . ALA B 1 242 ? 14.42900 75.92100 87.34200 1.000 32.59784 242 ALA B O 1
ATOM 8343 N N . THR B 1 243 ? 13.52300 74.45100 88.77700 1.000 31.97740 243 THR B N 1
ATOM 8344 C CA . THR B 1 243 ? 13.51200 73.38700 87.78100 1.000 31.59861 243 THR B CA 1
ATOM 8345 C C . THR B 1 243 ? 12.52100 73.65600 86.65900 1.000 33.27081 243 THR B C 1
ATOM 8346 O O . THR B 1 243 ? 12.56900 72.96700 85.64300 1.000 34.60136 243 THR B O 1
ATOM 8357 N N . ASN B 1 244 ? 11.62000 74.61800 86.82100 1.000 32.86225 244 ASN B N 1
ATOM 8358 C CA . ASN B 1 244 ? 10.62700 74.92800 85.80000 1.000 33.58295 244 ASN B CA 1
ATOM 8359 C C . ASN B 1 244 ? 11.19400 75.71400 84.63500 1.000 34.44403 244 ASN B C 1
ATOM 8360 O O . ASN B 1 244 ? 10.44300 76.14600 83.75000 1.000 36.51481 244 ASN B O 1
ATOM 8371 N N . ASN B 1 245 ? 12.50600 75.86400 84.58500 1.000 32.73920 245 ASN B N 1
ATOM 8372 C CA . ASN B 1 245 ? 13.18300 76.44900 83.44100 1.000 34.30143 245 ASN B CA 1
ATOM 8373 C C . ASN B 1 245 ? 13.99500 75.34500 82.76900 1.000 32.56290 245 ASN B C 1
ATOM 8374 O O . ASN B 1 245 ? 14.69000 74.58000 83.44200 1.000 34.31590 245 ASN B O 1
ATOM 8385 N N . LYS B 1 246 ? 13.89600 75.24100 81.44800 1.000 32.73063 246 LYS B N 1
ATOM 8386 C CA . LYS B 1 246 ? 14.62900 74.19000 80.75800 1.000 29.52532 246 LYS B CA 1
ATOM 8387 C C . LYS B 1 246 ? 16.12000 74.50500 80.83200 1.000 27.49114 246 LYS B C 1
ATOM 8388 O O . LYS B 1 246 ? 16.55000 75.58800 80.43000 1.000 28.31464 246 LYS B O 1
ATOM 8407 N N . ARG B 1 247 ? 16.91600 73.57700 81.34700 1.000 24.81226 247 ARG B N 1
ATOM 8408 C CA . ARG B 1 247 ? 18.35700 73.77900 81.43000 1.000 23.15503 247 ARG B CA 1
ATOM 8409 C C . ARG B 1 247 ? 19.07600 72.47700 81.10800 1.000 21.50138 247 ARG B C 1
ATOM 8410 O O . ARG B 1 247 ? 18.53400 71.38800 81.26400 1.000 21.39691 247 ARG B O 1
ATOM 8431 N N . ALA B 1 248 ? 20.29900 72.60400 80.60600 1.000 20.36637 248 ALA B N 1
ATOM 8432 C CA . ALA B 1 248 ? 21.16000 71.45200 80.37600 1.000 19.65180 248 ALA B CA 1
ATOM 8433 C C . ALA B 1 248 ? 21.83400 71.09700 81.68300 1.000 18.08540 248 ALA B C 1
ATOM 8434 O O . ALA B 1 248 ? 22.77300 71.76800 82.11200 1.000 19.55973 248 ALA B O 1
ATOM 8441 N N . ILE B 1 249 ? 21.33300 70.04900 82.33600 1.000 17.52362 249 ILE B N 1
ATOM 8442 C CA . ILE B 1 249 ? 21.80500 69.70200 83.67400 1.000 18.61232 249 ILE B CA 1
ATOM 8443 C C . ILE B 1 249 ? 22.96500 68.71800 83.65000 1.000 18.37483 249 ILE B C 1
ATOM 8444 O O . ILE B 1 249 ? 23.56300 68.45200 84.69700 1.000 19.57624 249 ILE B O 1
ATOM 8460 N N . HIS B 1 250 ? 23.32600 68.19000 82.48500 1.000 17.57933 250 HIS B N 1
ATOM 8461 C CA . HIS B 1 250 ? 24.46800 67.29100 82.36600 1.000 17.54532 250 HIS B CA 1
ATOM 8462 C C . HIS B 1 250 ? 24.91900 67.31100 80.91300 1.000 17.49869 250 HIS B C 1
ATOM 8463 O O . HIS B 1 250 ? 24.09700 67.47800 80.01300 1.000 19.96584 250 HIS B O 1
ATOM 8477 N N . SER B 1 251 ? 26.21000 67.09100 80.69000 1.000 16.57626 251 SER B N 1
ATOM 8478 C CA . SER B 1 251 ? 26.72900 66.91300 79.33300 1.000 16.85081 251 SER B CA 1
ATOM 8479 C C . SER B 1 251 ? 27.57200 65.65600 79.25000 1.000 18.13047 251 SER B C 1
ATOM 8480 O O . SER B 1 251 ? 28.19200 65.25000 80.22600 1.000 19.40130 251 SER B O 1
ATOM 8488 N N . ASN B 1 252 ? 27.62900 65.07800 78.04400 1.000 16.79149 252 ASN B N 1
ATOM 8489 C CA . ASN B 1 252 ? 28.48100 63.93900 77.73900 1.000 18.59730 252 ASN B CA 1
ATOM 8490 C C . ASN B 1 252 ? 29.16600 64.17200 76.39800 1.000 19.07345 252 ASN B C 1
ATOM 8491 O O . ASN B 1 252 ? 28.70400 64.95000 75.55800 1.000 18.83873 252 ASN B O 1
ATOM 8502 N N . ASP B 1 253 ? 30.26200 63.43800 76.20100 1.000 20.92710 253 ASP B N 1
ATOM 8503 C CA . ASP B 1 253 ? 31.03700 63.52100 74.96600 1.000 20.72242 253 ASP B CA 1
ATOM 8504 C C . ASP B 1 253 ? 30.23600 63.02000 73.75600 1.000 21.85346 253 ASP B C 1
ATOM 8505 O O . ASP B 1 253 ? 29.67900 61.91400 73.74700 1.000 23.33916 253 ASP B O 1
ATOM 8514 N N . ALA B 1 254 ? 30.24200 63.81500 72.68900 1.000 21.14388 254 ALA B N 1
ATOM 8515 C CA . ALA B 1 254 ? 29.57100 63.45800 71.44900 1.000 22.19684 254 ALA B CA 1
ATOM 8516 C C . ALA B 1 254 ? 30.42100 63.98000 70.28600 1.000 22.58556 254 ALA B C 1
ATOM 8517 O O . ALA B 1 254 ? 29.98400 64.80100 69.48700 1.000 22.63471 254 ALA B O 1
ATOM 8524 N N . ASP B 1 255 ? 31.67800 63.53200 70.22400 1.000 24.46765 255 ASP B N 1
ATOM 8525 C CA . ASP B 1 255 ? 32.64700 63.99300 69.21700 1.000 25.79049 255 ASP B CA 1
ATOM 8526 C C . ASP B 1 255 ? 32.47000 63.19300 67.93100 1.000 25.44763 255 ASP B C 1
ATOM 8527 O O . ASP B 1 255 ? 33.16900 62.21500 67.67500 1.000 26.15919 255 ASP B O 1
ATOM 8536 N N . PHE B 1 256 ? 31.46600 63.58200 67.14200 1.000 24.45249 256 PHE B N 1
ATOM 8537 C CA . PHE B 1 256 ? 31.17000 62.84600 65.90800 1.000 24.36878 256 PHE B CA 1
ATOM 8538 C C . PHE B 1 256 ? 32.31100 62.91000 64.90000 1.000 25.36183 256 PHE B C 1
ATOM 8539 O O . PHE B 1 256 ? 32.68200 61.88700 64.31000 1.000 25.07875 256 PHE B O 1
ATOM 8556 N N . LEU B 1 257 ? 32.86000 64.09900 64.66000 1.000 23.93618 257 LEU B N 1
ATOM 8557 C CA . LEU B 1 257 ? 33.83900 64.23200 63.58800 1.000 23.97694 257 LEU B CA 1
ATOM 8558 C C . LEU B 1 257 ? 35.19600 63.67000 63.97500 1.000 26.02434 257 LEU B C 1
ATOM 8559 O O . LEU B 1 257 ? 35.94400 63.22200 63.09500 1.000 25.53467 257 LEU B O 1
ATOM 8575 N N . GLY B 1 258 ? 35.55900 63.72300 65.24700 1.000 26.68600 258 GLY B N 1
ATOM 8576 C CA . GLY B 1 258 ? 36.90800 63.37400 65.64700 1.000 27.66287 258 GLY B CA 1
ATOM 8577 C C . GLY B 1 258 ? 37.84800 64.29000 64.89100 1.000 26.32715 258 GLY B C 1
ATOM 8578 O O . GLY B 1 258 ? 37.64500 65.50200 64.85000 1.000 26.20772 258 GLY B O 1
ATOM 8582 N N . SER B 1 259 ? 38.90800 63.73300 64.30300 1.000 26.74235 259 SER B N 1
ATOM 8583 C CA . SER B 1 259 ? 39.83600 64.52300 63.51000 1.000 25.32676 259 SER B CA 1
ATOM 8584 C C . SER B 1 259 ? 39.49700 64.52000 62.03900 1.000 23.91395 259 SER B C 1
ATOM 8585 O O . SER B 1 259 ? 40.27600 65.07000 61.25600 1.000 23.01899 259 SER B O 1
ATOM 8593 N N . ASN B 1 260 ? 38.35800 63.96800 61.64000 1.000 22.59393 260 ASN B N 1
ATOM 8594 C CA . ASN B 1 260 ? 38.07600 63.77800 60.22100 1.000 21.72493 260 ASN B CA 1
ATOM 8595 C C . ASN B 1 260 ? 38.20800 65.07800 59.43600 1.000 20.94776 260 ASN B C 1
ATOM 8596 O O . ASN B 1 260 ? 38.78500 65.07600 58.33600 1.000 21.39662 260 ASN B O 1
ATOM 8606 N N . ALA B 1 261 ? 37.63900 66.18100 59.92800 1.000 18.82528 261 ALA B N 1
ATOM 8607 C CA . ALA B 1 261 ? 37.65900 67.41200 59.14300 1.000 18.97915 261 ALA B CA 1
ATOM 8608 C C . ALA B 1 261 ? 39.00100 68.11200 59.20200 1.000 19.21745 261 ALA B C 1
ATOM 8609 O O . ALA B 1 261 ? 39.43600 68.68700 58.19600 1.000 19.07522 261 ALA B O 1
ATOM 8616 N N . THR B 1 262 ? 39.72700 67.99800 60.30100 1.000 19.01817 262 THR B N 1
ATOM 8617 C CA . THR B 1 262 ? 41.06700 68.56200 60.35800 1.000 20.22066 262 THR B CA 1
ATOM 8618 C C . THR B 1 262 ? 42.02500 67.77700 59.48300 1.000 19.88463 262 THR B C 1
ATOM 8619 O O . THR B 1 262 ? 42.90800 68.36700 58.85600 1.000 19.51987 262 THR B O 1
ATOM 8630 N N . VAL B 1 263 ? 41.86500 66.46000 59.41100 1.000 19.76942 263 VAL B N 1
ATOM 8631 C CA . VAL B 1 263 ? 42.68500 65.65100 58.51300 1.000 19.64871 263 VAL B CA 1
ATOM 8632 C C . VAL B 1 263 ? 42.43700 66.03900 57.05400 1.000 18.72779 263 VAL B C 1
ATOM 8633 O O . VAL B 1 263 ? 43.36700 66.04700 56.22200 1.000 19.70405 263 VAL B O 1
ATOM 8646 N N . ALA B 1 264 ? 41.19700 66.36600 56.70500 1.000 17.29754 264 ALA B N 1
ATOM 8647 C CA . ALA B 1 264 ? 40.89000 66.82000 55.35300 1.000 17.59421 264 ALA B CA 1
ATOM 8648 C C . ALA B 1 264 ? 41.54200 68.16800 55.08300 1.000 17.70064 264 ALA B C 1
ATOM 8649 O O . ALA B 1 264 ? 42.13900 68.37300 54.01600 1.000 18.38845 264 ALA B O 1
ATOM 8656 N N . HIS B 1 265 ? 41.40700 69.11200 56.02200 1.000 17.32941 265 HIS B N 1
ATOM 8657 C CA . HIS B 1 265 ? 42.09500 70.39800 55.94200 1.000 18.13192 265 HIS B CA 1
ATOM 8658 C C . HIS B 1 265 ? 43.59600 70.22500 55.73400 1.000 18.06183 265 HIS B C 1
ATOM 8659 O O . HIS B 1 265 ? 44.20100 70.89100 54.88300 1.000 18.12816 265 HIS B O 1
ATOM 8673 N N . GLU B 1 266 ? 44.21100 69.31300 56.47500 1.000 17.90027 266 GLU B N 1
ATOM 8674 C CA . GLU B 1 266 ? 45.64400 69.07600 56.36500 1.000 17.44862 266 GLU B CA 1
ATOM 8675 C C . GLU B 1 266 ? 46.00000 68.42200 55.04100 1.000 18.07031 266 GLU B C 1
ATOM 8676 O O . GLU B 1 266 ? 47.09100 68.67100 54.50600 1.000 18.97673 266 GLU B O 1
ATOM 8688 N N . ALA B 1 267 ? 45.08300 67.66300 54.44200 1.000 18.25196 267 ALA B N 1
ATOM 8689 C CA . ALA B 1 267 ? 45.35700 67.07900 53.13200 1.000 17.17638 267 ALA B CA 1
ATOM 8690 C C . ALA B 1 267 ? 45.40300 68.15300 52.05400 1.000 17.45651 267 ALA B C 1
ATOM 8691 O O . ALA B 1 267 ? 46.15900 68.03000 51.07300 1.000 18.95022 267 ALA B O 1
ATOM 8698 N N . LEU B 1 268 ? 44.57200 69.18500 52.16900 1.000 16.90521 268 LEU B N 1
ATOM 8699 C CA . LEU B 1 268 ? 44.66700 70.30000 51.24100 1.000 17.31906 268 LEU B CA 1
ATOM 8700 C C . LEU B 1 268 ? 45.98800 71.01700 51.41500 1.000 18.53019 268 LEU B C 1
ATOM 8701 O O . LEU B 1 268 ? 46.63500 71.37600 50.41700 1.000 17.87539 268 LEU B O 1
ATOM 8717 N N . LYS B 1 269 ? 46.39900 71.27600 52.65700 1.000 17.75440 269 LYS B N 1
ATOM 8718 C CA . LYS B 1 269 ? 47.70300 71.88800 52.87800 1.000 19.60957 269 LYS B CA 1
ATOM 8719 C C . LYS B 1 269 ? 48.83600 71.03300 52.28900 1.000 20.33488 269 LYS B C 1
ATOM 8720 O O . LYS B 1 269 ? 49.82600 71.56800 51.78600 1.000 20.75445 269 LYS B O 1
ATOM 8739 N N . ALA B 1 270 ? 48.73600 69.70600 52.37700 1.000 19.83080 270 ALA B N 1
ATOM 8740 C CA . ALA B 1 270 ? 49.79200 68.84800 51.82800 1.000 20.79925 270 ALA B CA 1
ATOM 8741 C C . ALA B 1 270 ? 50.02900 69.12000 50.34700 1.000 21.53512 270 ALA B C 1
ATOM 8742 O O . ALA B 1 270 ? 51.14600 68.96400 49.84700 1.000 21.76700 270 ALA B O 1
ATOM 8749 N N . ILE B 1 271 ? 48.98700 69.43000 49.60900 1.000 20.10949 271 ILE B N 1
ATOM 8750 C CA . ILE B 1 271 ? 49.10600 69.73600 48.15600 1.000 19.50760 271 ILE B CA 1
ATOM 8751 C C . ILE B 1 271 ? 49.92400 71.01300 48.05100 1.000 19.83301 271 ILE B C 1
ATOM 8752 O O . ILE B 1 271 ? 50.83100 71.05100 47.27300 1.000 20.14667 271 ILE B O 1
ATOM 8768 N N . ARG B 1 272 ? 49.60200 72.01300 48.84500 1.000 20.64156 272 ARG B N 1
ATOM 8769 C CA . ARG B 1 272 ? 50.33200 73.26200 48.78900 1.000 20.85011 272 ARG B CA 1
ATOM 8770 C C . ARG B 1 272 ? 51.76600 73.08700 49.25700 1.000 22.24707 272 ARG B C 1
ATOM 8771 O O . ARG B 1 272 ? 52.67500 73.66800 48.65100 1.000 24.48329 272 ARG B O 1
ATOM 8792 N N . SER B 1 273 ? 51.99100 72.28600 50.31100 1.000 22.38399 273 SER B N 1
ATOM 8793 C CA . SER B 1 273 ? 53.34200 72.09700 50.83300 1.000 23.98543 273 SER B CA 1
ATOM 8794 C C . SER B 1 273 ? 54.25500 71.44400 49.80900 1.000 23.05285 273 SER B C 1
ATOM 8795 O O . SER B 1 273 ? 55.46300 71.69000 49.80000 1.000 25.28470 273 SER B O 1
ATOM 8803 N N . ALA B 1 274 ? 53.70800 70.57300 48.97600 1.000 22.53882 274 ALA B N 1
ATOM 8804 C CA . ALA B 1 274 ? 54.44500 69.91000 47.91500 1.000 23.24198 274 ALA B CA 1
ATOM 8805 C C . ALA B 1 274 ? 54.63500 70.79600 46.69400 1.000 25.08048 274 ALA B C 1
ATOM 8806 O O . ALA B 1 274 ? 55.25300 70.35500 45.73400 1.000 26.36893 274 ALA B O 1
ATOM 8813 N N . GLY B 1 275 ? 54.13000 72.02400 46.71100 1.000 23.69924 275 GLY B N 1
ATOM 8814 C CA . GLY B 1 275 ? 54.15100 72.85500 45.52400 1.000 24.95593 275 GLY B CA 1
ATOM 8815 C C . GLY B 1 275 ? 53.40000 72.24900 44.36900 1.000 24.24630 275 GLY B C 1
ATOM 8816 O O . GLY B 1 275 ? 53.74200 72.50500 43.20500 1.000 23.99485 275 GLY B O 1
ATOM 8820 N N . ALA B 1 276 ? 52.35900 71.47100 44.65400 1.000 21.98510 276 ALA B N 1
ATOM 8821 C CA . ALA B 1 276 ? 51.68700 70.63600 43.67400 1.000 22.37233 276 ALA B CA 1
ATOM 8822 C C . ALA B 1 276 ? 50.29800 71.12800 43.30300 1.000 20.96932 276 ALA B C 1
ATOM 8823 O O . ALA B 1 276 ? 49.52400 70.36400 42.73500 1.000 21.23166 276 ALA B O 1
ATOM 8830 N N . SER B 1 277 ? 49.96400 72.38300 43.59700 1.000 20.88754 277 SER B N 1
ATOM 8831 C CA . SER B 1 277 ? 48.59700 72.83800 43.39300 1.000 21.83990 277 SER B CA 1
ATOM 8832 C C . SER B 1 277 ? 48.23900 73.11800 41.93500 1.000 20.71722 277 SER B C 1
ATOM 8833 O O . SER B 1 277 ? 47.05500 73.07700 41.58300 1.000 20.46996 277 SER B O 1
ATOM 8841 N N . THR B 1 278 ? 49.22000 73.40200 41.06900 1.000 19.39691 278 THR B N 1
ATOM 8842 C CA . THR B 1 278 ? 48.98500 73.72600 39.65800 1.000 19.31286 278 THR B CA 1
ATOM 8843 C C . THR B 1 278 ? 49.90400 72.88700 38.77700 1.000 20.33936 278 THR B C 1
ATOM 8844 O O . THR B 1 278 ? 50.77500 73.41600 38.07800 1.000 20.58701 278 THR B O 1
ATOM 8855 N N . PRO B 1 279 ? 49.69700 71.58200 38.72600 1.000 18.98927 279 PRO B N 1
ATOM 8856 C CA . PRO B 1 279 ? 50.61500 70.75100 37.96800 1.000 19.12855 279 PRO B CA 1
ATOM 8857 C C . PRO B 1 279 ? 50.34700 70.87800 36.47100 1.000 20.15056 279 PRO B C 1
ATOM 8858 O O . PRO B 1 279 ? 49.22100 71.09600 36.01600 1.000 19.26363 279 PRO B O 1
ATOM 8869 N N . CYS B 1 280 ? 51.41900 70.68500 35.67600 1.000 18.58526 280 CYS B N 1
ATOM 8870 C CA . CYS B 1 280 ? 51.35400 70.72900 34.20500 1.000 20.34404 280 CYS B CA 1
ATOM 8871 C C . CYS B 1 280 ? 50.60400 71.96600 33.71300 1.000 20.83627 280 CYS B C 1
ATOM 8872 O O . CYS B 1 280 ? 49.63400 71.87400 32.94900 1.000 22.20373 280 CYS B O 1
ATOM 8879 N N . SER B 1 281 ? 51.03700 73.13000 34.19900 1.000 19.67019 281 SER B N 1
ATOM 8880 C CA . SER B 1 281 ? 50.44500 74.37100 33.74200 1.000 21.13209 281 SER B CA 1
ATOM 8881 C C . SER B 1 281 ? 51.05900 74.86900 32.43100 1.000 23.54281 281 SER B C 1
ATOM 8882 O O . SER B 1 281 ? 50.53000 75.81100 31.83000 1.000 26.44233 281 SER B O 1
ATOM 8890 N N . SER B 1 282 ? 52.16100 74.27800 31.95900 1.000 22.57050 282 SER B N 1
ATOM 8891 C CA . SER B 1 282 ? 52.83800 74.75100 30.74900 1.000 23.24450 282 SER B CA 1
ATOM 8892 C C . SER B 1 282 ? 52.36900 73.99000 29.52400 1.000 22.95556 282 SER B C 1
ATOM 8893 O O . SER B 1 282 ? 52.14000 72.78100 29.57000 1.000 23.49353 282 SER B O 1
ATOM 8901 N N . LEU B 1 283 ? 52.19600 74.72600 28.43700 1.000 22.11277 283 LEU B N 1
ATOM 8902 C CA . LEU B 1 283 ? 51.75000 74.16100 27.16900 1.000 20.14592 283 LEU B CA 1
ATOM 8903 C C . LEU B 1 283 ? 52.80200 74.34700 26.08600 1.000 20.38979 283 LEU B C 1
ATOM 8904 O O . LEU B 1 283 ? 53.34000 75.44800 25.90200 1.000 21.25726 283 LEU B O 1
ATOM 8920 N N . ILE B 1 284 ? 53.04500 73.26800 25.34500 1.000 19.88164 284 ILE B N 1
ATOM 8921 C CA . ILE B 1 284 ? 53.95500 73.32200 24.21800 1.000 20.31208 284 ILE B CA 1
ATOM 8922 C C . ILE B 1 284 ? 53.48600 74.34400 23.20400 1.000 20.91694 284 ILE B C 1
ATOM 8923 O O . ILE B 1 284 ? 54.31400 74.95500 22.51400 1.000 22.91932 284 ILE B O 1
ATOM 8939 N N . THR B 1 285 ? 52.17700 74.52700 23.04700 1.000 21.10439 285 THR B N 1
ATOM 8940 C CA . THR B 1 285 ? 51.64100 75.50800 22.10900 1.000 21.69811 285 THR B CA 1
ATOM 8941 C C . THR B 1 285 ? 51.79600 76.94100 22.58400 1.000 22.45262 285 THR B C 1
ATOM 8942 O O . THR B 1 285 ? 51.40600 77.85600 21.84700 1.000 24.75456 285 THR B O 1
ATOM 8953 N N . ASP B 1 286 ? 52.30700 77.16500 23.79300 1.000 23.07974 286 ASP B N 1
ATOM 8954 C CA . ASP B 1 286 ? 52.57200 78.51300 24.29400 1.000 23.94695 286 ASP B CA 1
ATOM 8955 C C . ASP B 1 286 ? 54.03600 78.85300 24.03300 1.000 22.72488 286 ASP B C 1
ATOM 8956 O O . ASP B 1 286 ? 54.93300 78.25500 24.63800 1.000 22.90434 286 ASP B O 1
ATOM 8965 N N . PHE B 1 287 ? 54.28900 79.77300 23.09500 1.000 22.94229 287 PHE B N 1
ATOM 8966 C CA . PHE B 1 287 ? 55.68000 80.04700 22.75000 1.000 23.51869 287 PHE B CA 1
ATOM 8967 C C . PHE B 1 287 ? 56.47800 80.49900 23.97200 1.000 23.90964 287 PHE B C 1
ATOM 8968 O O . PHE B 1 287 ? 57.67200 80.20200 24.07800 1.000 24.47803 287 PHE B O 1
ATOM 8985 N N . ASN B 1 288 ? 55.85100 81.21300 24.90800 1.000 25.96756 288 ASN B N 1
ATOM 8986 C CA . ASN B 1 288 ? 56.58600 81.64000 26.09600 1.000 27.69874 288 ASN B CA 1
ATOM 8987 C C . ASN B 1 288 ? 57.10000 80.43700 26.88400 1.000 27.28339 288 ASN B C 1
ATOM 8988 O O . ASN B 1 288 ? 58.20800 80.46700 27.43500 1.000 28.96547 288 ASN B O 1
ATOM 8999 N N . ALA B 1 289 ? 56.32800 79.35400 26.92500 1.000 25.31154 289 ALA B N 1
ATOM 9000 C CA . ALA B 1 289 ? 56.81100 78.16400 27.61400 1.000 23.91275 289 ALA B CA 1
ATOM 9001 C C . ALA B 1 289 ? 57.97800 77.53300 26.85800 1.000 23.84965 289 ALA B C 1
ATOM 9002 O O . ALA B 1 289 ? 58.94100 77.05100 27.46800 1.000 25.49424 289 ALA B O 1
ATOM 9009 N N . VAL B 1 290 ? 57.91100 77.52100 25.52100 1.000 24.03767 290 VAL B N 1
ATOM 9010 C CA . VAL B 1 290 ? 58.98100 76.93800 24.71400 1.000 26.38262 290 VAL B CA 1
ATOM 9011 C C . VAL B 1 290 ? 60.25100 77.75800 24.85400 1.000 26.73449 290 VAL B C 1
ATOM 9012 O O . VAL B 1 290 ? 61.33400 77.21500 25.10700 1.000 27.51027 290 VAL B O 1
ATOM 9025 N N . ARG B 1 291 ? 60.13400 79.07800 24.67200 1.000 26.17024 291 ARG B N 1
ATOM 9026 C CA . ARG B 1 291 ? 61.30400 79.94900 24.67000 1.000 30.15317 291 ARG B CA 1
ATOM 9027 C C . ARG B 1 291 ? 62.02000 79.88100 26.00300 1.000 31.94368 291 ARG B C 1
ATOM 9028 O O . ARG B 1 291 ? 63.24700 80.00500 26.05000 1.000 33.95666 291 ARG B O 1
ATOM 9049 N N . ALA B 1 292 ? 61.27700 79.66500 27.08300 1.000 31.49054 292 ALA B N 1
ATOM 9050 C CA . ALA B 1 292 ? 61.84700 79.60300 28.42200 1.000 31.61716 292 ALA B CA 1
ATOM 9051 C C . ALA B 1 292 ? 62.38400 78.22400 28.77500 1.000 31.51690 292 ALA B C 1
ATOM 9052 O O . ALA B 1 292 ? 63.06300 78.07600 29.79600 1.000 33.14766 292 ALA B O 1
ATOM 9059 N N . ASN B 1 293 ? 62.09900 77.21400 27.97700 1.000 28.97378 293 ASN B N 1
ATOM 9060 C CA . ASN B 1 293 ? 62.63200 75.89700 28.28500 1.000 28.06752 293 ASN B CA 1
ATOM 9061 C C . ASN B 1 293 ? 64.14200 75.87800 28.05500 1.000 27.65991 293 ASN B C 1
ATOM 9062 O O . ASN B 1 293 ? 64.61400 76.34500 27.01100 1.000 27.53556 293 ASN B O 1
ATOM 9073 N N . PRO B 1 294 ? 64.92600 75.31000 28.97500 1.000 28.73398 294 PRO B N 1
ATOM 9074 C CA . PRO B 1 294 ? 66.39600 75.35600 28.81700 1.000 30.36927 294 PRO B CA 1
ATOM 9075 C C . PRO B 1 294 ? 66.92100 74.67800 27.56100 1.000 30.86949 294 PRO B C 1
ATOM 9076 O O . PRO B 1 294 ? 68.07500 74.93100 27.18200 1.000 33.73187 294 PRO B O 1
ATOM 9087 N N . LYS B 1 295 ? 66.12800 73.81900 26.90100 1.000 28.65280 295 LYS B N 1
ATOM 9088 C CA . LYS B 1 295 ? 66.62200 73.14700 25.70000 1.000 28.67444 295 LYS B CA 1
ATOM 9089 C C . LYS B 1 295 ? 66.54700 74.01400 24.43600 1.000 28.48949 295 LYS B C 1
ATOM 9090 O O . LYS B 1 295 ? 67.21600 73.71100 23.44600 1.000 27.61470 295 LYS B O 1
ATOM 9109 N N . PHE B 1 296 ? 65.74500 75.07600 24.43100 1.000 27.15017 296 PHE B N 1
ATOM 9110 C CA . PHE B 1 296 ? 65.35900 75.72100 23.17400 1.000 25.26464 296 PHE B CA 1
ATOM 9111 C C . PHE B 1 296 ? 66.51200 76.47500 22.50800 1.000 26.69470 296 PHE B C 1
ATOM 9112 O O . PHE B 1 296 ? 66.77100 76.28500 21.31500 1.000 24.90935 296 PHE B O 1
ATOM 9129 N N . LYS B 1 297 ? 67.23200 77.31900 23.24400 1.000 25.12417 297 LYS B N 1
ATOM 9130 C CA . LYS B 1 297 ? 68.18500 78.20800 22.57600 1.000 25.56688 297 LYS B CA 1
ATOM 9131 C C . LYS B 1 297 ? 69.31900 77.44700 21.89900 1.000 26.18183 297 LYS B C 1
ATOM 9132 O O . LYS B 1 297 ? 69.71500 77.78300 20.77600 1.000 25.48527 297 LYS B O 1
ATOM 9151 N N . LEU B 1 298 ? 69.85500 76.41500 22.55300 1.000 25.11656 298 LEU B N 1
ATOM 9152 C CA . LEU B 1 298 ? 70.94600 75.67100 21.94200 1.000 25.85965 298 LEU B CA 1
ATOM 9153 C C . LEU B 1 298 ? 70.50000 75.05200 20.63300 1.000 26.98286 298 LEU B C 1
ATOM 9154 O O . LEU B 1 298 ? 71.25200 75.05400 19.66800 1.000 27.03311 298 LEU B O 1
ATOM 9170 N N . MET B 1 299 ? 69.27900 74.52600 20.56500 1.000 27.09286 299 MET B N 1
ATOM 9171 C CA . MET B 1 299 ? 68.84600 73.91100 19.31900 1.000 27.55385 299 MET B CA 1
ATOM 9172 C C . MET B 1 299 ? 68.60200 74.95100 18.23400 1.000 25.57320 299 MET B C 1
ATOM 9173 O O . MET B 1 299 ? 68.74700 74.65100 17.05600 1.000 25.96335 299 MET B O 1
ATOM 9187 N N . VAL B 1 300 ? 68.18100 76.15900 18.58900 1.000 24.43911 300 VAL B N 1
ATOM 9188 C CA . VAL B 1 300 ? 68.13300 77.23200 17.59200 1.000 24.66992 300 VAL B CA 1
ATOM 9189 C C . VAL B 1 300 ? 69.51000 77.45300 16.98000 1.000 26.66033 300 VAL B C 1
ATOM 9190 O O . VAL B 1 300 ? 69.65400 77.60300 15.76000 1.000 27.91658 300 VAL B O 1
ATOM 9203 N N . ILE B 1 301 ? 70.53800 77.53600 17.82400 1.000 26.56360 301 ILE B N 1
ATOM 9204 C CA . ILE B 1 301 ? 71.89500 77.70600 17.31600 1.000 26.80926 301 ILE B CA 1
ATOM 9205 C C . ILE B 1 301 ? 72.25000 76.55400 16.39200 1.000 28.58384 301 ILE B C 1
ATOM 9206 O O . ILE B 1 301 ? 72.75900 76.75100 15.28500 1.000 29.47943 301 ILE B O 1
ATOM 9222 N N . LYS B 1 302 ? 71.98900 75.32600 16.83400 1.000 27.29513 302 LYS B N 1
ATOM 9223 C CA . LYS B 1 302 ? 72.40600 74.16400 16.05300 1.000 27.54752 302 LYS B CA 1
ATOM 9224 C C . LYS B 1 302 ? 71.63900 74.06200 14.74000 1.000 30.41162 302 LYS B C 1
ATOM 9225 O O . LYS B 1 302 ? 72.22700 73.75000 13.69800 1.000 31.25370 302 LYS B O 1
ATOM 9244 N N . ALA B 1 303 ? 70.32300 74.28400 14.77000 1.000 29.06132 303 ALA B N 1
ATOM 9245 C CA . ALA B 1 303 ? 69.48200 74.03900 13.60700 1.000 30.37569 303 ALA B CA 1
ATOM 9246 C C . ALA B 1 303 ? 69.24300 75.27100 12.74400 1.000 30.96997 303 ALA B C 1
ATOM 9247 O O . ALA B 1 303 ? 69.04100 75.12600 11.53400 1.000 32.18349 303 ALA B O 1
ATOM 9254 N N . LEU B 1 304 ? 69.22800 76.47800 13.32700 1.000 30.47628 304 LEU B N 1
ATOM 9255 C CA . LEU B 1 304 ? 68.85700 77.66400 12.58000 1.000 30.61370 304 LEU B CA 1
ATOM 9256 C C . LEU B 1 304 ? 70.00700 78.63400 12.34300 1.000 32.56116 304 LEU B C 1
ATOM 9257 O O . LEU B 1 304 ? 69.86300 79.53000 11.50500 1.000 34.03177 304 LEU B O 1
ATOM 9273 N N . LEU B 1 305 ? 71.14600 78.46800 13.02300 1.000 32.95396 305 LEU B N 1
ATOM 9274 C CA . LEU B 1 305 ? 72.31500 79.31900 12.82000 1.000 33.63462 305 LEU B CA 1
ATOM 9275 C C . LEU B 1 305 ? 73.47500 78.58600 12.14500 1.000 36.79711 305 LEU B C 1
ATOM 9276 O O . LEU B 1 305 ? 74.59600 79.09500 12.11500 1.000 37.78067 305 LEU B O 1
ATOM 9292 N N . ASN B 1 306 ? 73.23100 77.39800 11.60700 1.000 37.79751 306 ASN B N 1
ATOM 9293 C CA . ASN B 1 306 ? 74.23400 76.66700 10.83000 1.000 39.70779 306 ASN B CA 1
ATOM 9294 C C . ASN B 1 306 ? 75.47700 76.34300 11.65900 1.000 39.04056 306 ASN B C 1
ATOM 9295 O O . ASN B 1 306 ? 76.59900 76.35400 11.15100 1.000 40.50599 306 ASN B O 1
ATOM 9306 N N . LYS B 1 307 ? 75.27300 76.01000 12.93600 1.000 37.75509 307 LYS B N 1
ATOM 9307 C CA . LYS B 1 307 ? 76.35000 75.59800 13.84100 1.000 36.11699 307 LYS B CA 1
ATOM 9308 C C . LYS B 1 307 ? 75.95900 74.27100 14.49600 1.000 33.70034 307 LYS B C 1
ATOM 9309 O O . LYS B 1 307 ? 75.67400 74.20800 15.70400 1.000 32.98575 307 LYS B O 1
ATOM 9328 N N . PRO B 1 308 ? 75.93500 73.18100 13.72200 1.000 35.51570 308 PRO B N 1
ATOM 9329 C CA . PRO B 1 308 ? 75.36700 71.92700 14.24800 1.000 35.21857 308 PRO B CA 1
ATOM 9330 C C . PRO B 1 308 ? 76.17500 71.29500 15.36500 1.000 34.80689 308 PRO B C 1
ATOM 9331 O O . PRO B 1 308 ? 75.60600 70.51200 16.14100 1.000 36.32492 308 PRO B O 1
ATOM 9342 N N . THR B 1 309 ? 77.46100 71.61500 15.49300 1.000 33.89263 309 THR B N 1
ATOM 9343 C CA . THR B 1 309 ? 78.29900 71.04000 16.53400 1.000 34.95609 309 THR B CA 1
ATOM 9344 C C . THR B 1 309 ? 78.27100 71.84200 17.82200 1.000 33.91826 309 THR B C 1
ATOM 9345 O O . THR B 1 309 ? 78.89100 71.42700 18.80900 1.000 34.46546 309 THR B O 1
ATOM 9356 N N . ALA B 1 310 ? 77.53800 72.95300 17.84900 1.000 32.35412 310 ALA B N 1
ATOM 9357 C CA . ALA B 1 310 ? 77.47100 73.76700 19.05100 1.000 31.94791 310 ALA B CA 1
ATOM 9358 C C . ALA B 1 310 ? 76.86900 72.97400 20.20300 1.000 30.76790 310 ALA B C 1
ATOM 9359 O O . ALA B 1 310 ? 75.90400 72.22000 20.03100 1.000 29.98753 310 ALA B O 1
ATOM 9366 N N . GLU B 1 311 ? 77.42900 73.17700 21.39600 1.000 30.47696 311 GLU B N 1
ATOM 9367 C CA . GLU B 1 311 ? 76.87000 72.60600 22.60800 1.000 30.72327 311 GLU B CA 1
ATOM 9368 C C . GLU B 1 311 ? 76.68900 73.61800 23.73000 1.000 30.43530 311 GLU B C 1
ATOM 9369 O O . GLU B 1 311 ? 76.28200 73.22700 24.83300 1.000 30.91656 311 GLU B O 1
ATOM 9381 N N . LYS B 1 312 ? 76.96300 74.90200 23.48100 1.000 29.90179 312 LYS B N 1
ATOM 9382 C CA . LYS B 1 312 ? 76.83900 75.95100 24.48200 1.000 31.71166 312 LYS B CA 1
ATOM 9383 C C . LYS B 1 312 ? 76.10400 77.15300 23.89900 1.000 31.84686 312 LYS B C 1
ATOM 9384 O O . LYS B 1 312 ? 76.25900 77.49000 22.72000 1.000 30.87101 312 LYS B O 1
ATOM 9403 N N . GLU B 1 313 ? 75.31500 77.81900 24.74600 1.000 31.66941 313 GLU B N 1
ATOM 9404 C CA . GLU B 1 313 ? 74.63300 79.02700 24.30100 1.000 32.46486 313 GLU B CA 1
ATOM 9405 C C . GLU B 1 313 ? 75.61800 80.13800 23.94800 1.000 32.21145 313 GLU B C 1
ATOM 9406 O O . GLU B 1 313 ? 75.25300 81.08000 23.23300 1.000 33.14809 313 GLU B O 1
ATOM 9418 N N . SER B 1 314 ? 76.85600 80.06000 24.43700 1.000 32.22574 314 SER B N 1
ATOM 9419 C CA . SER B 1 314 ? 77.84700 81.07400 24.10800 1.000 33.93646 314 SER B CA 1
ATOM 9420 C C . SER B 1 314 ? 78.46500 80.83800 22.73900 1.000 33.35026 314 SER B C 1
ATOM 9421 O O . SER B 1 314 ? 79.35000 81.59300 22.33800 1.000 34.42067 314 SER B O 1
ATOM 9429 N N . ASP B 1 315 ? 78.01200 79.82000 22.00500 1.000 32.82367 315 ASP B N 1
ATOM 9430 C CA . ASP B 1 315 ? 78.53400 79.59100 20.66500 1.000 32.31770 315 ASP B CA 1
ATOM 9431 C C . ASP B 1 315 ? 77.98300 80.57400 19.64700 1.000 32.05609 315 ASP B C 1
ATOM 9432 O O . ASP B 1 315 ? 78.49400 80.62800 18.52700 1.000 33.25891 315 ASP B O 1
ATOM 9441 N N . ALA B 1 316 ? 76.96800 81.35400 19.99400 1.000 31.17374 316 ALA B N 1
ATOM 9442 C CA . ALA B 1 316 ? 76.43400 82.35600 19.08800 1.000 31.23660 316 ALA B CA 1
ATOM 9443 C C . ALA B 1 316 ? 76.05900 83.60000 19.87600 1.000 31.61728 316 ALA B C 1
ATOM 9444 O O . ALA B 1 316 ? 75.65500 83.50700 21.04200 1.000 32.89445 316 ALA B O 1
ATOM 9451 N N . PRO B 1 317 ? 76.19000 84.77900 19.26700 1.000 33.28073 317 PRO B N 1
ATOM 9452 C CA . PRO B 1 317 ? 75.73300 85.99900 19.93000 1.000 31.99652 317 PRO B CA 1
ATOM 9453 C C . PRO B 1 317 ? 74.23300 85.96100 20.14600 1.000 30.96963 317 PRO B C 1
ATOM 9454 O O . PRO B 1 317 ? 73.47700 85.42100 19.34000 1.000 30.58670 317 PRO B O 1
ATOM 9465 N N . ALA B 1 318 ? 73.80700 86.54300 21.26200 1.000 31.64167 318 ALA B N 1
ATOM 9466 C CA . ALA B 1 318 ? 72.39000 86.54800 21.59200 1.000 32.19160 318 ALA B CA 1
ATOM 9467 C C . ALA B 1 318 ? 71.56400 87.21200 20.50000 1.000 30.71365 318 ALA B C 1
ATOM 9468 O O . ALA B 1 318 ? 70.43100 86.79300 20.24100 1.000 29.99734 318 ALA B O 1
ATOM 9475 N N . ASP B 1 319 ? 72.11100 88.23300 19.83900 1.000 31.70010 319 ASP B N 1
ATOM 9476 C CA . ASP B 1 319 ? 71.33700 88.94800 18.83300 1.000 33.43372 319 ASP B CA 1
ATOM 9477 C C . ASP B 1 319 ? 71.05800 88.05900 17.63200 1.000 32.98005 319 ASP B C 1
ATOM 9478 O O . ASP B 1 319 ? 69.97000 88.12200 17.04500 1.000 32.40931 319 ASP B O 1
ATOM 9487 N N . GLU B 1 320 ? 72.02100 87.20700 17.26600 1.000 31.82878 320 GLU B N 1
ATOM 9488 C CA . GLU B 1 320 ? 71.80500 86.29800 16.14300 1.000 32.24843 320 GLU B CA 1
ATOM 9489 C C . GLU B 1 320 ? 70.74900 85.25700 16.48700 1.000 28.98001 320 GLU B C 1
ATOM 9490 O O . GLU B 1 320 ? 69.92800 84.88900 15.63800 1.000 27.49328 320 GLU B O 1
ATOM 9502 N N . VAL B 1 321 ? 70.76900 84.75300 17.72800 1.000 28.44839 321 VAL B N 1
ATOM 9503 C CA . VAL B 1 321 ? 69.74400 83.81000 18.17500 1.000 26.71649 321 VAL B CA 1
ATOM 9504 C C . VAL B 1 321 ? 68.37100 84.45700 18.08500 1.000 27.20188 321 VAL B C 1
ATOM 9505 O O . VAL B 1 321 ? 67.40500 83.86200 17.59400 1.000 25.60611 321 VAL B O 1
ATOM 9518 N N . ASN B 1 322 ? 68.26800 85.68700 18.56800 1.000 27.33409 322 ASN B N 1
ATOM 9519 C CA . ASN B 1 322 ? 66.99800 86.39200 18.51300 1.000 28.37312 322 ASN B CA 1
ATOM 9520 C C . ASN B 1 322 ? 66.53100 86.58700 17.08600 1.000 26.98144 322 ASN B C 1
ATOM 9521 O O . ASN B 1 322 ? 65.34300 86.42300 16.79000 1.000 26.25886 322 ASN B O 1
ATOM 9532 N N . ASN B 1 323 ? 67.44900 86.95900 16.19000 1.000 25.82995 323 ASN B N 1
ATOM 9533 C CA . ASN B 1 323 ? 67.07700 87.13000 14.79600 1.000 27.50906 323 ASN B CA 1
ATOM 9534 C C . ASN B 1 323 ? 66.58600 85.82100 14.20300 1.000 27.41213 323 ASN B C 1
ATOM 9535 O O . ASN B 1 323 ? 65.58600 85.80600 13.47700 1.000 28.05594 323 ASN B O 1
ATOM 9546 N N . ALA B 1 324 ? 67.24400 84.70200 14.53600 1.000 26.33038 324 ALA B N 1
ATOM 9547 C CA . ALA B 1 324 ? 66.80600 83.40900 14.00500 1.000 26.55559 324 ALA B CA 1
ATOM 9548 C C . ALA B 1 324 ? 65.4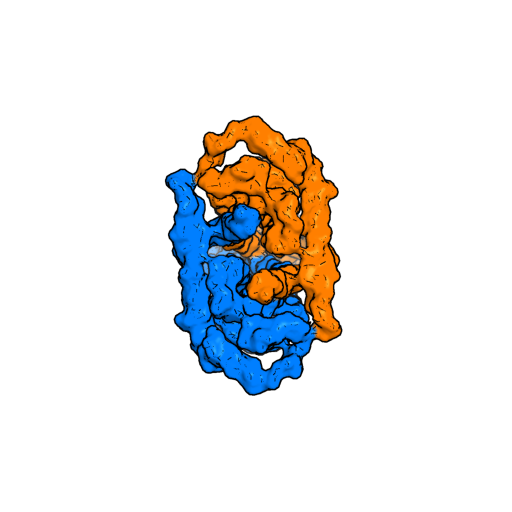3800 83.01400 14.55400 1.000 26.08275 324 ALA B C 1
ATOM 9549 O O . ALA B 1 324 ? 64.58700 82.48800 13.82700 1.000 25.84318 324 ALA B O 1
ATOM 9556 N N . ILE B 1 325 ? 65.19800 83.29400 15.83100 1.000 24.15822 325 ILE B N 1
ATOM 9557 C CA . ILE B 1 325 ? 63.88400 83.04200 16.41000 1.000 23.41484 325 ILE B CA 1
ATOM 9558 C C . ILE B 1 325 ? 62.83100 83.87000 15.68700 1.000 25.46848 325 ILE B C 1
ATOM 9559 O O . ILE B 1 325 ? 61.77100 83.37300 15.30800 1.000 25.84855 325 ILE B O 1
ATOM 9575 N N . ASN B 1 326 ? 63.12200 85.15000 15.46000 1.000 25.12413 326 ASN B N 1
ATOM 9576 C CA . ASN B 1 326 ? 62.13200 86.01300 14.82200 1.000 26.82730 326 ASN B CA 1
ATOM 9577 C C . ASN B 1 326 ? 61.82700 85.55900 13.39700 1.000 27.72916 326 ASN B C 1
ATOM 9578 O O . ASN B 1 326 ? 60.67300 85.61700 12.94600 1.000 28.83438 326 ASN B O 1
ATOM 9589 N N . SER B 1 327 ? 62.84600 85.09800 12.67300 1.000 27.18408 327 SER B N 1
ATOM 9590 C CA . SER B 1 327 ? 62.62600 84.65900 11.30100 1.000 28.81447 327 SER B CA 1
ATOM 9591 C C . SER B 1 327 ? 61.85300 83.34900 11.25100 1.000 29.05040 327 SER B C 1
ATOM 9592 O O . SER B 1 327 ? 61.05700 83.12300 10.33000 1.000 30.65481 327 SER B O 1
ATOM 9600 N N . ALA B 1 328 ? 62.06400 82.48200 12.23500 1.000 27.55299 328 ALA B N 1
ATOM 9601 C CA . ALA B 1 328 ? 61.43800 81.16700 12.19800 1.000 26.87899 328 ALA B CA 1
ATOM 9602 C C . ALA B 1 328 ? 60.00800 81.16200 12.72100 1.000 26.31789 328 ALA B C 1
ATOM 9603 O O . ALA B 1 328 ? 59.17900 80.39000 12.22900 1.000 26.61595 328 ALA B O 1
ATOM 9610 N N . TYR B 1 329 ? 59.70100 81.99300 13.72100 1.000 24.43485 329 TYR B N 1
ATOM 9611 C CA . TYR B 1 329 ? 58.45000 81.90900 14.47600 1.000 24.75564 329 TYR B CA 1
ATOM 9612 C C . TYR B 1 329 ? 57.68800 83.23600 14.49200 1.000 25.69792 329 TYR B C 1
ATOM 9613 O O . TYR B 1 329 ? 56.71800 83.37500 15.24400 1.000 26.32278 329 TYR B O 1
ATOM 9631 N N . GLY B 1 330 ? 58.08400 84.20300 13.67500 1.000 27.04643 330 GLY B N 1
ATOM 9632 C CA . GLY B 1 330 ? 57.59100 85.55300 13.82300 1.000 27.08829 330 GLY B CA 1
ATOM 9633 C C . GLY B 1 330 ? 58.32600 86.29400 14.92500 1.000 27.47629 330 GLY B C 1
ATOM 9634 O O . GLY B 1 330 ? 58.94400 85.70600 15.81400 1.000 26.53353 330 GLY B O 1
ATOM 9638 N N . ARG B 1 331 ? 58.26800 87.62300 14.84100 1.000 29.03815 331 ARG B N 1
ATOM 9639 C CA . ARG B 1 331 ? 58.92500 88.45600 15.83700 1.000 28.54036 331 ARG B CA 1
ATOM 9640 C C . ARG B 1 331 ? 58.44000 88.07300 17.23100 1.000 30.26864 331 ARG B C 1
ATOM 9641 O O . ARG B 1 331 ? 57.23900 88.01800 17.49600 1.000 30.25574 331 ARG B O 1
ATOM 9662 N N . GLU B 1 332 ? 59.39000 87.79000 18.11700 1.000 30.00834 332 GLU B N 1
ATOM 9663 C CA . GLU B 1 332 ? 59.09400 87.33400 19.47100 1.000 31.10789 332 GLU B CA 1
ATOM 9664 C C . GLU B 1 332 ? 58.12700 86.15000 19.49600 1.000 29.54820 332 GLU B C 1
ATOM 9665 O O . GLU B 1 332 ? 57.35100 85.97800 20.44200 1.000 29.19563 332 GLU B O 1
ATOM 9677 N N . GLY B 1 333 ? 58.17500 85.30600 18.47300 1.000 26.91557 333 GLY B N 1
ATOM 9678 C CA . GLY B 1 333 ? 57.29600 84.15400 18.42700 1.000 27.16702 333 GLY B CA 1
ATOM 9679 C C . GLY B 1 333 ? 55.85800 84.47700 18.11100 1.000 27.18238 333 GLY B C 1
ATOM 9680 O O . GLY B 1 333 ? 54.98500 83.63200 18.31100 1.000 27.79561 333 GLY B O 1
ATOM 9684 N N . SER B 1 334 ? 55.58700 85.67000 17.58600 1.000 28.18207 334 SER B N 1
ATOM 9685 C CA . SER B 1 334 ? 54.21600 86.11600 17.39800 1.000 27.62006 334 SER B CA 1
ATOM 9686 C C . SER B 1 334 ? 53.45800 85.32600 16.34300 1.000 28.82056 334 SER B C 1
ATOM 9687 O O . SER B 1 334 ? 52.23100 85.45600 16.28100 1.000 31.48833 334 SER B O 1
ATOM 9695 N N . GLU B 1 335 ? 54.14100 84.53200 15.51000 1.000 28.51217 335 GLU B N 1
ATOM 9696 C CA . GLU B 1 335 ? 53.49100 83.73400 14.47500 1.000 29.38877 335 GLU B CA 1
ATOM 9697 C C . GLU B 1 335 ? 53.54200 82.24300 14.80900 1.000 26.76339 335 GLU B C 1
ATOM 9698 O O . GLU B 1 335 ? 53.29400 81.38700 13.95000 1.000 28.12757 335 GLU B O 1
ATOM 9710 N N . TYR B 1 336 ? 53.81100 81.91900 16.06900 1.000 24.82943 336 TYR B N 1
ATOM 9711 C CA . TYR B 1 336 ? 54.00200 80.52000 16.44400 1.000 24.39504 336 TYR B CA 1
ATOM 9712 C C . TYR B 1 336 ? 52.73000 79.70900 16.23600 1.000 25.77345 336 TYR B C 1
ATOM 9713 O O . TYR B 1 336 ? 52.78600 78.57000 15.76700 1.000 25.34944 336 TYR B O 1
ATOM 9731 N N . ASN B 1 337 ? 51.57500 80.27600 16.57600 1.000 25.61929 337 ASN B N 1
ATOM 9732 C CA . ASN B 1 337 ? 50.31400 79.57000 16.39900 1.000 27.43589 337 ASN B CA 1
ATOM 9733 C C . ASN B 1 337 ? 49.64600 79.89900 15.07500 1.000 28.82770 337 ASN B C 1
ATOM 9734 O O . ASN B 1 337 ? 49.11500 78.99800 14.41700 1.000 28.69089 337 ASN B O 1
ATOM 9745 N N . THR B 1 338 ? 49.69200 81.16400 14.65600 1.000 29.40242 338 THR B N 1
ATOM 9746 C CA . THR B 1 338 ? 49.02200 81.54800 13.42000 1.000 30.36463 338 THR B CA 1
ATOM 9747 C C . THR B 1 338 ? 49.72600 80.97600 12.19600 1.000 30.25855 338 THR B C 1
ATOM 9748 O O . THR B 1 338 ? 49.08000 80.75300 11.16600 1.000 32.30043 338 THR B O 1
ATOM 9759 N N . LYS B 1 339 ? 51.04300 80.76700 12.27200 1.000 28.69608 339 LYS B N 1
ATOM 9760 C CA . LYS B 1 339 ? 51.81600 80.26200 11.14000 1.000 28.34694 339 LYS B CA 1
ATOM 9761 C C . LYS B 1 339 ? 52.52200 78.94900 11.45500 1.000 28.68635 339 LYS B C 1
ATOM 9762 O O . LYS B 1 339 ? 52.26700 77.94600 10.78000 1.000 27.57066 339 LYS B O 1
ATOM 9781 N N . THR B 1 340 ? 53.41200 78.91400 12.45000 1.000 28.02387 340 THR B N 1
ATOM 9782 C CA . THR B 1 340 ? 54.27600 77.74300 12.60500 1.000 25.69201 340 THR B CA 1
ATOM 9783 C C . THR B 1 340 ? 53.45300 76.46900 12.81200 1.000 24.69134 340 THR B C 1
ATOM 9784 O O . THR B 1 340 ? 53.69000 75.44500 12.16400 1.000 24.68231 340 THR B O 1
ATOM 9795 N N . TRP B 1 341 ? 52.47500 76.50800 13.71400 1.000 24.42050 341 TRP B N 1
ATOM 9796 C CA . TRP B 1 341 ? 51.70600 75.28900 13.97500 1.000 25.66263 341 TRP B CA 1
ATOM 9797 C C . TRP B 1 341 ? 50.76900 74.94400 12.82300 1.000 26.61468 341 TRP B C 1
ATOM 9798 O O . TRP B 1 341 ? 50.49200 73.76200 12.58800 1.000 26.38210 341 TRP B O 1
ATOM 9819 N N . LYS B 1 342 ? 50.30200 75.95000 12.07500 1.000 27.44698 342 LYS B N 1
ATOM 9820 C CA . LYS B 1 342 ? 49.56000 75.66200 10.85000 1.000 29.82512 342 LYS B CA 1
ATOM 9821 C C . LYS B 1 342 ? 50.45300 74.96400 9.83200 1.000 29.19826 342 LYS B C 1
ATOM 9822 O O . LYS B 1 342 ? 50.03000 74.00300 9.17700 1.000 29.09978 342 LYS B O 1
ATOM 9841 N N . ASP B 1 343 ? 51.70200 75.42400 9.69100 1.000 28.38038 343 ASP B N 1
ATOM 9842 C CA . ASP B 1 343 ? 52.61000 74.79200 8.73600 1.000 28.04902 343 ASP B CA 1
ATOM 9843 C C . ASP B 1 343 ? 52.98600 73.38400 9.18300 1.000 26.51864 343 ASP B C 1
ATOM 9844 O O . ASP B 1 343 ? 53.10300 72.47400 8.35900 1.000 27.23768 343 ASP B O 1
ATOM 9853 N N . ILE B 1 344 ? 53.16000 73.18000 10.48800 1.000 26.68905 344 ILE B N 1
ATOM 9854 C CA . ILE B 1 344 ? 53.40600 71.83300 10.99900 1.000 24.48591 344 ILE B CA 1
ATOM 9855 C C . ILE B 1 344 ? 52.22900 70.92700 10.67200 1.000 23.67441 344 ILE B C 1
ATOM 9856 O O . ILE B 1 344 ? 52.40100 69.79300 10.21100 1.000 25.38133 344 ILE B O 1
ATOM 9872 N N . GLY B 1 345 ? 51.01100 71.41000 10.92400 1.000 24.94784 345 GLY B N 1
ATOM 9873 C CA . GLY B 1 345 ? 49.83000 70.61000 10.65600 1.000 25.73554 345 GLY B CA 1
ATOM 9874 C C . GLY B 1 345 ? 49.64200 70.28400 9.18700 1.000 27.12224 345 GLY B C 1
ATOM 9875 O O . GLY B 1 345 ? 49.00700 69.28400 8.84700 1.000 28.23462 345 GLY B O 1
ATOM 9879 N N . SER B 1 346 ? 50.16000 71.13800 8.30000 1.000 27.09098 346 SER B N 1
ATOM 9880 C CA . SER B 1 346 ? 50.02300 70.96300 6.85700 1.000 27.23826 346 SER B CA 1
ATOM 9881 C C . SER B 1 346 ? 51.02200 69.96100 6.28700 1.000 26.20143 346 SER B C 1
ATOM 9882 O O . SER B 1 346 ? 50.96800 69.66100 5.08800 1.000 26.02126 346 SER B O 1
ATOM 9890 N N . THR B 1 347 ? 51.92900 69.43800 7.10900 1.000 25.45523 347 THR B N 1
ATOM 9891 C CA . THR B 1 347 ? 52.95600 68.53100 6.62300 1.000 25.18757 347 THR B CA 1
ATOM 9892 C C . THR B 1 347 ? 52.30800 67.25900 6.09500 1.000 24.53490 347 THR B C 1
ATOM 9893 O O . THR B 1 347 ? 51.46100 66.65200 6.75100 1.000 25.09509 347 THR B O 1
ATOM 9904 N N . ARG B 1 348 ? 52.73000 66.85400 4.90700 1.000 25.52981 348 ARG B N 1
ATOM 9905 C CA . ARG B 1 348 ? 52.17500 65.68600 4.24100 1.000 25.73734 348 ARG B CA 1
ATOM 9906 C C . ARG B 1 348 ? 52.91100 64.44300 4.70500 1.000 23.36098 348 ARG B C 1
ATOM 9907 O O . ARG B 1 348 ? 54.12800 64.47200 4.88300 1.000 24.87508 348 ARG B O 1
ATOM 9928 N N . ILE B 1 349 ? 52.15300 63.39000 5.00600 1.000 22.37957 349 ILE B N 1
ATOM 9929 C CA . ILE B 1 349 ? 52.70800 62.16600 5.57600 1.000 23.31137 349 ILE B CA 1
ATOM 9930 C C . ILE B 1 349 ? 52.04900 60.98000 4.89400 1.000 23.88855 349 ILE B C 1
ATOM 9931 O O . ILE B 1 349 ? 50.94600 61.09300 4.34600 1.000 24.26007 349 ILE B O 1
ATOM 9947 N N . PRO B 1 350 ? 52.70600 59.81700 4.92100 1.000 24.07609 350 PRO B N 1
ATOM 9948 C CA . PRO B 1 350 ? 52.10500 58.62500 4.31800 1.000 25.80854 350 PRO B CA 1
ATOM 9949 C C . PRO B 1 350 ? 50.79700 58.25200 5.00700 1.000 26.25901 350 PRO B C 1
ATOM 9950 O O . PRO B 1 350 ? 50.63300 58.44100 6.21200 1.000 26.29130 350 PRO B O 1
ATOM 9961 N N . LYS B 1 351 ? 49.89100 57.65800 4.22600 1.000 27.13449 351 LYS B N 1
ATOM 9962 C CA . LYS B 1 351 ? 48.57400 57.18600 4.64900 1.000 27.81865 351 LYS B CA 1
ATOM 9963 C C . LYS B 1 351 ? 48.34800 55.78800 4.09200 1.000 27.60557 351 LYS B C 1
ATOM 9964 O O . LYS B 1 351 ? 48.50900 55.56600 2.88900 1.000 29.18459 351 LYS B O 1
ATOM 9983 N N . ALA B 1 352 ? 47.94700 54.85500 4.94800 1.000 28.58076 352 ALA B N 1
ATOM 9984 C CA . ALA B 1 352 ? 47.72800 53.49200 4.48500 1.000 29.34688 352 ALA B CA 1
ATOM 9985 C C . ALA B 1 352 ? 46.47200 53.42600 3.62700 1.000 31.18991 352 ALA B C 1
ATOM 9986 O O . ALA B 1 352 ? 45.47900 54.10700 3.89700 1.000 32.14131 352 ALA B O 1
ATOM 9993 N N . ASP B 1 353 ? 46.52400 52.61400 2.57600 1.000 33.22799 353 ASP B N 1
ATOM 9994 C CA . ASP B 1 353 ? 45.36300 52.45400 1.70800 1.000 34.97121 353 ASP B CA 1
ATOM 9995 C C . ASP B 1 353 ? 45.49400 51.14600 0.94900 1.000 34.94314 353 ASP B C 1
ATOM 9996 O O . ASP B 1 353 ? 46.57700 50.83700 0.43600 1.000 35.85338 353 ASP B O 1
ATOM 10005 N N . PRO B 1 354 ? 44.43900 50.35200 0.84700 1.000 36.65755 354 PRO B N 1
ATOM 10006 C CA . PRO B 1 354 ? 44.58600 49.02800 0.23800 1.000 37.97095 354 PRO B CA 1
ATOM 10007 C C . PRO B 1 354 ? 45.05900 49.11100 -1.20900 1.000 39.45272 354 PRO B C 1
ATOM 10008 O O . PRO B 1 354 ? 45.85200 48.26700 -1.64800 1.000 41.24378 354 PRO B O 1
ATOM 10019 N N . PRO B 1 355 ? 44.56800 50.07900 -2.03400 1.000 40.15749 355 PRO B N 1
ATOM 10020 C CA . PRO B 1 355 ? 45.16900 50.23300 -3.37200 1.000 40.33000 355 PRO B CA 1
ATOM 10021 C C . PRO B 1 355 ? 46.57900 50.81100 -3.44900 1.000 39.14395 355 PRO B C 1
ATOM 10022 O O . PRO B 1 355 ? 47.03300 51.14800 -4.54500 1.000 40.52908 355 PRO B O 1
ATOM 10033 N N . GLY B 1 356 ? 47.28000 50.93100 -2.33300 1.000 35.92770 356 GLY B N 1
ATOM 10034 C CA . GLY B 1 356 ? 48.60100 51.52000 -2.36500 1.000 34.21313 356 GLY B CA 1
ATOM 10035 C C . GLY B 1 356 ? 48.71300 52.78500 -1.53400 1.000 32.52482 356 GLY B C 1
ATOM 10036 O O . GLY B 1 356 ? 47.74600 53.53500 -1.40700 1.000 32.32964 356 GLY B O 1
ATOM 10040 N N . GLU B 1 357 ? 49.90300 53.03000 -0.98800 1.000 30.85221 357 GLU B N 1
ATOM 10041 C CA . GLU B 1 357 ? 50.09500 54.10800 -0.02600 1.000 29.68693 357 GLU B CA 1
ATOM 10042 C C . GLU B 1 357 ? 49.76100 55.45200 -0.65100 1.000 31.09295 357 GLU B C 1
ATOM 10043 O O . GLU B 1 357 ? 50.15600 55.74600 -1.78900 1.000 32.10594 357 GLU B O 1
ATOM 10055 N N . LYS B 1 358 ? 49.00100 56.24400 0.09200 1.000 30.22972 358 LYS B N 1
ATOM 10056 C CA . LYS B 1 358 ? 48.61300 57.59300 -0.26000 1.000 32.00174 358 LYS B CA 1
ATOM 10057 C C . LYS B 1 358 ? 49.31500 58.54400 0.69800 1.000 30.15104 358 LYS B C 1
ATOM 10058 O O . LYS B 1 358 ? 50.11200 58.12300 1.54400 1.000 29.24289 358 LYS B O 1
ATOM 10077 N N . THR B 1 359 ? 49.02900 59.83700 0.55300 1.000 30.38154 359 THR B N 1
ATOM 10078 C CA . THR B 1 359 ? 49.55100 60.85400 1.45900 1.000 30.52304 359 THR B CA 1
ATOM 10079 C C . THR B 1 359 ? 48.43100 61.80900 1.85700 1.000 29.35921 359 THR B C 1
ATOM 10080 O O . THR B 1 359 ? 47.45000 61.97700 1.13200 1.000 30.45703 359 THR B O 1
ATOM 10091 N N . ASP B 1 360 ? 48.57400 62.42100 3.03300 1.000 27.84254 360 ASP B N 1
ATOM 10092 C CA . ASP B 1 360 ? 47.65500 63.45800 3.48300 1.000 28.59842 360 ASP B CA 1
ATOM 10093 C C . ASP B 1 360 ? 48.34100 64.24000 4.59600 1.000 26.17018 360 ASP B C 1
ATOM 10094 O O . ASP B 1 360 ? 49.44400 63.89600 5.02200 1.000 26.63958 360 ASP B O 1
ATOM 10103 N N . THR B 1 361 ? 47.68500 65.29500 5.07200 1.000 27.19859 361 THR B N 1
ATOM 10104 C CA . THR B 1 361 ? 48.32900 66.15000 6.05700 1.000 28.53888 361 THR B CA 1
ATOM 10105 C C . THR B 1 361 ? 48.18300 65.58200 7.47500 1.000 28.16925 361 THR B C 1
ATOM 10106 O O . THR B 1 361 ? 47.27300 64.79500 7.78700 1.000 26.84102 361 THR B O 1
ATOM 10117 N N . ILE B 1 362 ? 49.09900 66.02100 8.34600 1.000 27.88569 362 ILE B N 1
ATOM 10118 C CA . ILE B 1 362 ? 49.02700 65.66400 9.76100 1.000 28.03743 362 ILE B CA 1
ATOM 10119 C C . ILE B 1 362 ? 47.66400 66.03500 10.32500 1.000 28.55827 362 ILE B C 1
ATOM 10120 O O . ILE B 1 362 ? 47.03400 65.25000 11.05200 1.000 29.73288 362 ILE B O 1
ATOM 10136 N N . ASP B 1 363 ? 47.17300 67.23100 9.97100 1.000 29.79036 363 ASP B N 1
ATOM 10137 C CA . ASP B 1 363 ? 45.92300 67.70300 10.55500 1.000 33.09907 363 ASP B CA 1
ATOM 10138 C C . ASP B 1 363 ? 44.72400 66.95200 9.98800 1.000 32.26587 363 ASP B C 1
ATOM 10139 O O . ASP B 1 363 ? 43.71900 66.79600 10.68400 1.000 33.71995 363 ASP B O 1
ATOM 10148 N N . LYS B 1 364 ? 44.82000 66.44000 8.75300 1.000 32.37399 364 LYS B N 1
ATOM 10149 C CA . LYS B 1 364 ? 43.76600 65.56400 8.24900 1.000 34.25772 364 LYS B CA 1
ATOM 10150 C C . LYS B 1 364 ? 43.86700 64.17200 8.87700 1.000 33.95639 364 LYS B C 1
ATOM 10151 O O . LYS B 1 364 ? 42.84700 63.56000 9.22100 1.000 36.41423 364 LYS B O 1
ATOM 10170 N N . LEU B 1 365 ? 45.08800 63.67200 9.05100 1.000 33.14726 365 LEU B N 1
ATOM 10171 C CA . LEU B 1 365 ? 45.34000 62.39400 9.72500 1.000 33.44186 365 LEU B CA 1
ATOM 10172 C C . LEU B 1 365 ? 45.68500 62.70500 11.17900 1.000 35.39899 365 LEU B C 1
ATOM 10173 O O . LEU B 1 365 ? 46.81000 62.52000 11.65400 1.000 37.41890 365 LEU B O 1
ATOM 10189 N N . SER B 1 366 ? 44.69100 63.23900 11.86900 1.000 34.19879 366 SER B N 1
ATOM 10190 C CA . SER B 1 366 ? 44.89400 63.86600 13.17500 1.000 36.78773 366 SER B CA 1
ATOM 10191 C C . SER B 1 366 ? 44.70200 62.87200 14.31600 1.000 35.09945 366 SER B C 1
ATOM 10192 O O . SER B 1 366 ? 43.90300 63.07500 15.21100 1.000 37.32421 366 SER B O 1
ATOM 10200 N N . SER B 1 367 ? 45.48100 61.79800 14.29200 1.000 32.65188 367 SER B N 1
ATOM 10201 C CA . SER B 1 367 ? 45.44800 60.84000 15.39200 1.000 31.62551 367 SER B CA 1
ATOM 10202 C C . SER B 1 367 ? 46.80300 60.18000 15.54800 1.000 26.23735 367 SER B C 1
ATOM 10203 O O . SER B 1 367 ? 47.44800 59.84400 14.55900 1.000 25.94522 367 SER B O 1
ATOM 10211 N N . LEU B 1 368 ? 47.23200 59.94700 16.78100 1.000 25.34167 368 LEU B N 1
ATOM 10212 C CA . LEU B 1 368 ? 48.48700 59.26700 17.11800 1.000 24.26593 368 LEU B CA 1
ATOM 10213 C C . LEU B 1 368 ? 48.57800 57.94700 16.33600 1.000 23.79803 368 LEU B C 1
ATOM 10214 O O . LEU B 1 368 ? 49.65200 57.70100 15.85500 1.000 23.57866 368 LEU B O 1
ATOM 10230 N N . PRO B 1 369 ? 47.56400 57.06000 16.26200 1.000 22.76056 369 PRO B N 1
ATOM 10231 C CA . PRO B 1 369 ? 47.69100 55.84200 15.46100 1.000 23.29804 369 PRO B CA 1
ATOM 10232 C C . PRO B 1 369 ? 48.18900 56.11200 14.02200 1.000 23.25405 369 PRO B C 1
ATOM 10233 O O . PRO B 1 369 ? 49.09300 55.45900 13.61100 1.000 24.84069 369 PRO B O 1
ATOM 10244 N N . GLN B 1 370 ? 47.57600 57.04600 13.32300 1.000 22.42724 370 GLN B N 1
ATOM 10245 C CA . GLN B 1 370 ? 48.02100 57.31000 11.95500 1.000 24.28982 370 GLN B CA 1
ATOM 10246 C C . GLN B 1 370 ? 49.41000 57.92000 11.91800 1.000 22.52439 370 GLN B C 1
ATOM 10247 O O . GLN B 1 370 ? 50.15400 57.67700 10.96000 1.000 23.24803 370 GLN B O 1
ATOM 10261 N N . TRP B 1 371 ? 49.72600 58.77200 12.86700 1.000 21.89830 371 TRP B N 1
ATOM 10262 C CA . TRP B 1 371 ? 51.06700 59.36900 12.91100 1.000 21.43452 371 TRP B CA 1
ATOM 10263 C C . TRP B 1 371 ? 52.07700 58.27500 13.11300 1.000 22.40803 371 TRP B C 1
ATOM 10264 O O . TRP B 1 371 ? 53.12700 58.34500 12.51900 1.000 22.33290 371 TRP B O 1
ATOM 10285 N N . GLY B 1 372 ? 51.88400 57.26900 14.02900 1.000 21.97664 372 GLY B N 1
ATOM 10286 C CA . GLY B 1 372 ? 52.87200 56.23900 14.25000 1.000 22.57139 372 GLY B CA 1
ATOM 10287 C C . GLY B 1 372 ? 53.07000 55.38300 13.01900 1.000 23.01306 372 GLY B C 1
ATOM 10288 O O . GLY B 1 372 ? 54.18300 54.94400 12.73700 1.000 23.24016 372 GLY B O 1
ATOM 10292 N N . ASP B 1 373 ? 51.97500 55.03700 12.34400 1.000 22.70255 373 ASP B N 1
ATOM 10293 C CA . ASP B 1 373 ? 52.06400 54.30000 11.09600 1.000 23.04476 373 ASP B CA 1
ATOM 10294 C C . ASP B 1 373 ? 52.84900 55.09900 10.07700 1.000 22.64146 373 ASP B C 1
ATOM 10295 O O . ASP B 1 373 ? 53.68300 54.54400 9.35500 1.000 23.31114 373 ASP B O 1
ATOM 10304 N N . ALA B 1 374 ? 52.57800 56.39500 9.98700 1.000 22.86417 374 ALA B N 1
ATOM 10305 C CA . ALA B 1 374 ? 53.32200 57.24500 9.06500 1.000 22.27326 374 ALA B CA 1
ATOM 10306 C C . ALA B 1 374 ? 54.81000 57.21800 9.37300 1.000 21.82753 374 ALA B C 1
ATOM 10307 O O . ALA B 1 374 ? 55.63100 57.14200 8.44400 1.000 22.19393 374 ALA B O 1
ATOM 10314 N N . ILE B 1 375 ? 55.18800 57.27200 10.65200 1.000 21.23772 375 ILE B N 1
ATOM 10315 C CA . ILE B 1 375 ? 56.60700 57.26700 11.00000 1.000 21.17696 375 ILE B CA 1
ATOM 10316 C C . ILE B 1 375 ? 57.26900 55.99400 10.50600 1.000 21.73817 375 ILE B C 1
ATOM 10317 O O . ILE B 1 375 ? 58.33500 56.04000 9.89000 1.000 22.60792 375 ILE B O 1
ATOM 10333 N N . ALA B 1 376 ? 56.62100 54.84800 10.69400 1.000 21.44898 376 ALA B N 1
ATOM 10334 C CA . ALA B 1 376 ? 57.19600 53.60300 10.20000 1.000 21.74268 376 ALA B CA 1
ATOM 10335 C C . ALA B 1 376 ? 57.37300 53.65100 8.69400 1.000 23.15689 376 ALA B C 1
ATOM 10336 O O . ALA B 1 376 ? 58.39400 53.20500 8.15700 1.000 24.60184 376 ALA B O 1
ATOM 10343 N N . ARG B 1 377 ? 56.36800 54.16300 7.99600 1.000 23.03470 377 ARG B N 1
ATOM 10344 C CA . ARG B 1 377 ? 56.41400 54.19500 6.54300 1.000 24.12415 377 ARG B CA 1
ATOM 10345 C C . ARG B 1 377 ? 57.47500 55.16500 6.05500 1.000 24.63274 377 ARG B C 1
ATOM 10346 O O . ARG B 1 377 ? 58.19400 54.86300 5.09000 1.000 25.57442 377 ARG B O 1
ATOM 10367 N N . LEU B 1 378 ? 57.63200 56.30000 6.73400 1.000 24.62404 378 LEU B N 1
ATOM 10368 C CA . LEU B 1 378 ? 58.66900 57.25800 6.35200 1.000 25.78245 378 LEU B CA 1
ATOM 10369 C C . LEU B 1 378 ? 60.06400 56.66000 6.53300 1.000 27.15518 378 LEU B C 1
ATOM 10370 O O . LEU B 1 378 ? 60.93900 56.82000 5.67400 1.000 27.72153 378 LEU B O 1
ATOM 10386 N N . LEU B 1 379 ? 60.28500 55.94200 7.63600 1.000 26.28111 379 LEU B N 1
ATOM 10387 C CA . LEU B 1 379 ? 61.60100 55.36200 7.87000 1.000 26.33948 379 LEU B CA 1
ATOM 10388 C C . LEU B 1 379 ? 61.88200 54.25500 6.86900 1.000 25.74126 379 LEU B C 1
ATOM 10389 O O . LEU B 1 379 ? 63.01400 54.11200 6.40000 1.000 27.52436 379 LEU B O 1
ATOM 10405 N N . LEU B 1 380 ? 60.86500 53.45900 6.54200 1.000 24.85225 380 LEU B N 1
ATOM 10406 C CA . LEU B 1 380 ? 61.03700 52.43500 5.52400 1.000 26.04154 380 LEU B CA 1
ATOM 10407 C C . LEU B 1 380 ? 61.38300 53.06000 4.18000 1.000 27.33499 380 LEU B C 1
ATOM 10408 O O . LEU B 1 380 ? 62.21900 52.52900 3.44100 1.000 29.22024 380 LEU B O 1
ATOM 10424 N N . GLN B 1 381 ? 60.72200 54.16900 3.82000 1.000 29.26465 381 GLN B N 1
ATOM 10425 C CA . GLN B 1 381 ? 61.04100 54.81800 2.54800 1.000 33.28543 381 GLN B CA 1
ATOM 10426 C C . GLN B 1 381 ? 62.50100 55.23100 2.51200 1.000 32.93959 381 GLN B C 1
ATOM 10427 O O . GLN B 1 381 ? 63.16200 55.09200 1.47900 1.000 32.77344 381 GLN B O 1
ATOM 10441 N N . GLU B 1 382 ? 63.02600 55.73100 3.62800 1.000 34.27531 382 GLU B N 1
ATOM 10442 C CA . GLU B 1 382 ? 64.43200 56.11500 3.68600 1.000 35.80079 382 GLU B CA 1
ATOM 10443 C C . GLU B 1 382 ? 65.34500 54.90600 3.50700 1.000 34.24355 382 GLU B C 1
ATOM 10444 O O . GLU B 1 382 ? 66.34400 54.98400 2.77800 1.000 35.52187 382 GLU B O 1
ATOM 10456 N N . ILE B 1 383 ? 65.01900 53.78200 4.16700 1.000 32.73951 383 ILE B N 1
ATOM 10457 C CA . ILE B 1 383 ? 65.79400 52.55000 4.00000 1.000 34.09425 383 ILE B CA 1
ATOM 10458 C C . ILE B 1 383 ? 65.71200 52.06900 2.55300 1.000 35.04719 383 ILE B C 1
ATOM 10459 O O . ILE B 1 383 ? 66.72300 51.71200 1.92800 1.000 36.87973 383 ILE B O 1
ATOM 10475 N N . THR B 1 384 ? 64.50500 52.05600 1.99700 1.000 35.09521 384 THR B N 1
ATOM 10476 C CA . THR B 1 384 ? 64.32000 51.66200 0.61000 1.000 35.75594 3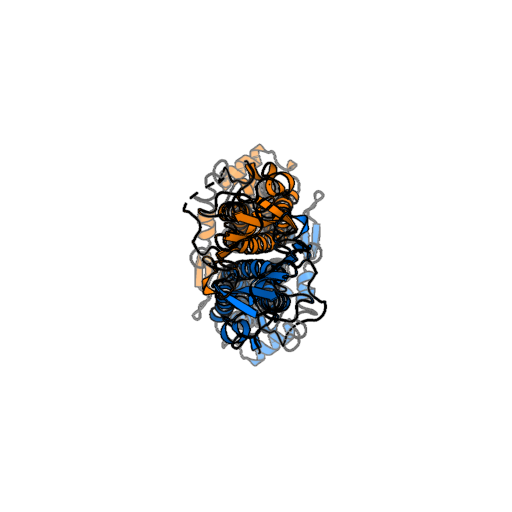84 THR B CA 1
ATOM 10477 C C . THR B 1 384 ? 65.04900 52.63400 -0.33300 1.000 36.73755 384 THR B C 1
ATOM 10478 O O . THR B 1 384 ? 65.80300 52.19900 -1.22800 1.000 39.68852 384 THR B O 1
#

Radius of gyration: 36.8 Å; Cα contacts (8 Å, |Δi|>4): 1438; chains: 2; bounding box: 89×58×104 Å

Foldseek 3Di:
DDADAALVALLVQLVVQLCLQVVLLVVLVVQLVQLVLVLLLLVLLLLQDDQVLVLLSVLLNVLSVVLNVQLVVLSVVLVVLSVQLVVLSVVLNVLSVVRQQAQVFFWKWKFFLAQPWNDDDCVRRPTDSGRGTDDDDDDPDDYDDHHPVCLVPDDFHDQWFFKKFWKWAKAADPPRQAAPCPHTRRMMIMIGIHTGDDWDAPVVVCVRPRRDIGRHGMDTDRRCPCSRVSSSVSSVVCVVVVSRRGSPDHSLDVVSSVPDQSSLQSLCLRVVVNVVDDGSVPDDPVVSQVSCCVSQNRVNPNSPVPSVVVSQQRKFWDDDPVDIDIGGCVVVPDPVRSVVRVVVSVVVVVD/DPAAAALVQLLVQLVLQLCQQVVLLVVLVVQLVQLVLVLLLLVLLLLFDDQLLVLLSQLLNVLSVVLNVQSVVLSVVLVVLSVQLVVLSVVLNVLSVVRNQQQFFFWKFKAFALWNDDDCVSRPTDRGRGTDDDDDPVSHDDHHPVCLVVHDFHDQFFFKKFWKWAKFDDVVSHFACLPPPHTNRIMIMIGIHTGDDFDAPVVVCNHTRRDIGRHGMDTDRRCVCSRVSSSVSSVVCVVVVSRNGSPDHSLDVVSSVPRPSNQQSCCLRQVVNVPDDDSVVDDPVVSQVSCCVSQNRVNPNSPVPSVVVSQQRKFWDDDPVDIDIGGCVVVVDSVRSVVRVVVSVVVVVD